Protein AF-A0A0H5QJQ5-F1 (afdb_monomer_lite)

Organism: NCBI:txid70186

Sequence (419 aa):
MSHSEISIVIRQSLQQLQTKNPMDDDFYYQVYTSRQGGPWKGVGLPGIEVSGPLMVNRFRNADGTPILPEGTLGRVAFSTIRKPRTLLQLTGSRHQVEDGLSPVAESGTVGGPRRFMFARLSLMYVIEEGIRFIMDVEDVDNLLLSFPSTSPEEAANQAMLHLQRVKLGKRLLEHLGINEILDENGVPVMKQSPLSPPDPNHIVFKYGSLVKGRNLVLRSLMCLAPEQVFLLVHIMMAQLSLFAVPSSPEQFDFQTGPVLEKHFNQWAHPQIIQLAFGFVSSSDNVEKFVDILRSPVGCSFILCFCKRGHELRSHPLTPPGDVAAWIQVYRRIWGLIVLRFDELLPVETPELSASLLNRWRMIADLSSHAFAAELTMIPRTGRLWQLVDEHISTCPPVAYFANLVASVYRDQPQSPTSI

InterPro domains:
  IPR039900 Pat1-like [PTHR21551] (1-313)

Foldseek 3Di:
DPPVVVVVVVVVLVVCVVDPDNLLADPVSQVVCVVVVHDNRHDDDPPDDPPDPPPPPPQADPVRHGPDDPPPPPDDDPVCVVPPDDPDDPPPPDDDDDDDDDDDDDDDDDPDCVVVVCCCPDLVNLLVVLVVLLVVLVVLVVVLVSQDDPDPVSVVVNVVSLQVNQVSLLVSCVSQVNPPQADPSRAGVPDVDQDDQDDPVGSLLVLLQDPSSLVSLLSNLVRHDLRSNLVSLLNCLLPVLSNQAQPDADVSQVSLLVSVLVSLVVDDLVSLLSSLVSNLVSPPPLVSLLSSLLGSNSLSNLLSSLVSLVCLCPPPPRDVVSVVSSVVSLLSNLVSCLVQVPSSQDPPDLDCDPSNLSSLQSLLSSLVPDDLVSLVSRDPDDDLVVVLVSCCVPHVSSVSSVVSSVVSVVPDPPPPPPD

Radius of gyration: 31.06 Å; chains: 1; bounding box: 85×84×88 Å

Structure (mmCIF, N/CA/C/O backbone):
data_AF-A0A0H5QJQ5-F1
#
_entry.id   AF-A0A0H5QJQ5-F1
#
loop_
_atom_site.group_PDB
_atom_site.id
_atom_site.type_symbol
_atom_site.label_atom_id
_atom_site.label_alt_id
_atom_site.label_comp_id
_atom_site.label_asym_id
_atom_site.label_entity_id
_atom_site.label_seq_id
_atom_site.pdbx_PDB_ins_code
_atom_site.Cartn_x
_atom_site.Cartn_y
_atom_site.Cartn_z
_atom_site.occupancy
_atom_site.B_iso_or_equiv
_atom_site.auth_seq_id
_atom_site.auth_comp_id
_atom_site.auth_asym_id
_atom_site.auth_atom_id
_atom_site.pdbx_PDB_model_num
ATOM 1 N N . MET A 1 1 ? -18.345 -6.192 27.864 1.00 46.41 1 MET A N 1
ATOM 2 C CA . MET A 1 1 ? -19.523 -6.846 28.465 1.00 46.41 1 MET A CA 1
ATOM 3 C C . MET A 1 1 ? -19.945 -6.119 29.716 1.00 46.41 1 MET A C 1
ATOM 5 O O . MET A 1 1 ? -19.631 -6.527 30.828 1.00 46.41 1 MET A O 1
ATOM 9 N N . SER A 1 2 ? -20.641 -5.006 29.497 1.00 58.84 2 SER A N 1
ATOM 10 C CA . SER A 1 2 ? -21.436 -4.336 30.521 1.00 58.84 2 SER A CA 1
ATOM 11 C C . SER A 1 2 ? -22.646 -5.193 30.928 1.00 58.84 2 SER A C 1
ATOM 13 O O . SER A 1 2 ? -23.047 -6.131 30.232 1.00 58.84 2 SER A O 1
ATOM 15 N N . HIS A 1 3 ? -23.259 -4.870 32.069 1.00 54.62 3 HIS A N 1
ATOM 16 C CA . HIS A 1 3 ? -24.462 -5.568 32.538 1.00 54.62 3 HIS A CA 1
ATOM 17 C C . HIS A 1 3 ? -25.674 -5.375 31.600 1.00 54.62 3 HIS A C 1
ATOM 19 O O . HIS A 1 3 ? -26.549 -6.246 31.543 1.00 54.62 3 HIS A O 1
ATOM 25 N N . SER A 1 4 ? -25.715 -4.273 30.843 1.00 54.97 4 SER A N 1
ATOM 26 C CA . SER A 1 4 ? -26.705 -3.999 29.794 1.00 54.97 4 SER A CA 1
ATOM 27 C C . SER A 1 4 ? -26.485 -4.880 28.561 1.00 54.97 4 SER A C 1
ATOM 29 O O . SER A 1 4 ? -27.419 -5.565 28.158 1.00 54.97 4 SER A O 1
ATOM 31 N N . GLU A 1 5 ? -25.261 -4.974 28.025 1.00 49.16 5 GLU A N 1
ATOM 32 C CA . GLU A 1 5 ? -24.932 -5.892 26.912 1.00 49.16 5 GLU A CA 1
ATOM 33 C C . GLU A 1 5 ? -25.351 -7.338 27.230 1.00 49.16 5 GLU A C 1
ATOM 35 O O . GLU A 1 5 ? -26.044 -7.986 26.446 1.00 49.16 5 GLU A O 1
ATOM 40 N N . ILE A 1 6 ? -25.000 -7.830 28.424 1.00 62.06 6 ILE A N 1
ATOM 41 C CA . ILE A 1 6 ? -25.340 -9.192 28.866 1.00 62.06 6 ILE A CA 1
ATOM 42 C C . ILE A 1 6 ? -26.863 -9.393 28.938 1.00 62.06 6 ILE A C 1
ATOM 44 O O . ILE A 1 6 ? -27.365 -10.456 28.572 1.00 62.06 6 ILE A O 1
ATOM 48 N N . SER A 1 7 ? -27.618 -8.392 29.397 1.00 56.56 7 SER A N 1
ATOM 49 C CA . SER A 1 7 ? -29.077 -8.505 29.512 1.00 56.56 7 SER A CA 1
ATOM 50 C C . SER A 1 7 ? -29.812 -8.333 28.177 1.00 56.56 7 SER A C 1
ATOM 52 O O . SER A 1 7 ? -30.871 -8.938 28.012 1.00 56.56 7 SER A O 1
ATOM 54 N N . ILE A 1 8 ? -29.241 -7.616 27.203 1.00 61.38 8 ILE A N 1
ATOM 55 C CA . ILE A 1 8 ? -29.724 -7.577 25.812 1.00 61.38 8 ILE A CA 1
ATOM 56 C C . ILE A 1 8 ? -29.550 -8.953 25.157 1.00 61.38 8 ILE A C 1
ATOM 58 O O . ILE A 1 8 ? -30.535 -9.528 24.694 1.00 61.38 8 ILE A O 1
ATOM 62 N N . VAL A 1 9 ? -28.344 -9.532 25.215 1.00 60.22 9 VAL A N 1
ATOM 63 C CA . VAL A 1 9 ? -28.064 -10.866 24.649 1.00 60.22 9 VAL A CA 1
ATOM 64 C C . VAL A 1 9 ? -28.970 -11.932 25.276 1.00 60.22 9 VAL A C 1
ATOM 66 O O . VAL A 1 9 ? -29.589 -12.710 24.556 1.00 60.22 9 VAL A O 1
ATOM 69 N N . ILE A 1 10 ? -29.142 -11.928 26.605 1.00 61.88 10 ILE A N 1
ATOM 70 C CA . ILE A 1 10 ? -30.052 -12.865 27.289 1.00 61.88 10 ILE A CA 1
ATOM 71 C C . ILE A 1 10 ? -31.505 -12.700 26.817 1.00 61.88 10 ILE A C 1
ATOM 73 O O . ILE A 1 10 ? -32.185 -13.707 26.619 1.00 61.88 10 ILE A O 1
ATOM 77 N N . ARG A 1 11 ? -32.000 -11.469 26.618 1.00 63.31 11 ARG A N 1
ATOM 78 C CA . ARG A 1 11 ? -33.358 -11.238 26.088 1.00 63.31 11 ARG A CA 1
ATOM 79 C C . ARG A 1 11 ? -33.503 -11.786 24.670 1.00 63.31 11 ARG A C 1
ATOM 81 O O . ARG A 1 11 ? -34.473 -12.488 24.406 1.00 63.31 11 ARG A O 1
ATOM 88 N N . GLN A 1 12 ? -32.531 -11.526 23.800 1.00 63.94 12 GLN A N 1
ATOM 89 C CA . GLN A 1 12 ? -32.548 -11.974 22.407 1.00 63.94 12 GLN A CA 1
ATOM 90 C C . GLN A 1 12 ? -32.486 -13.508 22.295 1.00 63.94 12 GLN A C 1
ATOM 92 O O . GLN A 1 12 ? -33.294 -14.105 21.586 1.00 63.94 12 GLN A O 1
ATOM 97 N N . SER A 1 13 ? -31.619 -14.172 23.069 1.00 59.72 13 SER A N 1
ATOM 98 C CA . SER A 1 13 ? -31.570 -15.641 23.123 1.00 59.72 13 SER A CA 1
ATOM 99 C C . SER A 1 13 ? -32.843 -16.256 23.717 1.00 59.72 13 SER A C 1
ATOM 101 O O . SER A 1 13 ? -33.291 -17.304 23.258 1.00 59.72 13 SER A O 1
ATOM 103 N N . LEU A 1 14 ? -33.463 -15.619 24.721 1.00 59.94 14 LEU A N 1
ATOM 104 C CA . LEU A 1 14 ? -34.751 -16.072 25.259 1.00 59.94 14 LEU A CA 1
ATOM 105 C C . LEU A 1 14 ? -35.896 -15.896 24.257 1.00 59.94 14 LEU A C 1
ATOM 107 O O . LEU A 1 14 ? -36.787 -16.739 24.230 1.00 59.94 14 LEU A O 1
ATOM 111 N N . GLN A 1 15 ? -35.865 -14.846 23.435 1.00 58.25 15 GLN A N 1
ATOM 112 C CA . GLN A 1 15 ? -36.844 -14.608 22.377 1.00 58.25 15 GLN A CA 1
ATOM 113 C C . GLN A 1 15 ? -36.753 -15.681 21.281 1.00 58.25 15 GLN A C 1
ATOM 115 O O . GLN A 1 15 ? -37.767 -16.292 20.960 1.00 58.25 15 GLN A O 1
ATOM 120 N N . GLN A 1 16 ? -35.544 -16.002 20.807 1.00 57.59 16 GLN A N 1
ATOM 121 C CA . GLN A 1 16 ? -35.302 -17.075 19.826 1.00 57.59 16 GLN A CA 1
ATOM 122 C C . GLN A 1 16 ? -35.717 -18.471 20.337 1.00 57.59 16 GLN A C 1
ATOM 124 O O . GLN A 1 16 ? -36.102 -19.337 19.557 1.00 57.59 16 GLN A O 1
ATOM 129 N N . LEU A 1 17 ? -35.686 -18.697 21.656 1.00 59.69 17 LEU A N 1
ATOM 130 C CA . LEU A 1 17 ? -36.190 -19.920 22.302 1.00 59.69 17 LEU A CA 1
ATOM 131 C C . LEU A 1 17 ? -37.725 -19.952 22.473 1.00 59.69 17 LEU A C 1
ATOM 133 O O . LEU A 1 17 ? -38.264 -20.949 22.957 1.00 59.69 17 LEU A O 1
ATOM 137 N N . GLN A 1 18 ? -38.433 -18.868 22.141 1.00 54.34 18 GLN A N 1
ATOM 138 C CA . GLN A 1 18 ? -39.890 -18.734 22.281 1.00 54.34 18 GLN A CA 1
ATOM 139 C C . GLN A 1 18 ? -40.629 -18.761 20.932 1.00 54.34 18 GLN A C 1
ATOM 141 O O . GLN A 1 18 ? -41.857 -18.897 20.910 1.00 54.34 18 GLN A O 1
ATOM 146 N N . THR A 1 19 ? -39.909 -18.669 19.815 1.00 54.12 19 THR A N 1
ATOM 147 C CA . THR A 1 19 ? -40.467 -18.699 18.460 1.00 54.12 19 THR A CA 1
ATOM 148 C C . THR A 1 19 ? -40.923 -20.116 18.105 1.00 54.12 19 THR A C 1
ATOM 150 O O . THR A 1 19 ? -40.132 -21.054 18.058 1.00 54.12 19 THR A O 1
ATOM 153 N N . LYS A 1 20 ? -42.227 -20.301 17.851 1.00 54.94 20 LYS A N 1
ATOM 154 C CA . LYS A 1 20 ? -42.812 -21.630 17.560 1.00 54.94 20 LYS A CA 1
ATOM 155 C C . LYS A 1 20 ? -42.369 -22.229 16.220 1.00 54.94 20 LYS A C 1
ATOM 157 O O . LYS A 1 20 ? -42.531 -23.428 16.018 1.00 54.94 20 LYS A O 1
ATOM 162 N N . ASN A 1 21 ? -41.863 -21.399 15.314 1.00 60.97 21 ASN A N 1
ATOM 163 C CA . ASN A 1 21 ? -41.348 -21.786 14.010 1.00 60.97 21 ASN A CA 1
ATOM 164 C C . ASN A 1 21 ? -39.977 -21.115 13.827 1.00 60.97 21 ASN A C 1
ATOM 166 O O . ASN A 1 21 ? -39.945 -19.886 13.787 1.00 60.97 21 ASN A O 1
ATOM 170 N N . PRO A 1 22 ? -38.860 -21.858 13.703 1.00 62.91 22 PRO A N 1
ATOM 171 C CA . PRO A 1 22 ? -37.536 -21.251 13.540 1.00 62.91 22 PRO A CA 1
ATOM 172 C C . PRO A 1 22 ? -37.410 -20.441 12.239 1.00 62.91 22 PRO A C 1
ATOM 174 O O . PRO A 1 22 ? -36.599 -19.525 12.166 1.00 62.91 22 PRO A O 1
ATOM 177 N N . MET A 1 23 ? -38.247 -20.729 11.237 1.00 65.06 23 MET A N 1
ATOM 178 C CA . MET A 1 23 ? -38.281 -19.981 9.978 1.00 65.06 23 MET A CA 1
ATOM 179 C C . MET A 1 23 ? -38.884 -18.574 10.131 1.00 65.06 23 MET A C 1
ATOM 181 O O . MET A 1 23 ? -38.572 -17.695 9.335 1.00 65.06 23 MET A O 1
ATOM 185 N N . ASP A 1 24 ? -39.714 -18.323 11.154 1.00 64.69 24 ASP A N 1
ATOM 186 C CA . ASP A 1 24 ? -40.342 -17.004 11.355 1.00 64.69 24 ASP A CA 1
ATOM 187 C C . ASP A 1 24 ? -39.320 -15.923 11.784 1.00 64.69 24 ASP A C 1
ATOM 189 O O . ASP A 1 24 ? -39.606 -14.737 11.620 1.00 64.69 24 ASP A O 1
ATOM 193 N N . ASP A 1 25 ? -38.131 -16.326 12.262 1.00 60.75 25 ASP A N 1
ATOM 194 C CA . ASP A 1 25 ? -36.998 -15.447 12.605 1.00 60.75 25 ASP A CA 1
ATOM 195 C C . ASP A 1 25 ? -35.837 -15.501 11.584 1.00 60.75 25 ASP A C 1
ATOM 197 O O . ASP A 1 25 ? -34.927 -14.674 11.652 1.00 60.75 25 ASP A O 1
ATOM 201 N N . ASP A 1 26 ? -35.855 -16.415 10.604 1.00 70.19 26 ASP A N 1
ATOM 202 C CA . ASP A 1 26 ? -34.825 -16.484 9.555 1.00 70.19 26 ASP A CA 1
ATOM 203 C C . ASP A 1 26 ? -35.004 -15.330 8.552 1.00 70.19 26 ASP A C 1
ATOM 205 O O . ASP A 1 26 ? -36.045 -15.184 7.903 1.00 70.19 26 ASP A O 1
ATOM 209 N N . PHE A 1 27 ? -33.966 -14.503 8.420 1.00 71.31 27 PHE A N 1
ATOM 210 C CA . PHE A 1 27 ? -33.914 -13.377 7.491 1.00 71.31 27 PHE A CA 1
ATOM 211 C C . PHE A 1 27 ? -34.195 -13.795 6.040 1.00 71.31 27 PHE A C 1
ATOM 213 O O . PHE A 1 27 ? -34.992 -13.151 5.355 1.00 71.31 27 PHE A O 1
ATOM 220 N N . TYR A 1 28 ? -33.589 -14.884 5.561 1.00 72.50 28 TYR A N 1
ATOM 221 C CA . TYR A 1 28 ? -33.743 -15.321 4.173 1.00 72.50 28 TYR A CA 1
ATOM 222 C C . TYR A 1 28 ? -35.150 -15.861 3.910 1.00 72.50 28 TYR A C 1
ATOM 224 O O . TYR A 1 28 ? -35.742 -15.556 2.871 1.00 72.50 28 TYR A O 1
ATOM 232 N N . TYR A 1 29 ? -35.726 -16.586 4.873 1.00 73.69 29 TYR A N 1
ATOM 233 C CA . TYR A 1 29 ? -37.103 -17.067 4.786 1.00 73.69 29 TYR A CA 1
ATOM 234 C C . TYR A 1 29 ? -38.119 -15.916 4.782 1.00 73.69 29 TYR A C 1
ATOM 236 O O . TYR A 1 29 ? -39.076 -15.936 4.005 1.00 73.69 29 TYR A O 1
ATOM 244 N N . GLN A 1 30 ? -37.909 -14.873 5.586 1.00 75.81 30 GLN A N 1
ATOM 245 C CA . GLN A 1 30 ? -38.786 -13.700 5.610 1.00 75.81 30 GLN A CA 1
ATOM 246 C C . GLN A 1 30 ? -38.658 -12.836 4.351 1.00 75.81 30 GLN A C 1
ATOM 248 O O . GLN A 1 30 ? -39.673 -12.386 3.814 1.00 75.81 30 GLN A O 1
ATOM 253 N N . VAL A 1 31 ? -37.445 -12.650 3.819 1.00 74.81 31 VAL A N 1
ATOM 254 C CA . VAL A 1 31 ? -37.228 -11.971 2.528 1.00 74.81 31 VAL A CA 1
ATOM 255 C C . VAL A 1 31 ? -37.876 -12.755 1.382 1.00 74.81 31 VAL A C 1
ATOM 257 O O . VAL A 1 31 ? -38.487 -12.157 0.498 1.00 74.81 31 VAL A O 1
ATOM 260 N N . TYR A 1 32 ? -37.821 -14.088 1.407 1.00 78.00 32 TYR A N 1
ATOM 261 C CA . TYR A 1 32 ? -38.551 -14.926 0.455 1.00 78.00 32 TYR A CA 1
ATOM 262 C C . TYR A 1 32 ? -40.075 -14.785 0.617 1.00 78.00 32 TYR A C 1
ATOM 264 O O . TYR A 1 32 ? -40.780 -14.516 -0.352 1.00 78.00 32 TYR A O 1
ATOM 272 N N . THR A 1 33 ? -40.587 -14.897 1.844 1.00 75.69 33 THR A N 1
ATOM 273 C CA . THR A 1 33 ? -42.031 -14.884 2.136 1.00 75.69 33 THR A CA 1
ATOM 274 C C . THR A 1 33 ? -42.681 -13.528 1.840 1.00 75.69 33 THR A C 1
ATOM 276 O O . THR A 1 33 ? -43.781 -13.477 1.293 1.00 75.69 33 THR A O 1
ATOM 279 N N . SER A 1 34 ? -41.992 -12.421 2.128 1.00 75.38 34 SER A N 1
ATOM 280 C CA . SER A 1 34 ? -42.458 -11.062 1.803 1.00 75.38 34 SER A CA 1
ATOM 281 C C . SER A 1 34 ? -42.469 -10.783 0.297 1.00 75.38 34 SER A C 1
ATOM 283 O O . SER A 1 34 ? -43.408 -10.162 -0.198 1.00 75.38 34 SER A O 1
ATOM 285 N N . ARG A 1 35 ? -41.508 -11.323 -0.468 1.00 77.44 35 ARG A N 1
ATOM 286 C CA . ARG A 1 35 ? -41.546 -11.306 -1.945 1.00 77.44 35 ARG A CA 1
ATOM 287 C C . ARG A 1 35 ? -42.712 -12.112 -2.531 1.00 77.44 35 ARG A C 1
ATOM 289 O O . ARG A 1 35 ? -43.144 -11.804 -3.635 1.00 77.44 35 ARG A O 1
ATOM 296 N N . GLN A 1 36 ? -43.238 -13.091 -1.794 1.00 77.19 36 GLN A N 1
ATOM 297 C CA . GLN A 1 36 ? -44.463 -13.831 -2.132 1.00 77.19 36 GLN A CA 1
ATOM 298 C C . GLN A 1 36 ? -45.746 -13.160 -1.585 1.00 77.19 36 GLN A C 1
ATOM 300 O O . GLN A 1 36 ? -46.814 -13.765 -1.600 1.00 77.19 36 GLN A O 1
ATOM 305 N N . GLY A 1 37 ? -45.663 -11.922 -1.079 1.00 74.38 37 GLY A N 1
ATOM 306 C CA . GLY A 1 37 ? -46.810 -11.166 -0.557 1.00 74.38 37 GLY A CA 1
ATOM 307 C C . GLY A 1 37 ? -47.260 -11.551 0.859 1.00 74.38 37 GLY A C 1
ATOM 308 O O . GLY A 1 37 ? -48.309 -11.095 1.310 1.00 74.38 37 GLY A O 1
ATOM 309 N N . GLY A 1 38 ? -46.494 -12.379 1.576 1.00 74.00 38 GLY A N 1
ATOM 310 C CA . GLY A 1 38 ? -46.784 -12.732 2.966 1.00 74.00 38 GLY A CA 1
ATOM 311 C C . GLY A 1 38 ? -46.416 -11.615 3.959 1.00 74.00 38 GLY A C 1
ATOM 312 O O . GLY A 1 38 ? -45.473 -10.858 3.716 1.00 74.00 38 GLY A O 1
ATOM 313 N N . PRO A 1 39 ? -47.117 -11.506 5.106 1.00 66.19 39 PRO A N 1
ATOM 314 C CA . PRO A 1 39 ? -46.807 -10.504 6.122 1.00 66.19 39 PRO A CA 1
ATOM 315 C C . PRO A 1 39 ? -45.441 -10.773 6.769 1.00 66.19 39 PRO A C 1
ATOM 317 O O . PRO A 1 39 ? -45.151 -11.901 7.175 1.00 66.19 39 PRO A O 1
ATOM 320 N N . TRP A 1 40 ? -44.625 -9.726 6.906 1.00 64.94 40 TRP A N 1
ATOM 321 C CA . TRP A 1 40 ? -43.360 -9.777 7.642 1.00 64.94 40 TRP A CA 1
ATOM 322 C C . TRP A 1 40 ? -43.623 -10.000 9.140 1.00 64.94 40 TRP A C 1
ATOM 324 O O . TRP A 1 40 ? -44.497 -9.350 9.716 1.00 64.94 40 TRP A O 1
ATOM 334 N N . LYS A 1 41 ? -42.890 -10.927 9.772 1.00 64.94 41 LYS A N 1
ATOM 335 C CA . LYS A 1 41 ? -43.149 -11.370 11.159 1.00 64.94 41 LYS A CA 1
ATOM 336 C C . LYS A 1 41 ? -41.964 -11.255 12.114 1.00 64.94 41 LYS A C 1
ATOM 338 O O . LYS A 1 41 ? -42.195 -11.176 13.318 1.00 64.94 41 LYS A O 1
ATOM 343 N N . GLY A 1 42 ? -40.734 -11.288 11.613 1.00 56.31 42 GLY A N 1
ATOM 344 C CA . GLY A 1 42 ? -39.545 -11.387 12.448 1.00 56.31 42 GLY A CA 1
ATOM 345 C C . GLY A 1 42 ? -38.992 -10.036 12.878 1.00 56.31 42 GLY A C 1
ATOM 346 O O . GLY A 1 42 ? -39.224 -8.983 12.274 1.00 56.31 42 GLY A O 1
ATOM 347 N N . VAL A 1 43 ? -38.227 -10.088 13.961 1.00 54.78 43 VAL A N 1
ATOM 348 C CA . VAL A 1 43 ? -37.695 -8.915 14.655 1.00 54.78 43 VAL A CA 1
ATOM 349 C C . VAL A 1 43 ? -36.262 -8.673 14.179 1.00 54.78 43 VAL A C 1
ATOM 351 O O . VAL A 1 43 ? -35.311 -9.181 14.765 1.00 54.78 43 VAL A O 1
ATOM 354 N N . GLY A 1 44 ? -36.124 -7.941 13.068 1.00 45.69 44 GLY A N 1
ATOM 355 C CA . GLY A 1 44 ? -34.846 -7.802 12.351 1.00 45.69 44 GLY A CA 1
ATOM 356 C C . GLY A 1 44 ? -34.654 -6.512 11.546 1.00 45.69 44 GLY A C 1
ATOM 357 O O . GLY A 1 44 ? -33.763 -6.463 10.706 1.00 45.69 44 GLY A O 1
ATOM 358 N N . LEU A 1 45 ? -35.466 -5.475 11.784 1.00 37.25 45 LEU A N 1
ATOM 359 C CA . LEU A 1 45 ? -35.243 -4.129 11.242 1.00 37.25 45 LEU A CA 1
ATOM 360 C C . LEU A 1 45 ? -34.868 -3.168 12.383 1.00 37.25 45 LEU A C 1
ATOM 362 O O . LEU A 1 45 ? -35.639 -3.065 13.343 1.00 37.25 45 LEU A O 1
ATOM 366 N N . PRO A 1 46 ? -33.742 -2.435 12.298 1.00 34.94 46 PRO A N 1
ATOM 367 C CA . PRO A 1 46 ? -33.497 -1.305 13.184 1.00 34.94 46 PRO A CA 1
ATOM 368 C C . PRO A 1 46 ? -34.466 -0.177 12.800 1.00 34.94 46 PRO A C 1
ATOM 370 O O . PRO A 1 46 ? -34.359 0.383 11.713 1.00 34.94 46 PRO A O 1
ATOM 373 N N . GLY A 1 47 ? -35.440 0.128 13.666 1.00 34.03 47 GLY A N 1
ATOM 374 C CA . GLY A 1 47 ? -36.361 1.256 13.454 1.00 34.03 47 GLY A CA 1
ATOM 375 C C . GLY A 1 47 ? -37.836 1.050 13.815 1.00 34.03 47 GLY A C 1
ATOM 376 O O . GLY A 1 47 ? -38.616 1.973 13.612 1.00 34.03 47 GLY A O 1
ATOM 377 N N . ILE A 1 48 ? -38.253 -0.109 14.345 1.00 33.44 48 ILE A N 1
ATOM 378 C CA . ILE A 1 48 ? -39.630 -0.292 14.843 1.00 33.44 48 ILE A CA 1
ATOM 379 C C . ILE A 1 48 ? -39.611 -0.488 16.358 1.00 33.44 48 ILE A C 1
ATOM 381 O O . ILE A 1 48 ? -39.244 -1.550 16.864 1.00 33.44 48 ILE A O 1
ATOM 385 N N . GLU A 1 49 ? -40.044 0.543 17.082 1.00 34.31 49 GLU A N 1
ATOM 386 C CA . GLU A 1 49 ? -40.322 0.458 18.511 1.00 34.31 49 GLU A CA 1
ATOM 387 C C . GLU A 1 49 ? -41.434 -0.566 18.776 1.00 34.31 49 GLU A C 1
ATOM 389 O O . GLU A 1 49 ? -42.594 -0.352 18.428 1.00 34.31 49 GLU A O 1
ATOM 394 N N . VAL A 1 50 ? -41.110 -1.667 19.459 1.00 36.22 50 VAL A N 1
ATOM 395 C CA . VAL A 1 50 ? -42.121 -2.563 20.048 1.00 36.22 50 VAL A CA 1
ATOM 396 C C . VAL A 1 50 ? -42.175 -2.346 21.561 1.00 36.22 50 VAL A C 1
ATOM 398 O O . VAL A 1 50 ? -42.073 -3.268 22.371 1.00 36.22 50 VAL A O 1
ATOM 401 N N . SER A 1 51 ? -42.372 -1.084 21.943 1.00 32.59 51 SER A N 1
ATOM 402 C CA . SER A 1 51 ? -42.818 -0.691 23.281 1.00 32.59 51 SER A CA 1
ATOM 403 C C . SER A 1 51 ? -44.303 -1.037 23.434 1.00 32.59 51 SER A C 1
ATOM 405 O O . SER A 1 51 ? -45.177 -0.188 23.286 1.00 32.59 51 SER A O 1
ATOM 407 N N . GLY A 1 52 ? -44.607 -2.311 23.701 1.00 29.30 52 GLY A N 1
ATOM 408 C CA . GLY A 1 52 ? -45.982 -2.791 23.868 1.00 29.30 52 GLY A CA 1
ATOM 409 C C . GLY A 1 52 ? -46.102 -3.943 24.877 1.00 29.30 52 GLY A C 1
ATOM 410 O O . GLY A 1 52 ? -45.229 -4.811 24.922 1.00 29.30 52 GLY A O 1
ATOM 411 N N . PRO A 1 53 ? -47.192 -4.028 25.667 1.00 33.12 53 PRO A N 1
ATOM 412 C CA . PRO A 1 53 ? -47.332 -4.968 26.794 1.00 33.12 53 PRO A CA 1
ATOM 413 C C . PRO A 1 53 ? -47.544 -6.450 26.396 1.00 33.12 53 PRO A C 1
ATOM 415 O O . PRO A 1 53 ? -47.964 -7.275 27.207 1.00 33.12 53 PRO A O 1
ATOM 418 N N . LEU A 1 54 ? -47.248 -6.826 25.148 1.00 36.00 54 LEU A N 1
ATOM 419 C CA . LEU A 1 54 ? -47.642 -8.095 24.519 1.00 36.00 54 LEU A CA 1
ATOM 420 C C . LEU A 1 54 ? -46.828 -9.336 24.945 1.00 36.00 54 LEU A C 1
ATOM 422 O O . LEU A 1 54 ? -47.105 -10.434 24.448 1.00 36.00 54 LEU A O 1
ATOM 426 N N . MET A 1 55 ? -45.845 -9.185 25.842 1.00 38.62 55 MET A N 1
ATOM 427 C CA . MET A 1 55 ? -44.984 -10.282 26.314 1.00 38.62 55 MET A CA 1
ATOM 428 C C . MET A 1 55 ? -45.413 -10.921 27.645 1.00 38.62 55 MET A C 1
ATOM 430 O O . MET A 1 55 ? -45.025 -12.056 27.907 1.00 38.62 55 MET A O 1
ATOM 434 N N . VAL A 1 56 ? -46.218 -10.259 28.485 1.00 38.22 56 VAL A N 1
ATOM 435 C CA . VAL A 1 56 ? -46.472 -10.752 29.860 1.00 38.22 56 VAL A CA 1
ATOM 436 C C . VAL A 1 56 ? -47.401 -11.980 29.891 1.00 38.22 56 VAL A C 1
ATOM 438 O O . VAL A 1 56 ? -47.206 -12.879 30.706 1.00 38.22 56 VAL A O 1
ATOM 441 N N . ASN A 1 57 ? -48.363 -12.071 28.965 1.00 34.91 57 ASN A N 1
ATOM 442 C CA . ASN A 1 57 ? -49.472 -13.035 29.054 1.00 34.91 57 ASN A CA 1
ATOM 443 C C . ASN A 1 57 ? -49.385 -14.256 28.113 1.00 34.91 57 ASN A C 1
ATOM 445 O O . ASN A 1 57 ? -50.313 -15.058 28.093 1.00 34.91 57 ASN A O 1
ATOM 449 N N . ARG A 1 58 ? -48.302 -14.453 27.340 1.00 41.91 58 ARG A N 1
ATOM 450 C CA . ARG A 1 58 ? -48.188 -15.605 26.405 1.00 41.91 58 ARG A CA 1
ATOM 451 C C . ARG A 1 58 ? -47.561 -16.879 26.991 1.00 41.91 58 ARG A C 1
ATOM 453 O O . ARG A 1 58 ? -47.462 -17.876 26.282 1.00 41.91 58 ARG A O 1
ATOM 460 N N . PHE A 1 59 ? -47.126 -16.863 28.253 1.00 48.09 59 PHE A N 1
ATOM 461 C CA . PHE A 1 59 ? -46.251 -17.906 28.820 1.00 48.09 59 PHE A CA 1
ATOM 462 C C . PHE A 1 59 ? -46.840 -18.676 30.009 1.00 48.09 59 PHE A C 1
ATOM 464 O O . PHE A 1 59 ? -46.100 -19.304 30.769 1.00 48.09 59 PHE A O 1
ATOM 471 N N . ARG A 1 60 ? -48.165 -18.647 30.169 1.00 43.81 60 ARG A N 1
ATOM 472 C CA . ARG A 1 60 ? -48.892 -19.403 31.193 1.00 43.81 60 ARG A CA 1
ATOM 473 C C . ARG A 1 60 ? -50.072 -20.147 30.574 1.00 43.81 60 ARG A C 1
ATOM 475 O O . ARG A 1 60 ? -50.682 -19.650 29.631 1.00 43.81 60 ARG A O 1
ATOM 482 N N . ASN A 1 61 ? -50.394 -21.314 31.126 1.00 44.94 61 ASN A N 1
ATOM 483 C CA . ASN A 1 61 ? -51.706 -21.937 30.941 1.00 44.94 61 ASN A CA 1
ATOM 484 C C . ASN A 1 61 ? -52.798 -21.037 31.554 1.00 44.94 61 ASN A C 1
ATOM 486 O O . ASN A 1 61 ? -52.480 -20.113 32.309 1.00 44.94 61 ASN A O 1
ATOM 490 N N . ALA A 1 62 ? -54.077 -21.324 31.286 1.00 48.81 62 ALA A N 1
ATOM 491 C CA . ALA A 1 62 ? -55.201 -20.578 31.870 1.00 48.81 62 ALA A CA 1
ATOM 492 C C . ALA A 1 62 ? -55.128 -20.497 33.413 1.00 48.81 62 ALA A C 1
ATOM 494 O O . ALA A 1 62 ? -55.462 -19.469 33.994 1.00 48.81 62 ALA A O 1
ATOM 495 N N . ASP A 1 63 ? -54.573 -21.533 34.051 1.00 48.88 63 ASP A N 1
ATOM 496 C CA . ASP A 1 63 ? -54.417 -21.657 35.508 1.00 48.88 63 ASP A CA 1
ATOM 497 C C . ASP A 1 63 ? -53.116 -21.025 36.053 1.00 48.88 63 ASP A C 1
ATOM 499 O O . ASP A 1 63 ? -52.728 -21.234 37.201 1.00 48.88 63 ASP A O 1
ATOM 503 N N . GLY A 1 64 ? -52.382 -20.275 35.227 1.00 52.34 64 GLY A N 1
ATOM 504 C CA . GLY A 1 64 ? -51.199 -19.517 35.642 1.00 52.34 64 GLY A CA 1
ATOM 505 C C . GLY A 1 64 ? -49.878 -20.300 35.718 1.00 52.34 64 GLY A C 1
ATOM 506 O O . GLY A 1 64 ? -48.837 -19.695 35.985 1.00 52.34 64 GLY A O 1
ATOM 507 N N . THR A 1 65 ? -49.888 -21.609 35.457 1.00 49.00 65 THR A N 1
ATOM 508 C CA . THR A 1 65 ? -48.696 -22.479 35.461 1.00 49.00 65 THR A CA 1
ATOM 509 C C . THR A 1 65 ? -47.855 -22.336 34.181 1.00 49.00 65 THR A C 1
ATOM 511 O O . THR A 1 65 ? -48.405 -22.031 33.118 1.00 49.00 65 THR A O 1
ATOM 514 N N . PRO A 1 66 ? -46.521 -22.539 34.235 1.00 49.28 66 PRO A N 1
ATOM 515 C CA . PRO A 1 66 ? -45.673 -22.519 33.043 1.00 49.28 66 PRO A CA 1
ATOM 516 C C . PRO A 1 66 ? -45.999 -23.693 32.106 1.00 49.28 66 PRO A C 1
ATOM 518 O O . PRO A 1 66 ? -46.195 -24.821 32.548 1.00 49.28 66 PRO A O 1
ATOM 521 N N . ILE A 1 67 ? -46.019 -23.422 30.799 1.00 51.94 67 ILE A N 1
ATOM 522 C CA . ILE A 1 67 ? -46.538 -24.339 29.762 1.00 51.94 67 ILE A CA 1
ATOM 523 C C . ILE A 1 67 ? -45.657 -25.595 29.553 1.00 51.94 67 ILE A C 1
ATOM 525 O O . ILE A 1 67 ? -46.132 -26.593 29.019 1.00 51.94 67 ILE A O 1
ATOM 529 N N . LEU A 1 68 ? -44.385 -25.576 29.972 1.00 49.53 68 LEU A N 1
ATOM 530 C CA . LEU A 1 68 ? -43.433 -26.683 29.795 1.00 49.53 68 LEU A CA 1
ATOM 531 C C . LEU A 1 68 ? -42.649 -26.972 31.093 1.00 49.53 68 LEU A C 1
ATOM 533 O O . LEU A 1 68 ? -42.209 -26.009 31.733 1.00 49.53 68 LEU A O 1
ATOM 537 N N . PRO A 1 69 ? -42.432 -28.253 31.468 1.00 49.81 69 PRO A N 1
ATOM 538 C CA . PRO A 1 69 ? -41.661 -28.630 32.655 1.00 49.81 69 PRO A CA 1
ATOM 539 C C . PRO A 1 69 ? -40.183 -28.215 32.606 1.00 49.81 69 PRO A C 1
ATOM 541 O O . PRO A 1 69 ? -39.573 -28.082 31.543 1.00 49.81 69 PRO A O 1
ATOM 544 N N . GLU A 1 70 ? -39.565 -28.070 33.779 1.00 44.16 70 GLU A N 1
ATOM 545 C CA . GLU A 1 70 ? -38.111 -27.923 33.877 1.00 44.16 70 GLU A CA 1
ATOM 546 C C . GLU A 1 70 ? -37.410 -29.228 33.463 1.00 44.16 70 GLU A C 1
ATOM 548 O O . GLU A 1 70 ? -37.799 -30.315 33.883 1.00 44.16 70 GLU A O 1
ATOM 553 N N . GLY A 1 71 ? -36.376 -29.121 32.621 1.00 50.53 71 GLY A N 1
ATOM 554 C CA . GLY A 1 71 ? -35.638 -30.268 32.073 1.00 50.53 71 GLY A CA 1
ATOM 555 C C . GLY A 1 71 ? -35.925 -30.593 30.601 1.00 50.53 71 GLY A C 1
ATOM 556 O O . GLY A 1 71 ? -35.234 -31.436 30.033 1.00 50.53 71 GLY A O 1
ATOM 557 N N . THR A 1 72 ? -36.878 -29.921 29.942 1.00 49.12 72 THR A N 1
ATOM 558 C CA . THR A 1 72 ? -37.077 -30.076 28.488 1.00 49.12 72 THR A CA 1
ATOM 559 C C . THR A 1 72 ? -35.853 -29.586 27.700 1.00 49.12 72 THR A C 1
ATOM 561 O O . THR A 1 72 ? -35.306 -28.511 27.972 1.00 49.12 72 THR A O 1
ATOM 564 N N . LEU A 1 73 ? -35.429 -30.383 26.711 1.00 39.19 73 LEU A N 1
ATOM 565 C CA . LEU A 1 73 ? -34.263 -30.125 25.863 1.00 39.19 73 LEU A CA 1
ATOM 566 C C . LEU A 1 73 ? -34.344 -28.720 25.234 1.00 39.19 73 LEU A C 1
ATOM 568 O O . LEU A 1 73 ? -35.347 -28.374 24.617 1.00 39.19 73 LEU A O 1
ATOM 572 N N . GLY A 1 74 ? -33.296 -27.910 25.416 1.00 47.47 74 GLY A N 1
ATOM 573 C CA . GLY A 1 74 ? -33.244 -26.510 24.963 1.00 47.47 74 GLY A CA 1
ATOM 574 C C . GLY A 1 74 ? -33.264 -25.462 26.085 1.00 47.47 74 GLY A C 1
ATOM 575 O O . GLY A 1 74 ? -32.860 -24.326 25.851 1.00 47.47 74 GLY A O 1
ATOM 576 N N . ARG A 1 75 ? -33.635 -25.816 27.327 1.00 46.59 75 ARG A N 1
ATOM 577 C CA . ARG A 1 75 ? -33.477 -24.917 28.490 1.00 46.59 75 ARG A CA 1
ATOM 578 C C . ARG A 1 75 ? -32.227 -25.241 29.308 1.00 46.59 75 ARG A C 1
ATOM 580 O O . ARG A 1 75 ? -32.237 -26.118 30.167 1.00 46.59 75 ARG A O 1
ATOM 587 N N . VAL A 1 76 ? -31.165 -24.460 29.102 1.00 47.78 76 VAL A N 1
ATOM 588 C CA . VAL A 1 76 ? -30.048 -24.378 30.057 1.00 47.78 76 VAL A CA 1
ATOM 589 C C . VAL A 1 76 ? -30.559 -23.696 31.328 1.00 47.78 76 VAL A C 1
ATOM 591 O O . VAL A 1 76 ? -31.074 -22.581 31.270 1.00 47.78 76 VAL A O 1
ATOM 594 N N . ALA A 1 77 ? -30.423 -24.345 32.487 1.00 47.16 77 ALA A N 1
ATOM 595 C CA . ALA A 1 77 ? -30.862 -23.762 33.753 1.00 47.16 77 ALA A CA 1
ATOM 596 C C . ALA A 1 77 ? -30.126 -22.439 34.041 1.00 47.16 77 ALA A C 1
ATOM 598 O O . ALA A 1 77 ? -28.918 -22.326 33.805 1.00 47.16 77 ALA A O 1
ATOM 599 N N . PHE A 1 78 ? -30.819 -21.454 34.627 1.00 44.91 78 PHE A N 1
ATOM 600 C CA . PHE A 1 78 ? -30.224 -20.155 34.990 1.00 44.91 78 PHE A CA 1
ATOM 601 C C . PHE A 1 78 ? -29.000 -20.289 35.920 1.00 44.91 78 PHE A C 1
ATOM 603 O O . PHE A 1 78 ? -28.096 -19.452 35.894 1.00 44.91 78 PHE A O 1
ATOM 610 N N . SER A 1 79 ? -28.930 -21.372 36.699 1.00 48.50 79 SER A N 1
ATOM 611 C CA . SER A 1 79 ? -27.781 -21.725 37.540 1.00 48.50 79 SER A CA 1
ATOM 612 C C . SER A 1 79 ? -26.524 -22.092 36.735 1.00 48.50 79 SER A C 1
ATOM 614 O O . SER A 1 79 ? -25.423 -21.711 37.132 1.00 48.50 79 SER A O 1
ATOM 616 N N . THR A 1 80 ? -26.663 -22.754 35.582 1.00 48.38 80 THR A N 1
ATOM 617 C CA . THR A 1 80 ? -25.546 -23.062 34.666 1.00 48.38 80 THR A CA 1
ATOM 618 C C . THR A 1 80 ? -25.067 -21.856 33.859 1.00 48.38 80 THR A C 1
ATOM 620 O O . THR A 1 80 ? -23.909 -21.831 33.461 1.00 48.38 80 THR A O 1
ATOM 623 N N . ILE A 1 81 ? -25.898 -20.825 33.673 1.00 50.28 81 ILE A N 1
ATOM 624 C CA . ILE A 1 81 ? -25.486 -19.581 32.994 1.00 50.28 81 ILE A CA 1
ATOM 625 C C . ILE A 1 81 ? -24.491 -18.788 33.863 1.00 50.28 81 ILE A C 1
ATOM 627 O O . ILE A 1 81 ? -23.542 -18.206 33.348 1.00 50.28 81 ILE A O 1
ATOM 631 N N . ARG A 1 82 ? -24.654 -18.804 35.197 1.00 47.72 82 ARG A N 1
ATOM 632 C CA . ARG A 1 82 ? -23.726 -18.137 36.137 1.00 47.72 82 ARG A CA 1
ATOM 633 C C . ARG A 1 82 ? -22.501 -18.976 36.526 1.00 47.72 82 ARG A C 1
ATOM 635 O O . ARG A 1 82 ? -21.559 -18.434 37.097 1.00 47.72 82 ARG A O 1
ATOM 642 N N . LYS A 1 83 ? -22.508 -20.282 36.241 1.00 46.88 83 LYS A N 1
ATOM 643 C CA . LYS A 1 83 ? -21.364 -21.198 36.390 1.00 46.88 83 LYS A CA 1
ATOM 644 C C . LYS A 1 83 ? -21.391 -22.221 35.244 1.00 46.88 83 LYS A C 1
ATOM 646 O O . LYS A 1 83 ? -22.033 -23.265 35.408 1.00 46.88 83 LYS A O 1
ATOM 651 N N . PRO A 1 84 ? -20.729 -21.950 34.102 1.00 47.31 84 PRO A N 1
ATOM 652 C CA . PRO A 1 84 ? -20.699 -22.891 32.988 1.00 47.31 84 PRO A CA 1
ATOM 653 C C . PRO A 1 84 ? -20.061 -24.208 33.441 1.00 47.31 84 PRO A C 1
ATOM 655 O O . PRO A 1 84 ? -18.937 -24.231 33.944 1.00 47.31 84 PRO A O 1
ATOM 658 N N . ARG A 1 85 ? -20.798 -25.312 33.290 1.00 51.53 85 ARG A N 1
ATOM 659 C CA . ARG A 1 85 ? -20.282 -26.662 33.544 1.00 51.53 85 ARG A CA 1
ATOM 660 C C . ARG A 1 85 ? -19.479 -27.125 32.331 1.00 51.53 85 ARG A C 1
ATOM 662 O O . ARG A 1 85 ? -19.901 -26.924 31.196 1.00 51.53 85 ARG A O 1
ATOM 669 N N . THR A 1 86 ? -18.347 -27.776 32.570 1.00 50.41 86 THR A N 1
ATOM 670 C CA . THR A 1 86 ? -17.559 -28.443 31.530 1.00 50.41 86 THR A CA 1
ATOM 671 C C . THR A 1 86 ? -18.361 -29.600 30.930 1.00 50.41 86 THR A C 1
ATOM 673 O O . THR A 1 86 ? -18.588 -30.611 31.587 1.00 50.41 86 THR A O 1
ATOM 676 N N . LEU A 1 87 ? -18.802 -29.440 29.678 1.00 48.50 87 LEU A N 1
ATOM 677 C CA . LEU A 1 87 ? -19.674 -30.400 28.982 1.00 48.50 87 LEU A CA 1
ATOM 678 C C . LEU A 1 87 ? -18.964 -31.682 28.513 1.00 48.50 87 LEU A C 1
ATOM 680 O O . LEU A 1 87 ? -19.638 -32.643 28.158 1.00 48.50 87 LEU A O 1
ATOM 684 N N . LEU A 1 88 ? -17.627 -31.725 28.538 1.00 46.81 88 LEU A N 1
ATOM 685 C CA . LEU A 1 88 ? -16.852 -32.953 28.348 1.00 46.81 88 LEU A CA 1
ATOM 686 C C . LEU A 1 88 ? -16.148 -33.345 29.652 1.00 46.81 88 LEU A C 1
ATOM 688 O O . LEU A 1 88 ? -15.115 -32.780 30.012 1.00 46.81 88 LEU A O 1
ATOM 692 N N . GLN A 1 89 ? -16.666 -34.384 30.302 1.00 49.94 89 GLN A N 1
ATOM 693 C CA . GLN A 1 89 ? -15.845 -35.308 31.076 1.00 49.94 89 GLN A CA 1
ATOM 694 C C . GLN A 1 89 ? -15.682 -36.573 30.236 1.00 49.94 89 GLN A C 1
ATOM 696 O O . GLN A 1 89 ? -16.589 -37.396 30.154 1.00 49.94 89 GLN A O 1
ATOM 701 N N . LEU A 1 90 ? -14.526 -36.714 29.584 1.00 45.75 90 LEU A N 1
ATOM 702 C CA . LEU A 1 90 ? -14.151 -37.963 28.928 1.00 45.75 90 LEU A CA 1
ATOM 703 C C . LEU A 1 90 ? -13.844 -38.995 30.017 1.00 45.75 90 LEU A C 1
ATOM 705 O O . LEU A 1 90 ? -12.730 -39.053 30.538 1.00 45.75 90 LEU A O 1
ATOM 709 N N . THR A 1 91 ? -14.844 -39.794 30.384 1.00 40.47 91 THR A N 1
ATOM 710 C CA . THR A 1 91 ? -14.668 -40.958 31.254 1.00 40.47 91 THR A CA 1
ATOM 711 C C . THR A 1 91 ? -13.875 -42.019 30.502 1.00 40.47 91 THR A C 1
ATOM 713 O O . THR A 1 91 ? -14.439 -42.879 29.825 1.00 40.47 91 THR A O 1
ATOM 716 N N . GLY A 1 92 ? -12.549 -41.944 30.607 1.00 37.59 92 GLY A N 1
ATOM 717 C CA . GLY A 1 92 ? -11.653 -42.992 30.143 1.00 37.59 92 GLY A CA 1
ATOM 718 C C . GLY A 1 92 ? -11.880 -44.263 30.954 1.00 37.59 92 GLY A C 1
ATOM 719 O O . GLY A 1 92 ? -11.278 -44.432 32.013 1.00 37.59 92 GLY A O 1
ATOM 720 N N . SER A 1 93 ? -12.745 -45.151 30.457 1.00 30.05 93 SER A N 1
ATOM 721 C CA . SER A 1 93 ? -12.854 -46.514 30.972 1.00 30.05 93 SER A CA 1
ATOM 722 C C . SER A 1 93 ? -11.541 -47.237 30.692 1.00 30.05 93 SER A C 1
ATOM 724 O O . SER A 1 93 ? -11.264 -47.649 29.565 1.00 30.05 93 SER A O 1
ATOM 726 N N . ARG A 1 94 ? -10.691 -47.334 31.715 1.00 30.89 94 ARG A N 1
ATOM 727 C CA . ARG A 1 94 ? -9.456 -48.107 31.657 1.00 30.89 94 ARG A CA 1
ATOM 728 C C . ARG A 1 94 ? -9.767 -49.512 32.152 1.00 30.89 94 ARG A C 1
ATOM 730 O O . ARG A 1 94 ? -9.857 -49.726 33.359 1.00 30.89 94 ARG A O 1
ATOM 737 N N . HIS A 1 95 ? -9.910 -50.458 31.225 1.00 29.64 95 HIS A N 1
ATOM 738 C CA . HIS A 1 95 ? -9.832 -51.868 31.594 1.00 29.64 95 HIS A CA 1
ATOM 739 C C . HIS A 1 95 ? -8.471 -52.143 32.248 1.00 29.64 95 HIS A C 1
ATOM 741 O O . HIS A 1 95 ? -7.431 -51.626 31.830 1.00 29.64 95 HIS A O 1
ATOM 747 N N . GLN A 1 96 ? -8.533 -52.891 33.341 1.00 29.73 96 GLN A N 1
ATOM 748 C CA . GLN A 1 96 ? -7.417 -53.242 34.202 1.00 29.73 96 GLN A CA 1
ATOM 749 C C . GLN A 1 96 ? -6.601 -54.408 33.622 1.00 29.73 96 GLN A C 1
ATOM 751 O O . GLN A 1 96 ? -7.219 -55.337 33.115 1.00 29.73 96 GLN A O 1
ATOM 756 N N . VAL A 1 97 ? -5.271 -54.346 33.844 1.00 31.42 97 VAL A N 1
ATOM 757 C CA . VAL A 1 97 ? -4.402 -55.456 34.336 1.00 31.42 97 VAL A CA 1
ATOM 758 C C . VAL A 1 97 ? -4.191 -56.642 33.363 1.00 31.42 97 VAL A C 1
ATOM 760 O O . VAL A 1 97 ? -5.014 -56.883 32.494 1.00 31.42 97 VAL A O 1
ATOM 763 N N . GLU A 1 98 ? -3.115 -57.433 33.368 1.00 29.86 98 GLU A N 1
ATOM 764 C CA . GLU A 1 98 ? -1.799 -57.475 34.059 1.00 29.86 98 GLU A CA 1
ATOM 765 C C . GLU A 1 98 ? -0.686 -57.006 33.073 1.00 29.86 98 GLU A C 1
ATOM 767 O O . GLU A 1 98 ? -0.966 -56.849 31.886 1.00 29.86 98 GLU A O 1
ATOM 772 N N . ASP A 1 99 ? 0.593 -56.758 33.385 1.00 26.67 99 ASP A N 1
ATOM 773 C CA . ASP A 1 99 ? 1.406 -56.548 34.610 1.00 26.67 99 ASP A CA 1
ATOM 774 C C . ASP A 1 99 ? 2.616 -55.650 34.169 1.00 26.67 99 ASP A C 1
ATOM 776 O O . ASP A 1 99 ? 2.650 -55.227 33.011 1.00 26.67 99 ASP A O 1
ATOM 780 N N . GLY A 1 100 ? 3.658 -55.262 34.917 1.00 26.08 100 GLY A N 1
ATOM 781 C CA . GLY A 1 100 ? 4.066 -55.425 36.316 1.00 26.08 100 GLY A CA 1
ATOM 782 C C . GLY A 1 100 ? 5.285 -54.543 36.620 1.00 26.08 100 GLY A C 1
ATOM 783 O O . GLY A 1 100 ? 5.901 -54.007 35.702 1.00 26.08 100 GLY A O 1
ATOM 784 N N . LEU A 1 101 ? 5.652 -54.409 37.900 1.00 29.11 101 LEU A N 1
ATOM 785 C CA . LEU A 1 101 ? 6.761 -53.576 38.418 1.00 29.11 101 LEU A CA 1
ATOM 786 C C . LEU A 1 101 ? 6.541 -52.046 38.396 1.00 29.11 101 LEU A C 1
ATOM 788 O O . LEU A 1 101 ? 7.141 -51.273 37.654 1.00 29.11 101 LEU A O 1
ATOM 792 N N . SER A 1 102 ? 5.754 -51.615 39.376 1.00 33.06 102 SER A N 1
ATOM 793 C CA . SER A 1 102 ? 6.042 -50.435 40.212 1.00 33.06 102 SER A CA 1
ATOM 794 C C . SER A 1 102 ? 6.270 -50.966 41.660 1.00 33.06 102 SER A C 1
ATOM 796 O O . SER A 1 102 ? 6.023 -52.164 41.838 1.00 33.06 102 SER A O 1
ATOM 798 N N . PRO A 1 103 ? 6.686 -50.195 42.701 1.00 44.53 103 PRO A N 1
ATOM 799 C CA . PRO A 1 103 ? 6.568 -48.734 42.831 1.00 44.53 103 PRO A CA 1
ATOM 800 C C . PRO A 1 103 ? 7.685 -47.993 43.632 1.00 44.53 103 PRO A C 1
ATOM 802 O O . PRO A 1 103 ? 8.681 -48.576 44.046 1.00 44.53 103 PRO A O 1
ATOM 805 N N . VAL A 1 104 ? 7.376 -46.712 43.927 1.00 32.22 104 VAL A N 1
ATOM 806 C CA . VAL A 1 104 ? 7.831 -45.829 45.038 1.00 32.22 104 VAL A CA 1
ATOM 807 C C . VAL A 1 104 ? 9.149 -45.078 44.794 1.00 32.22 104 VAL A C 1
ATOM 809 O O . VAL A 1 104 ? 10.168 -45.709 44.562 1.00 32.22 104 VAL A O 1
ATOM 812 N N . ALA A 1 105 ? 9.264 -43.747 44.892 1.00 30.20 105 ALA A N 1
ATOM 813 C CA . ALA A 1 105 ? 8.358 -42.574 44.918 1.00 30.20 105 ALA A CA 1
ATOM 814 C C . ALA A 1 105 ? 9.185 -41.401 44.294 1.00 30.20 105 ALA A C 1
ATOM 816 O O . ALA A 1 105 ? 10.360 -41.595 44.008 1.00 30.20 105 ALA A O 1
ATOM 817 N N . GLU A 1 106 ? 8.717 -40.197 43.952 1.00 27.34 106 GLU A N 1
ATOM 818 C CA . GLU A 1 106 ? 7.766 -39.268 44.579 1.00 27.34 106 GLU A CA 1
ATOM 819 C C . GLU A 1 106 ? 7.008 -38.504 43.470 1.00 27.34 106 GLU A C 1
ATOM 821 O O . GLU A 1 106 ? 7.575 -38.082 42.469 1.00 27.34 106 GLU A O 1
ATOM 826 N N . SER A 1 107 ? 5.676 -38.455 43.502 1.00 32.31 107 SER A N 1
ATOM 827 C CA . SER A 1 107 ? 4.914 -37.361 44.128 1.00 32.31 107 SER A CA 1
ATOM 828 C C . SER A 1 107 ? 5.332 -35.957 43.659 1.00 32.31 107 SER A C 1
ATOM 830 O O . SER A 1 107 ? 6.054 -35.240 44.344 1.00 32.31 107 SER A O 1
ATOM 832 N N . GLY A 1 108 ? 4.805 -35.537 42.505 1.00 26.56 108 GLY A N 1
ATOM 833 C CA . GLY A 1 108 ? 5.014 -34.195 41.961 1.00 26.56 108 GLY A CA 1
ATOM 834 C C . GLY A 1 108 ? 3.958 -33.831 40.922 1.00 26.56 108 GLY A C 1
ATOM 835 O O . GLY A 1 108 ? 4.124 -34.080 39.731 1.00 26.56 108 GLY A O 1
ATOM 836 N N . THR A 1 109 ? 2.860 -33.220 41.370 1.00 32.81 109 THR A N 1
ATOM 837 C CA . THR A 1 109 ? 1.961 -32.447 40.498 1.00 32.81 109 THR A CA 1
ATOM 838 C C . THR A 1 109 ? 2.791 -31.384 39.746 1.00 32.81 109 THR A C 1
ATOM 840 O O . THR A 1 109 ? 3.809 -30.908 40.232 1.00 32.81 109 THR A O 1
ATOM 843 N N . VAL A 1 110 ? 2.477 -30.978 38.517 1.00 34.28 110 VAL A N 1
ATOM 844 C CA . VAL A 1 110 ? 1.390 -30.042 38.202 1.00 34.28 110 VAL A CA 1
ATOM 845 C C . VAL A 1 110 ? 1.296 -29.923 36.670 1.00 34.28 110 VAL A C 1
ATOM 847 O O . VAL A 1 110 ? 2.258 -29.529 36.007 1.00 34.28 110 VAL A O 1
ATOM 850 N N . GLY A 1 111 ? 0.112 -30.167 36.097 1.00 36.38 111 GLY A N 1
ATOM 851 C CA . GLY A 1 111 ? -0.220 -29.736 34.732 1.00 36.38 111 GLY A CA 1
ATOM 852 C C . GLY A 1 111 ? -0.382 -28.214 34.693 1.00 36.38 111 GLY A C 1
ATOM 853 O O . GLY A 1 111 ? -1.484 -27.704 34.858 1.00 36.38 111 GLY A O 1
ATOM 854 N N . GLY A 1 112 ? 0.735 -27.492 34.596 1.00 28.56 112 GLY A N 1
ATOM 855 C CA . GLY A 1 112 ? 0.798 -26.092 35.025 1.00 28.56 112 GLY A CA 1
ATOM 856 C C . GLY A 1 112 ? 0.381 -25.020 34.013 1.00 28.56 112 GLY A C 1
ATOM 857 O O . GLY A 1 112 ? 0.163 -25.308 32.833 1.00 28.56 112 GLY A O 1
ATOM 858 N N . PRO A 1 113 ? 0.396 -23.738 34.445 1.00 42.56 113 PRO A N 1
ATOM 859 C CA . PRO A 1 113 ? 0.046 -22.567 33.626 1.00 42.56 113 PRO A CA 1
ATOM 860 C C . PRO A 1 113 ? 0.834 -22.414 32.316 1.00 42.56 113 PRO A C 1
ATOM 862 O O . PRO A 1 113 ? 0.467 -21.608 31.466 1.00 42.56 113 PRO A O 1
ATOM 865 N N . ARG A 1 114 ? 1.918 -23.179 32.125 1.00 41.97 114 ARG A N 1
ATOM 866 C CA . ARG A 1 114 ? 2.840 -23.056 30.991 1.00 41.97 114 ARG A CA 1
ATOM 867 C C . ARG A 1 114 ? 2.164 -23.261 29.630 1.00 41.97 114 ARG A C 1
ATOM 869 O O . ARG A 1 114 ? 2.465 -22.491 28.730 1.00 41.97 114 ARG A O 1
ATOM 876 N N . ARG A 1 115 ? 1.208 -24.192 29.462 1.00 43.94 115 ARG A N 1
ATOM 877 C CA . ARG A 1 115 ? 0.469 -24.322 28.178 1.00 43.94 115 ARG A CA 1
ATOM 878 C C . ARG A 1 115 ? -0.420 -23.106 27.879 1.00 43.94 115 ARG A C 1
ATOM 880 O O . ARG A 1 115 ? -0.469 -22.673 26.733 1.00 43.94 115 ARG A O 1
ATOM 887 N N . PHE A 1 116 ? -1.047 -22.510 28.894 1.00 43.97 116 PHE A N 1
ATOM 888 C CA . PHE A 1 116 ? -1.804 -21.262 28.733 1.00 43.97 116 PHE A CA 1
ATOM 889 C C . PHE A 1 116 ? -0.889 -20.050 28.494 1.00 43.97 116 PHE A C 1
ATOM 891 O O . PHE A 1 116 ? -1.258 -19.161 27.732 1.00 43.97 116 PHE A O 1
ATOM 898 N N . MET A 1 117 ? 0.322 -20.026 29.063 1.00 44.00 117 MET A N 1
ATOM 899 C CA . MET A 1 117 ? 1.319 -18.995 28.746 1.00 44.00 117 MET A CA 1
ATOM 900 C C . MET A 1 117 ? 1.889 -19.146 27.331 1.00 44.00 117 MET A C 1
ATOM 902 O O . MET A 1 117 ? 2.016 -18.144 26.640 1.00 44.00 117 MET A O 1
ATOM 906 N N . PHE A 1 118 ? 2.148 -20.370 26.853 1.00 46.84 118 PHE A N 1
ATOM 907 C CA . PHE A 1 118 ? 2.513 -20.604 25.450 1.00 46.84 118 PHE A CA 1
ATOM 908 C C . PHE A 1 118 ? 1.396 -20.199 24.488 1.00 46.84 118 PHE A C 1
ATOM 910 O O . PHE A 1 118 ? 1.698 -19.641 23.441 1.00 46.84 118 PHE A O 1
ATOM 917 N N . ALA A 1 119 ? 0.123 -20.407 24.843 1.00 49.47 119 ALA A N 1
ATOM 918 C CA . ALA A 1 119 ? -0.989 -19.863 24.068 1.00 49.47 119 ALA A CA 1
ATOM 919 C C . ALA A 1 119 ? -0.942 -18.326 24.054 1.00 49.47 119 ALA A C 1
ATOM 921 O O . ALA A 1 119 ? -0.859 -17.744 22.980 1.00 49.47 119 ALA A O 1
ATOM 922 N N . ARG A 1 120 ? -0.895 -17.671 25.223 1.00 47.69 120 ARG A N 1
ATOM 923 C CA . ARG A 1 120 ? -0.933 -16.201 25.351 1.00 47.69 120 ARG A CA 1
ATOM 924 C C . ARG A 1 120 ? 0.290 -15.473 24.766 1.00 47.69 120 ARG A C 1
ATOM 926 O O . ARG A 1 120 ? 0.185 -14.305 24.419 1.00 47.69 120 ARG A O 1
ATOM 933 N N . LEU A 1 121 ? 1.430 -16.156 24.647 1.00 58.53 121 LEU A N 1
ATOM 934 C CA . LEU A 1 121 ? 2.650 -15.663 23.991 1.00 58.53 121 LEU A CA 1
ATOM 935 C C . LEU A 1 121 ? 2.811 -16.182 22.550 1.00 58.53 121 LEU A C 1
ATOM 937 O O . LEU A 1 121 ? 3.800 -15.863 21.892 1.00 58.53 121 LEU A O 1
ATOM 941 N N . SER A 1 122 ? 1.873 -16.989 22.041 1.00 84.50 122 SER A N 1
ATOM 942 C CA . SER A 1 122 ? 1.909 -17.429 20.646 1.00 84.50 122 SER A CA 1
ATOM 943 C C . SER A 1 122 ? 1.528 -16.277 19.725 1.00 84.50 122 SER A C 1
ATOM 945 O O . SER A 1 122 ? 0.537 -15.582 19.941 1.00 84.50 122 SER A O 1
ATOM 947 N N . LEU A 1 123 ? 2.286 -16.117 18.643 1.00 88.56 123 LEU A N 1
ATOM 948 C CA . LEU A 1 123 ? 2.043 -15.078 17.645 1.00 88.56 123 LEU A CA 1
ATOM 949 C C . LEU A 1 123 ? 0.639 -15.182 17.015 1.00 88.56 123 LEU A C 1
ATOM 951 O O . LEU A 1 123 ? 0.046 -14.163 16.685 1.00 88.56 123 LEU A O 1
ATOM 955 N N . MET A 1 124 ? 0.074 -16.395 16.930 1.00 88.56 124 MET A N 1
ATOM 956 C CA . MET A 1 124 ? -1.325 -16.610 16.534 1.00 88.56 124 MET A CA 1
ATOM 957 C C . MET A 1 124 ? -2.318 -16.000 17.525 1.00 88.56 124 MET A C 1
ATOM 959 O O . MET A 1 124 ? -3.189 -15.256 17.099 1.00 88.56 124 MET A O 1
ATOM 963 N N . TYR A 1 125 ? -2.183 -16.264 18.830 1.00 90.31 125 TYR A N 1
ATOM 964 C CA . TYR A 1 125 ? -3.070 -15.680 19.844 1.00 90.31 125 TYR A CA 1
ATOM 965 C C . TYR A 1 125 ? -3.025 -14.153 19.827 1.00 90.31 125 TYR A C 1
ATOM 967 O O . TYR A 1 125 ? -4.070 -13.513 19.891 1.00 90.31 125 TYR A O 1
ATOM 975 N N . VAL A 1 126 ? -1.823 -13.583 19.696 1.00 91.81 126 VAL A N 1
ATOM 976 C CA . VAL A 1 126 ? -1.648 -12.134 19.560 1.00 91.81 126 VAL A CA 1
ATOM 977 C C . VAL A 1 126 ? -2.401 -11.640 18.317 1.00 91.81 126 VAL A C 1
ATOM 979 O O . VAL A 1 126 ? -3.206 -10.725 18.426 1.00 91.81 126 VAL A O 1
ATOM 982 N N . ILE A 1 127 ? -2.267 -12.307 17.166 1.00 93.75 127 ILE A N 1
ATOM 983 C CA . ILE A 1 127 ? -3.029 -11.956 15.956 1.00 93.75 127 ILE A CA 1
ATOM 984 C C . ILE A 1 127 ? -4.557 -12.065 16.160 1.00 93.75 127 ILE A C 1
ATOM 986 O O . ILE A 1 127 ? -5.282 -11.191 15.686 1.00 93.75 127 ILE A O 1
ATOM 990 N N . GLU A 1 128 ? -5.071 -13.073 16.881 1.00 93.06 128 GLU A N 1
ATOM 991 C CA . GLU A 1 128 ? -6.506 -13.141 17.226 1.00 93.06 128 GLU A CA 1
ATOM 992 C C . GLU A 1 128 ? -6.948 -11.968 18.118 1.00 93.06 128 GLU A C 1
ATOM 994 O O . GLU A 1 128 ? -8.040 -11.430 17.936 1.00 93.06 128 GLU A O 1
ATOM 999 N N . GLU A 1 129 ? -6.114 -11.558 19.080 1.00 92.94 129 GLU A N 1
ATOM 1000 C CA . GLU A 1 129 ? -6.382 -10.414 19.959 1.00 92.94 129 GLU A CA 1
ATOM 1001 C C . GLU A 1 129 ? -6.416 -9.095 19.166 1.00 92.94 129 GLU A C 1
ATOM 1003 O O . GLU A 1 129 ? -7.332 -8.295 19.353 1.00 92.94 129 GLU A O 1
ATOM 1008 N N . GLY A 1 130 ? -5.514 -8.917 18.197 1.00 93.69 130 GLY A N 1
ATOM 1009 C CA . GLY A 1 130 ? -5.551 -7.793 17.259 1.00 93.69 130 GLY A CA 1
ATOM 1010 C C . GLY A 1 130 ? -6.811 -7.779 16.390 1.00 93.69 130 GLY A C 1
ATOM 1011 O O . GLY A 1 130 ? -7.466 -6.745 16.262 1.00 93.69 130 GLY A O 1
ATOM 1012 N N . ILE A 1 131 ? -7.210 -8.935 15.843 1.00 94.06 131 ILE A N 1
ATOM 1013 C CA . ILE A 1 131 ? -8.446 -9.060 15.049 1.00 94.06 131 ILE A CA 1
ATOM 1014 C C . ILE A 1 131 ? -9.675 -8.756 15.913 1.00 94.06 131 ILE A C 1
ATOM 1016 O O . ILE A 1 131 ? -10.634 -8.158 15.427 1.00 94.06 131 ILE A O 1
ATOM 1020 N N . ARG A 1 132 ? -9.646 -9.102 17.204 1.00 93.75 132 ARG A N 1
ATOM 1021 C CA . ARG A 1 132 ? -10.702 -8.729 18.146 1.00 93.75 132 ARG A CA 1
ATOM 1022 C C . ARG A 1 132 ? -10.803 -7.218 18.343 1.00 93.75 132 ARG A C 1
ATOM 1024 O O . ARG A 1 132 ? -11.915 -6.710 18.306 1.00 93.75 132 ARG A O 1
ATOM 1031 N N . PHE A 1 133 ? -9.688 -6.499 18.489 1.00 93.69 133 PHE A N 1
ATOM 1032 C CA . PHE A 1 133 ? -9.733 -5.032 18.566 1.00 93.69 133 PHE A CA 1
ATOM 1033 C C . PHE A 1 133 ? -10.285 -4.395 17.288 1.00 93.69 133 PHE A C 1
ATOM 1035 O O . PHE A 1 133 ? -10.976 -3.386 17.372 1.00 93.69 133 PHE A O 1
ATOM 1042 N N . ILE A 1 134 ? -10.034 -4.994 16.121 1.00 93.94 134 ILE A N 1
ATOM 1043 C CA . ILE A 1 134 ? -10.636 -4.554 14.857 1.00 93.94 134 ILE A CA 1
ATOM 1044 C C . ILE A 1 134 ? -12.152 -4.776 14.849 1.00 93.94 134 ILE A C 1
ATOM 1046 O O . ILE A 1 134 ? -12.877 -3.869 14.463 1.00 93.94 134 ILE A O 1
ATOM 1050 N N . MET A 1 135 ? -12.646 -5.930 15.308 1.00 93.44 135 MET A N 1
ATOM 1051 C CA . MET A 1 135 ? -14.096 -6.165 15.410 1.00 93.44 135 MET A CA 1
ATOM 1052 C C . MET A 1 135 ? -14.756 -5.200 16.406 1.00 93.44 135 MET A C 1
ATOM 1054 O O . MET A 1 135 ? -15.753 -4.577 16.063 1.00 93.44 135 MET A O 1
ATOM 1058 N N . ASP A 1 136 ? -14.150 -4.983 17.583 1.00 94.00 136 ASP A N 1
ATOM 1059 C CA . ASP A 1 136 ? -14.626 -3.987 18.558 1.00 94.00 136 ASP A CA 1
ATOM 1060 C C . ASP A 1 136 ? -14.681 -2.563 17.936 1.00 94.00 136 ASP A C 1
ATOM 1062 O O . ASP A 1 136 ? -15.538 -1.757 18.300 1.00 94.00 136 ASP A O 1
ATOM 1066 N N . VAL A 1 137 ? -13.764 -2.236 17.012 1.00 92.38 137 VAL A N 1
ATOM 1067 C CA . VAL A 1 137 ? -13.728 -0.967 16.259 1.00 92.38 137 VAL A CA 1
ATOM 1068 C C . VAL A 1 137 ? -14.833 -0.894 15.201 1.00 92.38 137 VAL A C 1
ATOM 1070 O O . VAL A 1 137 ? -15.566 0.095 15.167 1.00 92.38 137 VAL A O 1
ATOM 1073 N N . GLU A 1 138 ? -14.961 -1.921 14.361 1.00 91.62 138 GLU A N 1
ATOM 1074 C CA . GLU A 1 138 ? -15.971 -2.005 13.300 1.00 91.62 138 GLU A CA 1
ATOM 1075 C C . GLU A 1 138 ? -17.394 -1.968 13.882 1.00 91.62 138 GLU A C 1
ATOM 1077 O O . GLU A 1 138 ? -18.255 -1.279 13.341 1.00 91.62 138 GLU A O 1
ATOM 1082 N N . ASP A 1 139 ? -17.638 -2.626 15.020 1.00 92.06 139 ASP A N 1
ATOM 1083 C CA . ASP A 1 139 ? -18.919 -2.573 15.734 1.00 92.06 139 ASP A CA 1
ATOM 1084 C C . ASP A 1 139 ? -19.277 -1.139 16.164 1.00 92.06 139 ASP A C 1
ATOM 1086 O O . ASP A 1 139 ? -20.424 -0.712 16.015 1.00 92.06 139 ASP A O 1
ATOM 1090 N N . VAL A 1 140 ? -18.305 -0.357 16.652 1.00 91.81 140 VAL A N 1
ATOM 1091 C CA . VAL A 1 140 ? -18.533 1.051 17.023 1.00 91.81 140 VAL A CA 1
ATOM 1092 C C . VAL A 1 140 ? -18.750 1.934 15.793 1.00 91.81 140 VAL A C 1
ATOM 1094 O O . VAL A 1 140 ? -19.618 2.805 15.835 1.00 91.81 140 VAL A O 1
ATOM 1097 N N . ASP A 1 141 ? -18.035 1.702 14.690 1.00 88.94 141 ASP A N 1
ATOM 1098 C CA . ASP A 1 141 ? -18.274 2.424 13.431 1.00 88.94 141 ASP A CA 1
ATOM 1099 C C . ASP A 1 141 ? -19.665 2.121 12.855 1.00 88.94 141 ASP A C 1
ATOM 1101 O O . ASP A 1 141 ? -20.374 3.036 12.437 1.00 88.94 141 ASP A O 1
ATOM 1105 N N . ASN A 1 142 ? -20.105 0.862 12.906 1.00 88.94 142 ASN A N 1
ATOM 1106 C CA . ASN A 1 142 ? -21.451 0.463 12.499 1.00 88.94 142 ASN A CA 1
ATOM 1107 C C . ASN A 1 142 ? -22.531 1.146 13.357 1.00 88.94 142 ASN A C 1
ATOM 1109 O O . ASN A 1 142 ? -23.518 1.637 12.810 1.00 88.94 142 ASN A O 1
ATOM 1113 N N . LEU A 1 143 ? -22.329 1.242 14.679 1.00 87.12 143 LEU A N 1
ATOM 1114 C CA . LEU A 1 143 ? -23.232 1.972 15.580 1.00 87.12 143 LEU A CA 1
ATOM 1115 C C . LEU A 1 143 ? -23.270 3.479 15.271 1.00 87.12 143 LEU A C 1
ATOM 1117 O O . LEU A 1 143 ? -24.348 4.073 15.244 1.00 87.12 143 LEU A O 1
ATOM 1121 N N . LEU A 1 144 ? -22.115 4.098 15.007 1.00 85.69 144 LEU A N 1
ATOM 1122 C CA . LEU A 1 144 ? -22.021 5.511 14.618 1.00 85.69 144 LEU A CA 1
ATOM 1123 C C . LEU A 1 144 ? -22.739 5.801 13.290 1.00 85.69 144 LEU A C 1
ATOM 1125 O O . LEU A 1 144 ? -23.315 6.876 13.134 1.00 85.69 144 LEU A O 1
ATOM 1129 N N . LEU A 1 145 ? -22.737 4.853 12.348 1.00 84.56 145 LEU A N 1
ATOM 1130 C CA . LEU A 1 145 ? -23.467 4.962 11.081 1.00 84.56 145 LEU A CA 1
ATOM 1131 C C . LEU A 1 145 ? -24.979 4.723 11.232 1.00 84.56 145 LEU A C 1
ATOM 1133 O O . LEU A 1 145 ? -25.758 5.310 10.482 1.00 84.56 145 LEU A O 1
ATOM 1137 N N . SER A 1 146 ? -25.412 3.878 12.174 1.00 79.50 146 SER A N 1
ATOM 1138 C CA . SER A 1 146 ? -26.830 3.520 12.334 1.00 79.50 146 SER A CA 1
ATOM 1139 C C . SER A 1 146 ? -27.676 4.560 13.077 1.00 79.50 146 SER A C 1
ATOM 1141 O O . SER A 1 146 ? -28.900 4.509 12.978 1.00 79.50 146 SER A O 1
ATOM 1143 N N . PHE A 1 147 ? -27.054 5.487 13.815 1.00 70.00 147 PHE A N 1
ATOM 1144 C CA . PHE A 1 147 ? -27.743 6.495 14.632 1.00 70.00 147 PHE A CA 1
ATOM 1145 C C . PHE A 1 147 ? -27.280 7.929 14.296 1.00 70.00 147 PHE A C 1
ATOM 1147 O O . PHE A 1 147 ? -26.522 8.524 15.065 1.00 70.00 147 PHE A O 1
ATOM 1154 N N . PRO A 1 148 ? -27.717 8.511 13.161 1.00 67.12 148 PRO A N 1
ATOM 1155 C CA . PRO A 1 148 ? -27.506 9.932 12.890 1.00 67.12 148 PRO A CA 1
ATOM 1156 C C . PRO A 1 148 ? -28.260 10.777 13.928 1.00 67.12 148 PRO A C 1
ATOM 1158 O O . PRO A 1 148 ? -29.446 10.557 14.160 1.00 67.12 148 PRO A O 1
ATOM 1161 N N . SER A 1 149 ? -27.580 11.737 14.559 1.00 65.81 149 SER A N 1
ATOM 1162 C CA . SER A 1 149 ? -28.131 12.491 15.691 1.00 65.81 149 SER A CA 1
ATOM 1163 C C . SER A 1 149 ? -29.289 13.409 15.288 1.00 65.81 149 SER A C 1
ATOM 1165 O O . SER A 1 149 ? -29.122 14.369 14.537 1.00 65.81 149 SER A O 1
ATOM 1167 N N . THR A 1 150 ? -30.465 13.135 15.851 1.00 66.44 150 THR A N 1
ATOM 1168 C CA . THR A 1 150 ? -31.679 13.954 15.718 1.00 66.44 150 THR A CA 1
ATOM 1169 C C . THR A 1 150 ? -32.131 14.568 17.045 1.00 66.44 150 THR A C 1
ATOM 1171 O O . THR A 1 150 ? -32.741 15.638 17.040 1.00 66.44 150 THR A O 1
ATOM 1174 N N . SER A 1 151 ? -31.778 13.958 18.183 1.00 80.00 151 SER A N 1
ATOM 1175 C CA . SER A 1 151 ? -32.048 14.474 19.533 1.00 80.00 151 SER A CA 1
ATOM 1176 C C . SER A 1 151 ? -30.766 14.852 20.308 1.00 80.00 151 SER A C 1
ATOM 1178 O O . SER A 1 151 ? -29.674 14.359 20.006 1.00 80.00 151 SER A O 1
ATOM 1180 N N . PRO A 1 152 ? -30.851 15.724 21.337 1.00 77.38 152 PRO A N 1
ATOM 1181 C CA . PRO A 1 152 ? -29.689 16.087 22.154 1.00 77.38 152 PRO A CA 1
ATOM 1182 C C . PRO A 1 152 ? -29.143 14.921 23.000 1.00 77.38 152 PRO A C 1
ATOM 1184 O O . PRO A 1 152 ? -27.953 14.904 23.310 1.00 77.38 152 PRO A O 1
ATOM 1187 N N . GLU A 1 153 ? -29.972 13.928 23.344 1.00 80.19 153 GLU A N 1
ATOM 1188 C CA . GLU A 1 153 ? -29.518 12.711 24.034 1.00 80.19 153 GLU A CA 1
ATOM 1189 C C . GLU A 1 153 ? -28.768 11.768 23.079 1.00 80.19 153 GLU A C 1
ATOM 1191 O O . GLU A 1 153 ? -27.722 11.226 23.442 1.00 80.19 153 GLU A O 1
ATOM 1196 N N . GLU A 1 154 ? -29.225 11.630 21.827 1.00 80.56 154 GLU A N 1
ATOM 1197 C CA . GLU A 1 154 ? -28.471 10.937 20.771 1.00 80.56 154 GLU A CA 1
ATOM 1198 C C . GLU A 1 154 ? -27.110 11.592 20.527 1.00 80.56 154 GLU A C 1
ATOM 1200 O O . GLU A 1 154 ? -26.112 10.883 20.430 1.00 80.56 154 GLU A O 1
ATOM 1205 N N . ALA A 1 155 ? -27.036 12.926 20.493 1.00 82.50 155 ALA A N 1
ATOM 1206 C CA . ALA A 1 155 ? -25.772 13.642 20.323 1.00 82.50 155 ALA A CA 1
ATOM 1207 C C . ALA A 1 155 ? -24.766 13.344 21.456 1.00 82.50 155 ALA A C 1
ATOM 1209 O O . ALA A 1 155 ? -23.577 13.145 21.194 1.00 82.50 155 ALA A O 1
ATOM 1210 N N . ALA A 1 156 ? -25.230 13.241 22.708 1.00 84.50 156 ALA A N 1
ATOM 1211 C CA . ALA A 1 156 ? -24.387 12.850 23.840 1.00 84.50 156 ALA A CA 1
ATOM 1212 C C . ALA A 1 156 ? -23.917 11.384 23.741 1.00 84.50 156 ALA A C 1
ATOM 1214 O O . ALA A 1 156 ? -22.738 11.090 23.959 1.00 84.50 156 ALA A O 1
ATOM 1215 N N . ASN A 1 157 ? -24.808 10.467 23.349 1.00 84.81 157 ASN A N 1
ATOM 1216 C CA . ASN A 1 157 ? -24.464 9.062 23.116 1.00 84.81 157 ASN A CA 1
ATOM 1217 C C . ASN A 1 157 ? -23.467 8.901 21.953 1.00 84.81 157 ASN A C 1
ATOM 1219 O O . ASN A 1 157 ? -22.506 8.139 22.061 1.00 84.81 157 ASN A O 1
ATOM 1223 N N . GLN A 1 158 ? -23.636 9.663 20.870 1.00 85.75 158 GLN A N 1
ATOM 1224 C CA . GLN A 1 158 ? -22.730 9.671 19.724 1.00 85.75 158 GLN A CA 1
ATOM 1225 C C . GLN A 1 158 ? -21.346 10.220 20.104 1.00 85.75 158 GLN A C 1
ATOM 1227 O O . GLN A 1 158 ? -20.330 9.635 19.727 1.00 85.75 158 GLN A O 1
ATOM 1232 N N . ALA A 1 159 ? -21.275 11.281 20.917 1.00 87.56 159 ALA A N 1
ATOM 1233 C CA . ALA A 1 159 ? -20.010 11.780 21.460 1.00 87.56 159 ALA A CA 1
ATOM 1234 C C . ALA A 1 159 ? -19.287 10.719 22.317 1.00 87.56 159 ALA A C 1
ATOM 1236 O O . ALA A 1 159 ? -18.068 10.560 22.209 1.00 87.56 159 ALA A O 1
ATOM 1237 N N . MET A 1 160 ? -20.027 9.934 23.113 1.00 89.62 160 MET A N 1
ATOM 1238 C CA . MET A 1 160 ? -19.461 8.806 23.863 1.00 89.62 160 MET A CA 1
ATOM 1239 C C . MET A 1 160 ? -18.933 7.698 22.935 1.00 89.62 160 MET A C 1
ATOM 1241 O O . MET A 1 160 ? -17.838 7.182 23.169 1.00 89.62 160 MET A O 1
ATOM 1245 N N . LEU A 1 161 ? -19.662 7.358 21.865 1.00 90.31 161 LEU A N 1
ATOM 1246 C CA . LEU A 1 161 ? -19.215 6.387 20.860 1.00 90.31 161 LEU A CA 1
ATOM 1247 C C . LEU A 1 161 ? -17.953 6.863 20.123 1.00 90.31 161 LEU A C 1
ATOM 1249 O O . LEU A 1 161 ? -17.023 6.077 19.958 1.00 90.31 161 LEU A O 1
ATOM 1253 N N . HIS A 1 162 ? -17.852 8.147 19.762 1.00 89.88 162 HIS A N 1
ATOM 1254 C CA . HIS A 1 162 ? -16.626 8.716 19.189 1.00 89.88 162 HIS A CA 1
ATOM 1255 C C . HIS A 1 162 ? -15.431 8.622 20.155 1.00 89.88 162 HIS A C 1
ATOM 1257 O O . HIS A 1 162 ? -14.342 8.216 19.747 1.00 89.88 162 HIS A O 1
ATOM 1263 N N . LEU A 1 163 ? -15.622 8.906 21.449 1.00 89.62 163 LEU A N 1
ATOM 1264 C CA . LEU A 1 163 ? -14.568 8.738 22.458 1.00 89.62 163 LEU A CA 1
ATOM 1265 C C . LEU A 1 163 ? -14.153 7.263 22.622 1.00 89.62 163 LEU A C 1
ATOM 1267 O O . LEU A 1 163 ? -12.963 6.948 22.715 1.00 89.62 163 LEU A O 1
ATOM 1271 N N . GLN A 1 164 ? -15.118 6.339 22.616 1.00 91.25 164 GLN A N 1
ATOM 1272 C CA . GLN A 1 164 ? -14.853 4.899 22.635 1.00 91.25 164 GLN A CA 1
ATOM 1273 C C . GLN A 1 164 ? -14.078 4.457 21.386 1.00 91.25 164 GLN A C 1
ATOM 1275 O O . GLN A 1 164 ? -13.118 3.693 21.504 1.00 91.25 164 GLN A O 1
ATOM 1280 N N . ARG A 1 165 ? -14.440 4.974 20.209 1.00 91.06 165 ARG A N 1
ATOM 1281 C CA . ARG A 1 165 ? -13.780 4.696 18.930 1.00 91.06 165 ARG A CA 1
ATOM 1282 C C . ARG A 1 165 ? -12.317 5.131 18.922 1.00 91.06 165 ARG A C 1
ATOM 1284 O O . ARG A 1 165 ? -11.452 4.355 18.514 1.00 91.06 165 ARG A O 1
ATOM 1291 N N . VAL A 1 166 ? -12.037 6.332 19.428 1.00 88.69 166 VAL A N 1
ATOM 1292 C CA . VAL A 1 166 ? -10.674 6.850 19.621 1.00 88.69 166 VAL A CA 1
ATOM 1293 C C . VAL A 1 166 ? -9.875 5.935 20.554 1.00 88.69 166 VAL A C 1
ATOM 1295 O O . VAL A 1 166 ? -8.779 5.489 20.209 1.00 88.69 166 VAL A O 1
ATOM 1298 N N . LYS A 1 167 ? -10.452 5.568 21.705 1.00 89.38 167 LYS A N 1
ATOM 1299 C CA . LYS A 1 167 ? -9.811 4.678 22.685 1.00 89.38 167 LYS A CA 1
ATOM 1300 C C . LYS A 1 167 ? -9.507 3.287 22.118 1.00 89.38 167 LYS A C 1
ATOM 1302 O O . LYS A 1 167 ? -8.463 2.720 22.432 1.00 89.38 167 LYS A O 1
ATOM 1307 N N . LEU A 1 168 ? -10.394 2.726 21.298 1.00 91.25 168 LEU A N 1
ATOM 1308 C CA . LEU A 1 168 ? -10.169 1.438 20.638 1.00 91.25 168 LEU A CA 1
ATOM 1309 C C . LEU A 1 168 ? -9.100 1.531 19.540 1.00 91.25 168 LEU A C 1
ATOM 1311 O O . LEU A 1 168 ? -8.227 0.669 19.488 1.00 91.25 168 LEU A O 1
ATOM 1315 N N . GLY A 1 169 ? -9.097 2.604 18.740 1.00 89.19 169 GLY A N 1
ATOM 1316 C CA . GLY A 1 169 ? -8.037 2.873 17.761 1.00 89.19 169 GLY A CA 1
ATOM 1317 C C . GLY A 1 169 ? -6.654 2.974 18.412 1.00 89.19 169 GLY A C 1
ATOM 1318 O O . GLY A 1 169 ? -5.707 2.341 17.948 1.00 89.19 169 GLY A O 1
ATOM 1319 N N . LYS A 1 170 ? -6.552 3.668 19.554 1.00 87.31 170 LYS A N 1
ATOM 1320 C CA . LYS A 1 170 ? -5.322 3.716 20.357 1.00 87.31 170 LYS A CA 1
ATOM 1321 C C . LYS A 1 170 ? -4.883 2.324 20.826 1.00 87.31 170 LYS A C 1
ATOM 1323 O O . LYS A 1 170 ? -3.736 1.957 20.606 1.00 87.31 170 LYS A O 1
ATOM 1328 N N . ARG A 1 171 ? -5.788 1.505 21.376 1.00 90.00 171 ARG A N 1
ATOM 1329 C CA . ARG A 1 171 ? -5.466 0.123 21.797 1.00 90.00 171 ARG A CA 1
ATOM 1330 C C . ARG A 1 171 ? -5.034 -0.782 20.639 1.00 90.00 171 ARG A C 1
ATOM 1332 O O . ARG A 1 171 ? -4.182 -1.645 20.831 1.00 90.00 171 ARG A O 1
ATOM 1339 N N . LEU A 1 172 ? -5.592 -0.586 19.442 1.00 93.12 172 LEU A N 1
ATOM 1340 C CA . LEU A 1 172 ? -5.149 -1.288 18.236 1.00 93.12 172 LEU A CA 1
ATOM 1341 C C . LEU A 1 172 ? -3.717 -0.877 17.852 1.00 93.12 172 LEU A C 1
ATOM 1343 O O . LEU A 1 172 ? -2.901 -1.744 17.558 1.00 93.12 172 LEU A O 1
ATOM 1347 N N . LEU A 1 173 ? -3.375 0.412 17.924 1.00 90.94 173 LEU A N 1
ATOM 1348 C CA . LEU A 1 173 ? -2.000 0.882 17.710 1.00 90.94 173 LEU A CA 1
ATOM 1349 C C . LEU A 1 173 ? -1.028 0.354 18.768 1.00 90.94 173 LEU A C 1
ATOM 1351 O O . LEU A 1 173 ? 0.056 -0.103 18.408 1.00 90.94 173 LEU A O 1
ATOM 1355 N N . GLU A 1 174 ? -1.433 0.333 20.040 1.00 90.12 174 GLU A N 1
ATOM 1356 C CA . GLU A 1 174 ? -0.641 -0.246 21.131 1.00 90.12 174 GLU A CA 1
ATOM 1357 C C . GLU A 1 174 ? -0.340 -1.733 20.869 1.00 90.12 174 GLU A C 1
ATOM 1359 O O . GLU A 1 174 ? 0.795 -2.192 21.011 1.00 90.12 174 GLU A O 1
ATOM 1364 N N . HIS A 1 175 ? -1.338 -2.479 20.386 1.00 91.75 175 HIS A N 1
ATOM 1365 C CA . HIS A 1 175 ? -1.208 -3.878 19.975 1.00 91.75 175 HIS A CA 1
ATOM 1366 C C . HIS A 1 175 ? -0.323 -4.082 18.726 1.00 91.75 175 HIS A C 1
ATOM 1368 O O . HIS A 1 175 ? 0.352 -5.106 18.584 1.00 91.75 175 HIS A O 1
ATOM 1374 N N . LEU A 1 176 ? -0.295 -3.103 17.819 1.00 92.00 176 LEU A N 1
ATOM 1375 C CA . LEU A 1 176 ? 0.619 -3.065 16.674 1.00 92.00 176 LEU A CA 1
ATOM 1376 C C . LEU A 1 176 ? 2.042 -2.614 17.065 1.00 92.00 176 LEU A C 1
ATOM 1378 O O . LEU A 1 176 ? 2.921 -2.642 16.210 1.00 92.00 176 LEU A O 1
ATOM 1382 N N . GLY A 1 177 ? 2.294 -2.233 18.324 1.00 89.06 177 GLY A N 1
ATOM 1383 C CA . GLY A 1 177 ? 3.596 -1.758 18.819 1.00 89.06 177 GLY A CA 1
ATOM 1384 C C . GLY A 1 177 ? 3.838 -0.250 18.665 1.00 89.06 177 GLY A C 1
ATOM 1385 O O . GLY A 1 177 ? 4.909 0.240 19.013 1.00 89.06 177 GLY A O 1
ATOM 1386 N N . ILE A 1 178 ? 2.848 0.507 18.188 1.00 87.25 178 ILE A N 1
ATOM 1387 C CA . ILE A 1 178 ? 2.965 1.925 17.817 1.00 87.25 178 ILE A CA 1
ATOM 1388 C C . ILE A 1 178 ? 2.619 2.814 19.028 1.00 87.25 178 ILE A C 1
ATOM 1390 O O . ILE A 1 178 ? 1.656 3.576 19.016 1.00 87.25 178 ILE A O 1
ATOM 1394 N N . ASN A 1 179 ? 3.398 2.680 20.106 1.00 76.00 179 ASN A N 1
ATOM 1395 C CA . ASN A 1 179 ? 3.140 3.342 21.396 1.00 76.00 179 ASN A CA 1
ATOM 1396 C C . ASN A 1 179 ? 3.718 4.763 21.495 1.00 76.00 179 ASN A C 1
ATOM 1398 O O . ASN A 1 179 ? 3.081 5.670 22.022 1.00 76.00 179 ASN A O 1
ATOM 1402 N N . GLU A 1 180 ? 4.953 4.950 21.029 1.00 62.78 180 GLU A N 1
ATOM 1403 C CA . GLU A 1 180 ? 5.834 6.040 21.489 1.00 62.78 180 GLU A CA 1
ATOM 1404 C C . GLU A 1 180 ? 5.561 7.409 20.841 1.00 62.78 180 GLU A C 1
ATOM 1406 O O . GLU A 1 180 ? 6.188 8.406 21.196 1.00 62.78 180 GLU A O 1
ATOM 1411 N N . ILE A 1 181 ? 4.630 7.464 19.884 1.00 65.44 181 ILE A N 1
ATOM 1412 C CA . ILE A 1 181 ? 4.390 8.628 19.014 1.00 65.44 181 ILE A CA 1
ATOM 1413 C C . ILE A 1 181 ? 2.966 9.188 19.207 1.00 65.44 181 ILE A C 1
ATOM 1415 O O . ILE A 1 181 ? 2.590 10.127 18.522 1.00 65.44 181 ILE A O 1
ATOM 1419 N N . LEU A 1 182 ? 2.142 8.650 20.113 1.00 66.06 182 LEU A N 1
ATOM 1420 C CA . LEU A 1 182 ? 0.722 9.026 20.231 1.00 66.06 182 LEU A CA 1
ATOM 1421 C C . LEU A 1 182 ? 0.438 9.977 21.401 1.00 66.06 182 LEU A C 1
ATOM 1423 O O . LEU A 1 182 ? 0.989 9.820 22.490 1.00 66.06 182 LEU A O 1
ATOM 1427 N N . ASP A 1 183 ? -0.484 10.919 21.197 1.00 67.88 183 ASP A N 1
ATOM 1428 C CA . ASP A 1 183 ? -1.038 11.754 22.264 1.00 67.88 183 ASP A CA 1
ATOM 1429 C C . ASP A 1 183 ? -2.112 11.004 23.090 1.00 67.88 183 ASP A C 1
ATOM 1431 O O . ASP A 1 183 ? -2.357 9.795 22.939 1.00 67.88 183 ASP A O 1
ATOM 1435 N N . GLU A 1 184 ? -2.773 11.710 24.010 1.00 65.50 184 GLU A N 1
ATOM 1436 C CA . GLU A 1 184 ? -3.874 11.145 24.801 1.00 65.50 184 GLU A CA 1
ATOM 1437 C C . GLU A 1 184 ? -5.064 10.707 23.926 1.00 65.50 184 GLU A C 1
ATOM 1439 O O . GLU A 1 184 ? -5.704 9.700 24.237 1.00 65.50 184 GLU A O 1
ATOM 1444 N N . ASN A 1 185 ? -5.273 11.377 22.788 1.00 61.47 185 ASN A N 1
ATOM 1445 C CA . ASN A 1 185 ? -6.329 11.134 21.804 1.00 61.47 185 ASN A CA 1
ATOM 1446 C C . ASN A 1 185 ? -5.936 10.118 20.712 1.00 61.47 185 ASN A C 1
ATOM 1448 O O . ASN A 1 185 ? -6.686 9.918 19.761 1.00 61.47 185 ASN A O 1
ATOM 1452 N N . GLY A 1 186 ? -4.766 9.477 20.803 1.00 58.59 186 GLY A N 1
ATOM 1453 C CA . GLY A 1 186 ? -4.297 8.538 19.779 1.00 58.59 186 GLY A CA 1
ATOM 1454 C C . GLY A 1 186 ? -3.928 9.194 18.440 1.00 58.59 186 GLY A C 1
ATOM 1455 O O . GLY A 1 186 ? -3.808 8.489 17.437 1.00 58.59 186 GLY A O 1
ATOM 1456 N N . VAL A 1 187 ? -3.751 10.515 18.407 1.00 65.75 187 VAL A N 1
ATOM 1457 C CA . VAL A 1 187 ? -3.225 11.266 17.264 1.00 65.75 187 VAL A CA 1
ATOM 1458 C C . VAL A 1 187 ? -1.693 11.223 17.318 1.00 65.75 187 VAL A C 1
ATOM 1460 O O . VAL A 1 187 ? -1.115 11.382 18.398 1.00 65.75 187 VAL A O 1
ATOM 1463 N N . PRO A 1 188 ? -0.992 11.022 16.189 1.00 65.25 188 PRO A N 1
ATOM 1464 C CA . PRO A 1 188 ? 0.461 11.108 16.161 1.00 65.25 188 PRO A CA 1
ATOM 1465 C C . PRO A 1 188 ? 0.967 12.502 16.549 1.00 65.25 188 PRO A C 1
ATOM 1467 O O . PRO A 1 188 ? 0.700 13.490 15.864 1.00 65.25 188 PRO A O 1
ATOM 1470 N N . VAL A 1 189 ? 1.789 12.575 17.594 1.00 65.38 189 VAL A N 1
ATOM 1471 C CA . VAL A 1 189 ? 2.618 13.734 17.940 1.00 65.38 189 VAL A CA 1
ATOM 1472 C C . VAL A 1 189 ? 3.765 13.822 16.929 1.00 65.38 189 VAL A C 1
ATOM 1474 O O . VAL A 1 189 ? 4.928 13.554 17.237 1.00 65.38 189 VAL A O 1
ATOM 1477 N N . MET A 1 190 ? 3.435 14.197 15.690 1.00 59.22 190 MET A N 1
ATOM 1478 C CA . MET A 1 190 ? 4.411 14.515 14.650 1.00 59.22 190 MET A CA 1
ATOM 1479 C C . MET A 1 190 ? 5.172 15.792 15.018 1.00 59.22 190 MET A C 1
ATOM 1481 O O . MET A 1 190 ? 4.891 16.888 14.534 1.00 59.22 190 MET A O 1
ATOM 1485 N N . LYS A 1 191 ? 6.197 15.644 15.861 1.00 54.03 191 LYS A N 1
ATOM 1486 C CA . LYS A 1 191 ? 7.320 16.583 15.866 1.00 54.03 191 LYS A CA 1
ATOM 1487 C C . LYS A 1 191 ? 7.926 16.558 14.462 1.00 54.03 191 LYS A C 1
ATOM 1489 O O . LYS A 1 191 ? 8.076 15.485 13.889 1.00 54.03 191 LYS A O 1
ATOM 1494 N N . GLN A 1 192 ? 8.287 17.722 13.925 1.00 48.25 192 GLN A N 1
ATOM 1495 C CA . GLN A 1 192 ? 8.741 17.923 12.534 1.00 48.25 192 GLN A CA 1
ATOM 1496 C C . GLN A 1 192 ? 10.113 17.286 12.200 1.00 48.25 192 GLN A C 1
ATOM 1498 O O . GLN A 1 192 ? 10.781 17.681 11.248 1.00 48.25 192 GLN A O 1
ATOM 1503 N N . SER A 1 193 ? 10.564 16.320 12.997 1.00 52.19 193 SER A N 1
ATOM 1504 C CA . SER A 1 193 ? 11.753 15.514 12.746 1.00 52.19 193 SER A CA 1
ATOM 1505 C C . SER A 1 193 ? 11.400 14.323 11.846 1.00 52.19 193 SER A C 1
ATOM 1507 O O . SER A 1 193 ? 10.284 13.806 11.940 1.00 52.19 193 SER A O 1
ATOM 1509 N N . PRO A 1 194 ? 12.330 13.835 11.006 1.00 62.44 194 PRO A N 1
ATOM 1510 C CA . PRO A 1 194 ? 12.129 12.573 10.304 1.00 62.44 194 PRO A CA 1
ATOM 1511 C C . PRO A 1 194 ? 11.878 11.455 11.324 1.00 62.44 194 PRO A C 1
ATOM 1513 O O . PRO A 1 194 ? 12.561 11.386 12.348 1.00 62.44 194 PRO A O 1
ATOM 1516 N N . LEU A 1 195 ? 10.906 10.581 11.043 1.00 70.25 195 LEU A N 1
ATOM 1517 C CA . LEU A 1 195 ? 10.675 9.403 11.879 1.00 70.25 195 LEU A CA 1
ATOM 1518 C C . LEU A 1 195 ? 11.944 8.547 11.903 1.00 70.25 195 LEU A C 1
ATOM 1520 O O . LEU A 1 195 ? 12.548 8.279 10.861 1.00 70.25 195 LEU A O 1
ATOM 1524 N N . SER A 1 196 ? 12.332 8.127 13.104 1.00 72.69 196 SER A N 1
ATOM 1525 C CA . SER A 1 196 ? 13.409 7.166 13.308 1.00 72.69 196 SER A CA 1
ATOM 1526 C C . SER A 1 196 ? 13.062 5.829 12.645 1.00 72.69 196 SER A C 1
ATOM 1528 O O . SER A 1 196 ? 11.895 5.431 12.684 1.00 72.69 196 SER A O 1
ATOM 1530 N N . PRO A 1 197 ? 14.048 5.101 12.089 1.00 78.00 197 PRO A N 1
ATOM 1531 C CA . PRO A 1 197 ? 13.800 3.772 11.546 1.00 78.00 197 PRO A CA 1
ATOM 1532 C C . PRO A 1 197 ? 13.211 2.853 12.635 1.00 78.00 197 PRO A C 1
ATOM 1534 O O . PRO A 1 197 ? 13.671 2.904 13.779 1.00 78.00 197 PRO A O 1
ATOM 1537 N N . PRO A 1 198 ? 12.204 2.022 12.311 1.00 82.69 198 PRO A N 1
ATOM 1538 C CA . PRO A 1 198 ? 11.593 1.114 13.279 1.00 82.69 198 PRO A CA 1
ATOM 1539 C C . PRO A 1 198 ? 12.574 0.023 13.733 1.00 82.69 198 PRO A C 1
ATOM 1541 O O . PRO A 1 198 ? 13.443 -0.399 12.967 1.00 82.69 198 PRO A O 1
ATOM 1544 N N . ASP A 1 199 ? 12.396 -0.476 14.962 1.00 83.94 199 ASP A N 1
ATOM 1545 C CA . ASP A 1 199 ? 13.157 -1.615 15.502 1.00 83.94 199 ASP A CA 1
ATOM 1546 C C . ASP A 1 199 ? 13.093 -2.818 14.536 1.00 83.94 199 ASP A C 1
ATOM 1548 O O . ASP A 1 199 ? 11.991 -3.269 14.213 1.00 83.94 199 ASP A O 1
ATOM 1552 N N . PRO A 1 200 ? 14.228 -3.402 14.105 1.00 83.56 200 PRO A N 1
ATOM 1553 C CA . PRO A 1 200 ? 14.254 -4.625 13.299 1.00 83.56 200 PRO A CA 1
ATOM 1554 C C . PRO A 1 200 ? 13.410 -5.793 13.844 1.00 83.56 200 PRO A C 1
ATOM 1556 O O . PRO A 1 200 ? 13.005 -6.655 13.064 1.00 83.56 200 PRO A O 1
ATOM 1559 N N . ASN A 1 201 ? 13.127 -5.829 15.152 1.00 85.44 201 ASN A N 1
ATOM 1560 C CA . ASN A 1 201 ? 12.310 -6.850 15.819 1.00 85.44 201 ASN A CA 1
ATOM 1561 C C . ASN A 1 201 ? 10.828 -6.468 16.017 1.00 85.44 201 ASN A C 1
ATOM 1563 O O . ASN A 1 201 ? 10.096 -7.214 16.690 1.00 85.44 201 ASN A O 1
ATOM 1567 N N . HIS A 1 202 ? 10.381 -5.346 15.440 1.00 90.38 202 HIS A N 1
ATOM 1568 C CA . HIS A 1 202 ? 9.032 -4.804 15.597 1.00 90.38 202 HIS A CA 1
ATOM 1569 C C . HIS A 1 202 ? 7.937 -5.829 15.254 1.00 90.38 202 HIS A C 1
ATOM 1571 O O . HIS A 1 202 ? 8.046 -6.620 14.312 1.00 90.38 202 HIS A O 1
ATOM 1577 N N . ILE A 1 203 ? 6.850 -5.831 16.030 1.00 92.06 203 ILE A N 1
ATOM 1578 C CA . ILE A 1 203 ? 5.864 -6.922 16.007 1.00 92.06 203 ILE A CA 1
ATOM 1579 C C . ILE A 1 203 ? 5.107 -7.029 14.672 1.00 92.06 203 ILE A C 1
ATOM 1581 O O . ILE A 1 203 ? 4.819 -8.134 14.216 1.00 92.06 203 ILE A O 1
ATOM 1585 N N . VAL A 1 204 ? 4.906 -5.902 13.979 1.00 93.75 204 VAL A N 1
ATOM 1586 C CA . VAL A 1 204 ? 4.324 -5.843 12.624 1.00 93.75 204 VAL A CA 1
ATOM 1587 C C . VAL A 1 204 ? 5.107 -6.685 11.609 1.00 93.75 204 VAL A C 1
ATOM 1589 O O . VAL A 1 204 ? 4.491 -7.335 10.768 1.00 93.75 204 VAL A O 1
ATOM 1592 N N . PHE A 1 205 ? 6.437 -6.781 11.711 1.00 93.12 205 PHE A N 1
ATOM 1593 C CA . PHE A 1 205 ? 7.230 -7.641 10.821 1.00 93.12 205 PHE A CA 1
ATOM 1594 C C . PHE A 1 205 ? 6.929 -9.125 11.051 1.00 93.12 205 PHE A C 1
ATOM 1596 O O . PHE A 1 205 ? 6.772 -9.894 10.104 1.00 93.12 205 PHE A O 1
ATOM 1603 N N . LYS A 1 206 ? 6.720 -9.515 12.312 1.00 92.19 206 LYS A N 1
ATOM 1604 C CA . LYS A 1 206 ? 6.300 -10.875 12.679 1.00 92.19 206 LYS A CA 1
ATOM 1605 C C . LYS A 1 206 ? 4.896 -11.186 12.140 1.00 92.19 206 LYS A C 1
ATOM 1607 O O . LYS A 1 206 ? 4.643 -12.324 11.753 1.00 92.19 206 LYS A O 1
ATOM 1612 N N . TYR A 1 207 ? 4.009 -10.189 12.054 1.00 93.25 207 TYR A N 1
ATOM 1613 C CA . TYR A 1 207 ? 2.707 -10.326 11.391 1.00 93.25 207 TYR A CA 1
ATOM 1614 C C . TYR A 1 207 ? 2.833 -10.470 9.863 1.00 93.25 207 TYR A C 1
ATOM 1616 O O . TYR A 1 207 ? 2.134 -11.301 9.290 1.00 93.25 207 TYR A O 1
ATOM 1624 N N . GLY A 1 208 ? 3.729 -9.724 9.203 1.00 90.56 208 GLY A N 1
ATOM 1625 C CA . GLY A 1 208 ? 3.942 -9.798 7.746 1.00 90.56 208 GLY A CA 1
ATOM 1626 C C . GLY A 1 208 ? 4.282 -11.209 7.248 1.00 90.56 208 GLY A C 1
ATOM 1627 O O . GLY A 1 208 ? 3.692 -11.703 6.284 1.00 90.56 208 GLY A O 1
ATOM 1628 N N . SER A 1 209 ? 5.132 -11.918 7.993 1.00 88.94 209 SER A N 1
ATOM 1629 C CA . SER A 1 209 ? 5.526 -13.310 7.725 1.00 88.94 209 SER A CA 1
ATOM 1630 C C . SER A 1 209 ? 4.382 -14.341 7.767 1.00 88.94 209 SER A C 1
ATOM 1632 O O . SER A 1 209 ? 4.613 -15.516 7.491 1.00 88.94 209 SER A O 1
ATOM 1634 N N . LEU A 1 210 ? 3.154 -13.950 8.129 1.00 90.19 210 LEU A N 1
ATOM 1635 C CA . LEU A 1 210 ? 2.009 -14.841 8.324 1.00 90.19 210 LEU A CA 1
ATOM 1636 C C . LEU A 1 210 ? 0.782 -14.329 7.563 1.00 90.19 210 LEU A C 1
ATOM 1638 O O . LEU A 1 210 ? 0.383 -13.183 7.738 1.00 90.19 210 LEU A O 1
ATOM 1642 N N . VAL A 1 211 ? 0.097 -15.193 6.805 1.00 88.56 211 VAL A N 1
ATOM 1643 C CA . VAL A 1 211 ? -1.104 -14.814 6.023 1.00 88.56 211 VAL A CA 1
ATOM 1644 C C . VAL A 1 211 ? -2.163 -14.121 6.896 1.00 88.56 211 VAL A C 1
ATOM 1646 O O . VAL A 1 211 ? -2.651 -13.041 6.565 1.00 88.56 211 VAL A O 1
ATOM 1649 N N . LYS A 1 212 ? -2.465 -14.685 8.074 1.00 89.62 212 LYS A N 1
ATOM 1650 C CA . LYS A 1 212 ? -3.432 -14.089 9.011 1.00 89.62 212 LYS A CA 1
ATOM 1651 C C . LYS A 1 212 ? -2.930 -12.784 9.650 1.00 89.62 212 LYS A C 1
ATOM 1653 O O . LYS A 1 212 ? -3.739 -11.914 9.959 1.00 89.62 212 LYS A O 1
ATOM 1658 N N . GLY A 1 213 ? -1.613 -12.619 9.791 1.00 92.44 213 GLY A N 1
ATOM 1659 C CA . GLY A 1 213 ? -0.993 -11.376 10.254 1.00 92.44 213 GLY A CA 1
ATOM 1660 C C . GLY A 1 213 ? -1.019 -10.269 9.193 1.00 92.44 213 GLY A C 1
ATOM 1661 O O . GLY A 1 213 ? -1.315 -9.124 9.522 1.00 92.44 213 GLY A O 1
ATOM 1662 N N . ARG A 1 214 ? -0.840 -10.600 7.906 1.00 91.75 214 ARG A N 1
ATOM 1663 C CA . ARG A 1 214 ? -1.090 -9.660 6.798 1.00 91.75 214 ARG A CA 1
ATOM 1664 C C . ARG A 1 214 ? -2.551 -9.208 6.769 1.00 91.75 214 ARG A C 1
ATOM 1666 O O . ARG A 1 214 ? -2.809 -8.010 6.734 1.00 91.75 214 ARG A O 1
ATOM 1673 N N . ASN A 1 215 ? -3.507 -10.128 6.917 1.00 91.56 215 ASN A N 1
ATOM 1674 C CA . ASN A 1 215 ? -4.932 -9.779 7.019 1.00 91.56 215 ASN A CA 1
ATOM 1675 C C . ASN A 1 215 ? -5.251 -8.857 8.217 1.00 91.56 215 ASN A C 1
ATOM 1677 O O . ASN A 1 215 ? -6.044 -7.925 8.069 1.00 91.56 215 ASN A O 1
ATOM 1681 N N . LEU A 1 216 ? -4.612 -9.065 9.377 1.00 94.19 216 LEU A N 1
ATOM 1682 C CA . LEU A 1 216 ? -4.683 -8.145 10.523 1.00 94.19 216 LEU A CA 1
ATOM 1683 C C . LEU A 1 216 ? -4.170 -6.742 10.156 1.00 94.19 216 LEU A C 1
ATOM 1685 O O . LEU A 1 216 ? -4.820 -5.749 10.486 1.00 94.19 216 LEU A O 1
ATOM 1689 N N . VAL A 1 217 ? -3.040 -6.651 9.449 1.00 95.00 217 VAL A N 1
ATOM 1690 C CA . VAL A 1 217 ? -2.465 -5.371 9.010 1.00 95.00 217 VAL A CA 1
ATOM 1691 C C . VAL A 1 217 ? -3.375 -4.673 7.994 1.00 95.00 217 VAL A C 1
ATOM 1693 O O . VAL A 1 217 ? -3.682 -3.504 8.195 1.00 95.00 217 VAL A O 1
ATOM 1696 N N . LEU A 1 218 ? -3.904 -5.361 6.975 1.00 93.62 218 LEU A N 1
ATOM 1697 C CA . LEU A 1 218 ? -4.845 -4.759 6.014 1.00 93.62 218 LEU A CA 1
ATOM 1698 C C . LEU A 1 218 ? -6.102 -4.211 6.692 1.00 93.62 218 LEU A C 1
ATOM 1700 O O . LEU A 1 218 ? -6.472 -3.063 6.455 1.00 93.62 218 LEU A O 1
ATOM 1704 N N . ARG A 1 219 ? -6.749 -4.992 7.563 1.00 94.00 219 ARG A N 1
ATOM 1705 C CA . ARG A 1 219 ? -7.936 -4.497 8.274 1.00 94.00 219 ARG A CA 1
ATOM 1706 C C . ARG A 1 219 ? -7.589 -3.349 9.226 1.00 94.00 219 ARG A C 1
ATOM 1708 O O . ARG A 1 219 ? -8.375 -2.414 9.341 1.00 94.00 219 ARG A O 1
ATOM 1715 N N . SER A 1 220 ? -6.387 -3.341 9.811 1.00 95.00 220 SER A N 1
ATOM 1716 C CA . SER A 1 220 ? -5.871 -2.173 10.544 1.00 95.00 220 SER A CA 1
ATOM 1717 C C . SER A 1 220 ? -5.765 -0.940 9.637 1.00 95.00 220 SER A C 1
ATOM 1719 O O . SER A 1 220 ? -6.259 0.118 10.012 1.00 95.00 220 SER A O 1
ATOM 1721 N N . LEU A 1 221 ? -5.214 -1.064 8.420 1.00 94.06 221 LEU A N 1
ATOM 1722 C CA . LEU A 1 221 ? -5.166 0.034 7.438 1.00 94.06 221 LEU A CA 1
ATOM 1723 C C . LEU A 1 221 ? -6.572 0.543 7.059 1.00 94.06 221 LEU A C 1
ATOM 1725 O O . LEU A 1 221 ? -6.739 1.724 6.772 1.00 94.06 221 LEU A O 1
ATOM 1729 N N . MET A 1 222 ? -7.591 -0.321 7.055 1.00 93.31 222 MET A N 1
ATOM 1730 C CA . MET A 1 222 ? -8.978 0.071 6.765 1.00 93.31 222 MET A CA 1
ATOM 1731 C C . MET A 1 222 ? -9.662 0.798 7.934 1.00 93.31 222 MET A C 1
ATOM 1733 O O . MET A 1 222 ? -10.504 1.662 7.687 1.00 93.31 222 MET A O 1
ATOM 1737 N N . CYS A 1 223 ? -9.302 0.463 9.178 1.00 91.00 223 CYS A N 1
ATOM 1738 C CA . CYS A 1 223 ? -9.970 0.937 10.395 1.00 91.00 223 CYS A CA 1
ATOM 1739 C C . CYS A 1 223 ? -9.244 2.082 11.127 1.00 91.00 223 CYS A C 1
ATOM 1741 O O . CYS A 1 223 ? -9.836 2.736 11.986 1.00 91.00 223 CYS A O 1
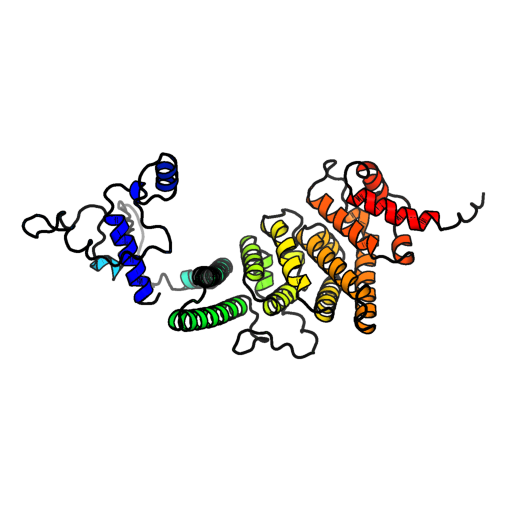ATOM 1743 N N . LEU A 1 224 ? -7.964 2.323 10.859 1.00 90.88 224 LEU A N 1
ATOM 1744 C CA . LEU A 1 224 ? -7.199 3.394 11.504 1.00 90.88 224 LEU A CA 1
ATOM 1745 C C . LEU A 1 224 ? -7.432 4.756 10.820 1.00 90.88 224 LEU A C 1
ATOM 1747 O O . LEU A 1 224 ? -7.755 4.830 9.633 1.00 90.88 224 LEU A O 1
ATOM 1751 N N . ALA A 1 225 ? -7.265 5.843 11.580 1.00 87.44 225 ALA A N 1
ATOM 1752 C CA . ALA A 1 225 ? -7.317 7.208 11.049 1.00 87.44 225 ALA A CA 1
ATOM 1753 C C . ALA A 1 225 ? -6.112 7.493 10.121 1.00 87.44 225 ALA A C 1
ATOM 1755 O O . ALA A 1 225 ? -5.077 6.837 10.266 1.00 87.44 225 ALA A O 1
ATOM 1756 N N . PRO A 1 226 ? -6.186 8.453 9.182 1.00 88.62 226 PRO A N 1
ATOM 1757 C CA . PRO A 1 226 ? -5.167 8.621 8.140 1.00 88.62 226 PRO A CA 1
ATOM 1758 C C . PRO A 1 226 ? -3.750 8.841 8.690 1.00 88.62 226 PRO A C 1
ATOM 1760 O O . PRO A 1 226 ? -2.779 8.294 8.167 1.00 88.62 226 PRO A O 1
ATOM 1763 N N . GLU A 1 227 ? -3.618 9.582 9.786 1.00 85.75 227 GLU A N 1
ATOM 1764 C CA . GLU A 1 227 ? -2.351 9.869 10.463 1.00 85.75 227 GLU A CA 1
ATOM 1765 C C . GLU A 1 227 ? -1.786 8.610 11.145 1.00 85.75 227 GLU A C 1
ATOM 1767 O O . GLU A 1 227 ? -0.578 8.377 11.163 1.00 85.75 227 GLU A O 1
ATOM 1772 N N . GLN A 1 228 ? -2.668 7.762 11.674 1.00 88.50 228 GLN A N 1
ATOM 1773 C CA . GLN A 1 228 ? -2.326 6.484 12.300 1.00 88.50 228 GLN A CA 1
ATOM 1774 C C . GLN A 1 228 ? -1.890 5.450 11.247 1.00 88.50 228 GLN A C 1
ATOM 1776 O O . GLN A 1 228 ? -0.918 4.719 11.444 1.00 88.50 228 GLN A O 1
ATOM 1781 N N . VAL A 1 229 ? -2.571 5.430 10.096 1.00 92.44 229 VAL A N 1
ATOM 1782 C CA . VAL A 1 229 ? -2.207 4.609 8.933 1.00 92.44 229 VAL A CA 1
ATOM 1783 C C . VAL A 1 229 ? -0.840 5.010 8.392 1.00 92.44 229 VAL A C 1
ATOM 1785 O O . VAL A 1 229 ? -0.062 4.127 8.042 1.00 92.44 229 VAL A O 1
ATOM 1788 N N . PHE A 1 230 ? -0.499 6.303 8.386 1.00 91.62 230 PHE A N 1
ATOM 1789 C CA . PHE A 1 230 ? 0.833 6.758 7.983 1.00 91.62 230 PHE A CA 1
ATOM 1790 C C . PHE A 1 230 ? 1.944 6.117 8.832 1.00 91.62 230 PHE A C 1
ATOM 1792 O O . PHE A 1 230 ? 2.939 5.656 8.274 1.00 91.62 230 PHE A O 1
ATOM 1799 N N . LEU A 1 231 ? 1.768 6.023 10.158 1.00 89.75 231 LEU A N 1
ATOM 1800 C CA . LEU A 1 231 ? 2.737 5.355 11.040 1.00 89.75 231 LEU A CA 1
ATOM 1801 C C . LEU A 1 231 ? 2.871 3.860 10.715 1.00 89.75 231 LEU A C 1
ATOM 1803 O O . LEU A 1 231 ? 3.984 3.350 10.592 1.00 89.75 231 LEU A O 1
ATOM 1807 N N . LEU A 1 232 ? 1.744 3.162 10.538 1.00 93.00 232 LEU A N 1
ATOM 1808 C CA . LEU A 1 232 ? 1.740 1.736 10.200 1.00 93.00 232 LEU A CA 1
ATOM 1809 C C . LEU A 1 232 ? 2.395 1.479 8.834 1.00 93.00 232 LEU A C 1
ATOM 1811 O O . LEU A 1 232 ? 3.221 0.576 8.711 1.00 93.00 232 LEU A O 1
ATOM 1815 N N . VAL A 1 233 ? 2.096 2.304 7.829 1.00 93.69 233 VAL A N 1
ATOM 1816 C CA . VAL A 1 233 ? 2.718 2.222 6.502 1.00 93.69 233 VAL A CA 1
ATOM 1817 C C . VAL A 1 233 ? 4.207 2.555 6.565 1.00 93.69 233 VAL A C 1
ATOM 1819 O O . VAL A 1 233 ? 4.995 1.819 5.982 1.00 93.69 233 VAL A O 1
ATOM 1822 N N . HIS A 1 234 ? 4.629 3.575 7.319 1.00 90.38 234 HIS A N 1
ATOM 1823 C CA . HIS A 1 234 ? 6.050 3.877 7.527 1.00 90.38 234 HIS A CA 1
ATOM 1824 C C . HIS A 1 234 ? 6.819 2.667 8.077 1.00 90.38 234 HIS A C 1
ATOM 1826 O O . HIS A 1 234 ? 7.889 2.332 7.566 1.00 90.38 234 HIS A O 1
ATOM 1832 N N . ILE A 1 235 ? 6.236 1.958 9.049 1.00 91.19 235 ILE A N 1
ATOM 1833 C CA . ILE A 1 235 ? 6.794 0.707 9.571 1.00 91.19 235 ILE A CA 1
ATOM 1834 C C . ILE A 1 235 ? 6.833 -0.362 8.472 1.00 91.19 235 ILE A C 1
ATOM 1836 O O . ILE A 1 235 ? 7.887 -0.952 8.248 1.00 91.19 235 ILE A O 1
ATOM 1840 N N . MET A 1 236 ? 5.735 -0.586 7.738 1.00 92.12 236 MET A N 1
ATOM 1841 C CA . MET A 1 236 ? 5.691 -1.557 6.632 1.00 92.12 236 MET A CA 1
ATOM 1842 C C . MET A 1 236 ? 6.772 -1.296 5.569 1.00 92.12 236 MET A C 1
ATOM 1844 O O . MET A 1 236 ? 7.402 -2.253 5.122 1.00 92.12 236 MET A O 1
ATOM 1848 N N . MET A 1 237 ? 7.046 -0.036 5.202 1.00 90.06 237 MET A N 1
ATOM 1849 C CA . MET A 1 237 ? 8.059 0.311 4.188 1.00 90.06 237 MET A CA 1
ATOM 1850 C C . MET A 1 237 ? 9.489 -0.098 4.580 1.00 90.06 237 MET A C 1
ATOM 1852 O O . MET A 1 237 ? 10.324 -0.319 3.700 1.00 90.06 237 MET A O 1
ATOM 1856 N N . ALA A 1 238 ? 9.786 -0.240 5.875 1.00 88.44 238 ALA A N 1
ATOM 1857 C CA . ALA A 1 238 ? 11.105 -0.669 6.339 1.00 88.44 238 ALA A CA 1
ATOM 1858 C C . ALA A 1 238 ? 11.396 -2.157 6.051 1.00 88.44 238 ALA A C 1
ATOM 1860 O O . ALA A 1 238 ? 12.558 -2.524 5.893 1.00 88.44 238 ALA A O 1
ATOM 1861 N N . GLN A 1 239 ? 10.367 -3.009 5.946 1.00 89.44 239 GLN A N 1
ATOM 1862 C CA . GLN A 1 239 ? 10.499 -4.428 5.570 1.00 89.44 239 GLN A CA 1
ATOM 1863 C C . GLN A 1 239 ? 9.377 -4.861 4.610 1.00 89.44 239 GLN A C 1
ATOM 1865 O O . GLN A 1 239 ? 8.707 -5.877 4.819 1.00 89.44 239 GLN A O 1
ATOM 1870 N N . LEU A 1 240 ? 9.164 -4.085 3.540 1.00 91.38 240 LEU A N 1
ATOM 1871 C CA . LEU A 1 240 ? 8.014 -4.269 2.647 1.00 91.38 240 LEU A CA 1
ATOM 1872 C C . LEU A 1 240 ? 7.959 -5.670 2.014 1.00 91.38 240 LEU A C 1
ATOM 1874 O O . LEU A 1 240 ? 6.867 -6.185 1.800 1.00 91.38 240 LEU A O 1
ATOM 1878 N N . SER A 1 241 ? 9.102 -6.335 1.810 1.00 90.62 241 SER A N 1
ATOM 1879 C CA . SER A 1 241 ? 9.189 -7.710 1.287 1.00 90.62 241 SER A CA 1
ATOM 1880 C C . SER A 1 241 ? 8.436 -8.762 2.115 1.00 90.62 241 SER A C 1
ATOM 1882 O O . SER A 1 241 ? 8.138 -9.832 1.599 1.00 90.62 241 SER A O 1
ATOM 1884 N N . LEU A 1 242 ? 8.118 -8.491 3.389 1.00 89.88 242 LEU A N 1
ATOM 1885 C CA . LEU A 1 242 ? 7.287 -9.384 4.210 1.00 89.88 242 LEU A CA 1
ATOM 1886 C C . LEU A 1 242 ? 5.789 -9.264 3.889 1.00 89.88 242 LEU A C 1
ATOM 1888 O O . LEU A 1 242 ? 5.027 -10.190 4.152 1.00 89.88 242 LEU A O 1
ATOM 1892 N N . PHE A 1 243 ? 5.364 -8.134 3.323 1.00 90.06 243 PHE A N 1
ATOM 1893 C CA . PHE A 1 243 ? 3.984 -7.872 2.906 1.00 90.06 243 PHE A CA 1
ATOM 1894 C C . PHE A 1 243 ? 3.796 -8.061 1.399 1.00 90.06 243 PHE A C 1
ATOM 1896 O O . PHE A 1 243 ? 2.733 -8.477 0.963 1.00 90.06 243 PHE A O 1
ATOM 1903 N N . ALA A 1 244 ? 4.840 -7.783 0.623 1.00 88.19 244 ALA A N 1
ATOM 1904 C CA . ALA A 1 244 ? 4.896 -7.830 -0.828 1.00 88.19 244 ALA A CA 1
ATOM 1905 C C . ALA A 1 244 ? 5.402 -9.198 -1.325 1.00 88.19 244 ALA A C 1
ATOM 1907 O O . ALA A 1 244 ? 6.487 -9.293 -1.896 1.00 88.19 244 ALA A O 1
ATOM 1908 N N . VAL A 1 245 ? 4.640 -10.269 -1.074 1.00 84.06 245 VAL A N 1
ATOM 1909 C CA . VAL A 1 245 ? 5.045 -11.649 -1.409 1.00 84.06 245 VAL A CA 1
ATOM 1910 C C . VAL A 1 245 ? 4.580 -12.014 -2.830 1.00 84.06 245 VAL A C 1
ATOM 1912 O O . VAL A 1 245 ? 3.376 -12.104 -3.060 1.00 84.06 245 VAL A O 1
ATOM 1915 N N . PRO A 1 246 ? 5.483 -12.257 -3.802 1.00 75.31 246 PRO A N 1
ATOM 1916 C CA . PRO A 1 246 ? 5.082 -12.499 -5.191 1.00 75.31 246 PRO A CA 1
ATOM 1917 C C . PRO A 1 246 ? 4.561 -13.924 -5.453 1.00 75.31 246 PRO A C 1
ATOM 1919 O O . PRO A 1 246 ? 3.763 -14.118 -6.366 1.00 75.31 246 PRO A O 1
ATOM 1922 N N . SER A 1 247 ? 4.998 -14.920 -4.674 1.00 70.31 247 SER A N 1
ATOM 1923 C CA . SER A 1 247 ? 4.823 -16.349 -4.994 1.00 70.31 247 SER A CA 1
ATOM 1924 C C . SER A 1 247 ? 3.399 -16.894 -4.824 1.00 70.31 247 SER A C 1
ATOM 1926 O O . SER A 1 247 ? 3.097 -17.974 -5.324 1.00 70.31 247 SER A O 1
ATOM 1928 N N . SER A 1 248 ? 2.535 -16.184 -4.098 1.00 65.62 248 SER A N 1
ATOM 1929 C CA . SER A 1 248 ? 1.143 -16.578 -3.849 1.00 65.62 248 SER A CA 1
ATOM 1930 C C . SER A 1 248 ? 0.318 -15.337 -3.468 1.00 65.62 248 SER A C 1
ATOM 1932 O O . SER A 1 248 ? 0.199 -15.043 -2.275 1.00 65.62 248 SER A O 1
ATOM 1934 N N . PRO A 1 249 ? -0.196 -14.563 -4.444 1.00 70.44 249 PRO A N 1
ATOM 1935 C CA . PRO A 1 249 ? -0.992 -13.376 -4.150 1.00 70.44 249 PRO A CA 1
ATOM 1936 C C . PRO A 1 249 ? -2.326 -13.781 -3.513 1.00 70.44 249 PRO A C 1
ATOM 1938 O O . PRO A 1 249 ? -3.157 -14.449 -4.128 1.00 70.44 249 PRO A O 1
ATOM 1941 N N . GLU A 1 250 ? -2.514 -13.367 -2.267 1.00 78.00 250 GLU A N 1
ATOM 1942 C CA . GLU A 1 250 ? -3.701 -13.608 -1.453 1.00 78.00 250 GLU A CA 1
ATOM 1943 C C . GLU A 1 250 ? -4.750 -12.509 -1.679 1.00 78.00 250 GLU A C 1
ATOM 1945 O O . GLU A 1 250 ? -4.475 -11.458 -2.263 1.00 78.00 250 GLU A O 1
ATOM 1950 N N . GLN A 1 251 ? -5.959 -12.685 -1.132 1.00 76.19 251 GLN A N 1
ATOM 1951 C CA . GLN A 1 251 ? -6.987 -11.630 -1.121 1.00 76.19 251 GLN A CA 1
ATOM 1952 C C . GLN A 1 251 ? -6.459 -10.297 -0.542 1.00 76.19 251 GLN A C 1
ATOM 1954 O O . GLN A 1 251 ? -6.833 -9.220 -1.015 1.00 76.19 251 GLN A O 1
ATOM 1959 N N . PHE A 1 252 ? -5.544 -10.383 0.432 1.00 81.31 252 PHE A N 1
ATOM 1960 C CA . PHE A 1 252 ? -4.788 -9.264 0.996 1.00 81.31 252 PHE A CA 1
ATOM 1961 C C . PHE A 1 252 ? -4.119 -8.394 -0.079 1.00 81.31 252 PHE A C 1
ATOM 1963 O O . PHE A 1 252 ? -4.244 -7.168 -0.050 1.00 81.31 252 PHE A O 1
ATOM 1970 N N . ASP A 1 253 ? -3.422 -9.013 -1.033 1.00 81.31 253 ASP A N 1
ATOM 1971 C CA . ASP A 1 253 ? -2.549 -8.315 -1.977 1.00 81.31 253 ASP A CA 1
ATOM 1972 C C . ASP A 1 253 ? -3.346 -7.452 -2.965 1.00 81.31 253 ASP A C 1
ATOM 1974 O O . ASP A 1 253 ? -2.927 -6.348 -3.317 1.00 81.31 253 ASP A O 1
ATOM 1978 N N . PHE A 1 254 ? -4.537 -7.915 -3.356 1.00 83.75 254 PHE A N 1
ATOM 1979 C CA . PHE A 1 254 ? -5.441 -7.185 -4.248 1.00 83.75 254 PHE A CA 1
ATOM 1980 C C . PHE A 1 254 ? -6.226 -6.073 -3.536 1.00 83.75 254 PHE A C 1
ATOM 1982 O O . PHE A 1 254 ? -6.494 -5.033 -4.135 1.00 83.75 254 PHE A O 1
ATOM 1989 N N . GLN A 1 255 ? -6.588 -6.265 -2.263 1.00 88.44 255 GLN A N 1
ATOM 1990 C CA . GLN A 1 255 ? -7.315 -5.258 -1.475 1.00 88.44 255 GLN A CA 1
ATOM 1991 C C . GLN A 1 255 ? -6.407 -4.143 -0.937 1.00 88.44 255 GLN A C 1
ATOM 1993 O O . GLN A 1 255 ? -6.868 -3.021 -0.732 1.00 88.44 255 GLN A O 1
ATOM 1998 N N . THR A 1 256 ? -5.115 -4.422 -0.749 1.00 88.81 256 THR A N 1
ATOM 1999 C CA . THR A 1 256 ? -4.147 -3.450 -0.220 1.00 88.81 256 THR A CA 1
ATOM 2000 C C . THR A 1 256 ? -4.008 -2.217 -1.118 1.00 88.81 256 THR A C 1
ATOM 2002 O O . THR A 1 256 ? -3.982 -1.103 -0.601 1.00 88.81 256 THR A O 1
ATOM 2005 N N . GLY A 1 257 ? -3.993 -2.371 -2.447 1.00 89.50 257 GLY A N 1
ATOM 2006 C CA . GLY A 1 257 ? -3.834 -1.246 -3.380 1.00 89.50 257 GLY A CA 1
ATOM 2007 C C . GLY A 1 257 ? -4.896 -0.143 -3.233 1.00 89.50 257 GLY A C 1
ATOM 2008 O O . GLY A 1 257 ? -4.531 0.991 -2.924 1.00 89.50 257 GLY A O 1
ATOM 2009 N N . PRO A 1 258 ? -6.202 -0.449 -3.371 1.00 91.75 258 PRO A N 1
ATOM 2010 C CA . PRO A 1 258 ? -7.276 0.531 -3.178 1.00 91.75 258 PRO A CA 1
ATOM 2011 C C . PRO A 1 258 ? -7.308 1.168 -1.778 1.00 91.75 258 PRO A C 1
ATOM 2013 O O . PRO A 1 258 ? -7.638 2.347 -1.641 1.00 91.75 258 PRO A O 1
ATOM 2016 N N . VAL A 1 259 ? -6.951 0.409 -0.733 1.00 92.69 259 VAL A N 1
ATOM 2017 C CA . VAL A 1 259 ? -6.878 0.929 0.645 1.00 92.69 259 VAL A CA 1
ATOM 2018 C C . VAL A 1 259 ? -5.725 1.922 0.793 1.00 92.69 259 VAL A C 1
ATOM 2020 O O . VAL A 1 259 ? -5.922 2.991 1.368 1.00 92.69 259 VAL A O 1
ATOM 2023 N N . LEU A 1 260 ? -4.547 1.619 0.240 1.00 92.12 260 LEU A N 1
ATOM 2024 C CA . LEU A 1 260 ? -3.417 2.548 0.225 1.00 92.12 260 LEU A CA 1
ATOM 2025 C C . LEU A 1 260 ? -3.739 3.806 -0.584 1.00 92.12 260 LEU A C 1
ATOM 2027 O O . LEU A 1 260 ? -3.518 4.901 -0.077 1.00 92.12 260 LEU A O 1
ATOM 2031 N N . GLU A 1 261 ? -4.313 3.680 -1.786 1.00 92.06 261 GLU A N 1
ATOM 2032 C CA . GLU A 1 261 ? -4.643 4.836 -2.631 1.00 92.06 261 GLU A CA 1
ATOM 2033 C C . GLU A 1 261 ? -5.544 5.841 -1.893 1.00 92.06 261 GLU A C 1
ATOM 2035 O O . GLU A 1 261 ? -5.273 7.044 -1.916 1.00 92.06 261 GLU A O 1
ATOM 2040 N N . LYS A 1 262 ? -6.566 5.357 -1.168 1.00 93.44 262 LYS A N 1
ATOM 2041 C CA . LYS A 1 262 ? -7.450 6.194 -0.337 1.00 93.44 262 LYS A CA 1
ATOM 2042 C C . LYS A 1 262 ? -6.663 7.073 0.644 1.00 93.44 262 LYS A C 1
ATOM 2044 O O . LYS A 1 262 ? -6.941 8.267 0.732 1.00 93.44 262 LYS A O 1
ATOM 2049 N N . HIS A 1 263 ? -5.701 6.494 1.364 1.00 93.44 263 HIS A N 1
ATOM 2050 C CA . HIS A 1 263 ? -4.920 7.194 2.393 1.00 93.44 263 HIS A CA 1
ATOM 2051 C C . HIS A 1 263 ? -3.802 8.061 1.805 1.00 93.44 263 HIS A C 1
ATOM 2053 O O . HIS A 1 263 ? -3.591 9.185 2.253 1.00 93.44 263 HIS A O 1
ATOM 2059 N N . PHE A 1 264 ? -3.146 7.609 0.733 1.00 93.56 264 PHE A N 1
ATOM 2060 C CA . PHE A 1 264 ? -2.125 8.383 0.017 1.00 93.56 264 PHE A CA 1
ATOM 2061 C C . PHE A 1 264 ? -2.657 9.725 -0.503 1.00 93.56 264 PHE A C 1
ATOM 2063 O O . PHE A 1 264 ? -1.941 10.726 -0.459 1.00 93.56 264 PHE A O 1
ATOM 2070 N N . ASN A 1 265 ? -3.917 9.767 -0.952 1.00 91.19 265 ASN A N 1
ATOM 2071 C CA . ASN A 1 265 ? -4.584 10.999 -1.388 1.00 91.19 265 ASN A CA 1
ATOM 2072 C C . ASN A 1 265 ? -4.822 12.004 -0.237 1.00 91.19 265 ASN A C 1
ATOM 2074 O O . ASN A 1 265 ? -5.061 13.179 -0.505 1.00 91.19 265 ASN A O 1
ATOM 2078 N N . GLN A 1 266 ? -4.761 11.568 1.027 1.00 91.38 266 GLN A N 1
ATOM 2079 C CA . GLN A 1 266 ? -5.019 12.394 2.216 1.00 91.38 266 GLN A CA 1
ATOM 2080 C C . GLN A 1 266 ? -3.733 12.937 2.865 1.00 91.38 266 GLN A C 1
ATOM 2082 O O . GLN A 1 266 ? -3.784 13.925 3.592 1.00 91.38 266 GLN A O 1
ATOM 2087 N N . TRP A 1 267 ? -2.576 12.327 2.594 1.00 90.88 267 TRP A N 1
ATOM 2088 C CA . TRP A 1 267 ? -1.289 12.741 3.163 1.00 90.88 267 TRP A CA 1
ATOM 2089 C C . TRP A 1 267 ? -0.633 13.894 2.404 1.00 90.88 267 TRP A C 1
ATOM 2091 O O . TRP A 1 267 ? -0.728 13.999 1.179 1.00 90.88 267 TRP A O 1
ATOM 2101 N N . ALA A 1 268 ? 0.090 14.740 3.134 1.00 89.50 268 ALA A N 1
ATOM 2102 C CA . ALA A 1 268 ? 0.819 15.875 2.584 1.00 89.50 268 ALA A CA 1
ATOM 2103 C C . ALA A 1 268 ? 2.038 15.434 1.752 1.00 89.50 268 ALA A C 1
ATOM 2105 O O . ALA A 1 268 ? 2.635 14.383 1.982 1.00 89.50 268 ALA A O 1
ATOM 2106 N N . HIS A 1 269 ? 2.468 16.272 0.808 1.00 89.44 269 HIS A N 1
ATOM 2107 C CA . HIS A 1 269 ? 3.603 15.971 -0.071 1.00 89.44 269 HIS A CA 1
ATOM 2108 C C . HIS A 1 269 ? 4.909 15.574 0.663 1.00 89.44 269 HIS A C 1
ATOM 2110 O O . HIS A 1 269 ? 5.495 14.560 0.270 1.00 89.44 269 HIS A O 1
ATOM 2116 N N . PRO A 1 270 ? 5.328 16.229 1.769 1.00 88.88 270 PRO A N 1
ATOM 2117 C CA . PRO A 1 270 ? 6.501 15.798 2.538 1.00 88.88 270 PRO A CA 1
ATOM 2118 C C . PRO A 1 270 ? 6.377 14.388 3.138 1.00 88.88 270 PRO A C 1
ATOM 2120 O O . PRO A 1 270 ? 7.357 13.647 3.168 1.00 88.88 270 PRO A O 1
ATOM 2123 N N . GLN A 1 271 ? 5.173 13.981 3.560 1.00 89.50 271 GLN A N 1
ATOM 2124 C CA . GLN A 1 271 ? 4.903 12.633 4.082 1.00 89.50 271 GLN A CA 1
ATOM 2125 C C . GLN A 1 271 ? 5.099 11.570 2.987 1.00 89.50 271 GLN A C 1
ATOM 2127 O O . GLN A 1 271 ? 5.744 10.547 3.222 1.00 89.50 271 GLN A O 1
ATOM 2132 N N . ILE A 1 272 ? 4.615 11.834 1.767 1.00 91.75 272 ILE A N 1
ATOM 2133 C CA . ILE A 1 272 ? 4.817 10.949 0.607 1.00 91.75 272 ILE A CA 1
ATOM 2134 C C . ILE A 1 272 ? 6.307 10.823 0.261 1.00 91.75 272 ILE A C 1
ATOM 2136 O O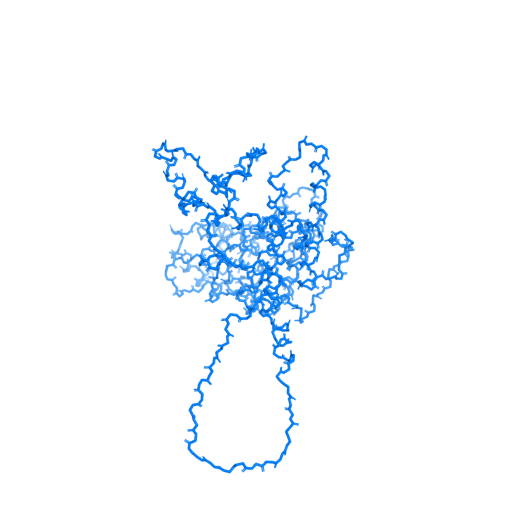 . ILE A 1 272 ? 6.800 9.707 0.086 1.00 91.75 272 ILE A O 1
ATOM 2140 N N . ILE A 1 273 ? 7.038 11.945 0.212 1.00 91.62 273 ILE A N 1
ATOM 2141 C CA . ILE A 1 273 ? 8.487 11.955 -0.050 1.00 91.62 273 ILE A CA 1
ATOM 2142 C C . ILE A 1 273 ? 9.233 11.145 1.017 1.00 91.62 273 ILE A C 1
ATOM 2144 O O . ILE A 1 273 ? 10.092 10.336 0.672 1.00 91.62 273 ILE A O 1
ATOM 2148 N N . GLN A 1 274 ? 8.891 11.311 2.298 1.00 89.81 274 GLN A N 1
ATOM 2149 C CA . GLN A 1 274 ? 9.526 10.584 3.398 1.00 89.81 274 GLN A CA 1
ATOM 2150 C C . GLN A 1 274 ? 9.318 9.064 3.288 1.00 89.81 274 GLN A C 1
ATOM 2152 O O . GLN A 1 274 ? 10.274 8.304 3.454 1.00 89.81 274 GLN A O 1
ATOM 2157 N N . LEU A 1 275 ? 8.098 8.608 2.978 1.00 91.56 275 LEU A N 1
ATOM 2158 C CA . LEU A 1 275 ? 7.806 7.184 2.764 1.00 91.56 275 LEU A CA 1
ATOM 2159 C C . LEU A 1 275 ? 8.574 6.619 1.564 1.00 91.56 275 LEU A C 1
ATOM 2161 O O . LEU A 1 275 ? 9.172 5.547 1.667 1.00 91.56 275 LEU A O 1
ATOM 2165 N N . ALA A 1 276 ? 8.595 7.350 0.448 1.00 91.88 276 ALA A N 1
ATOM 2166 C CA . ALA A 1 276 ? 9.289 6.936 -0.765 1.00 91.88 276 ALA A CA 1
ATOM 2167 C C . ALA A 1 276 ? 10.820 6.910 -0.572 1.00 91.88 276 ALA A C 1
ATOM 2169 O O . ALA A 1 276 ? 11.485 5.976 -1.017 1.00 91.88 276 ALA A O 1
ATOM 2170 N N . PHE A 1 277 ? 11.389 7.876 0.157 1.00 89.31 277 PHE A N 1
ATOM 2171 C CA . PHE A 1 277 ? 12.809 7.878 0.520 1.00 89.31 277 PHE A CA 1
ATOM 2172 C C . PHE A 1 277 ? 13.163 6.709 1.451 1.00 89.31 277 PHE A C 1
ATOM 2174 O O . PHE A 1 277 ? 14.183 6.047 1.248 1.00 89.31 277 PHE A O 1
ATOM 2181 N N . GLY A 1 278 ? 12.308 6.424 2.441 1.00 86.31 278 GLY A N 1
ATOM 2182 C CA . GLY A 1 278 ? 12.460 5.285 3.348 1.00 86.31 278 GLY A CA 1
ATOM 2183 C C . GLY A 1 278 ? 12.450 3.949 2.606 1.00 86.31 278 GLY A C 1
ATOM 2184 O O . GLY A 1 278 ? 13.361 3.150 2.788 1.00 86.31 278 GLY A O 1
ATOM 2185 N N . PHE A 1 279 ? 11.488 3.752 1.701 1.00 88.75 279 PHE A N 1
ATOM 2186 C CA . PHE A 1 279 ? 11.399 2.577 0.828 1.00 88.75 279 PHE A CA 1
ATOM 2187 C C . PHE A 1 279 ? 12.651 2.362 -0.025 1.00 88.75 279 PHE A C 1
ATOM 2189 O O . PHE A 1 279 ? 13.208 1.269 -0.091 1.00 88.75 279 PHE A O 1
ATOM 2196 N N . VAL A 1 280 ? 13.117 3.421 -0.679 1.00 88.25 280 VAL A N 1
ATOM 2197 C CA . VAL A 1 280 ? 14.276 3.347 -1.569 1.00 88.25 280 VAL A CA 1
ATOM 2198 C C . VAL A 1 280 ? 15.579 3.133 -0.789 1.00 88.25 280 VAL A C 1
ATOM 2200 O O . VAL A 1 280 ? 16.521 2.556 -1.324 1.00 88.25 280 VAL A O 1
ATOM 2203 N N . SER A 1 281 ? 15.626 3.546 0.480 1.00 84.75 281 SER A N 1
ATOM 2204 C CA . SER A 1 281 ? 16.773 3.335 1.374 1.00 84.75 281 SER A CA 1
ATOM 2205 C C . SER A 1 281 ? 16.732 1.993 2.118 1.00 84.75 281 SER A C 1
ATOM 2207 O O . SER A 1 281 ? 17.782 1.475 2.468 1.00 84.75 281 SER A O 1
ATOM 2209 N N . SER A 1 282 ? 15.559 1.382 2.328 1.00 78.06 282 SER A N 1
ATOM 2210 C CA . SER A 1 282 ? 15.455 -0.008 2.812 1.00 78.06 282 SER A CA 1
ATOM 2211 C C . SER A 1 282 ? 15.723 -1.043 1.706 1.00 78.06 282 SER A C 1
ATOM 2213 O O . SER A 1 282 ? 16.000 -2.209 1.993 1.00 78.06 282 SER A O 1
ATOM 2215 N N . SER A 1 283 ? 15.695 -0.610 0.442 1.00 70.12 283 SER A N 1
ATOM 2216 C CA . SER A 1 283 ? 15.862 -1.436 -0.763 1.00 70.12 283 SER A CA 1
ATOM 2217 C C . SER A 1 283 ? 17.317 -1.624 -1.224 1.00 70.12 283 SER A C 1
ATOM 2219 O O . SER A 1 283 ? 17.553 -1.961 -2.381 1.00 70.12 283 SER A O 1
ATOM 2221 N N . ASP A 1 284 ? 18.307 -1.450 -0.341 1.00 65.50 284 ASP A N 1
ATOM 2222 C CA . ASP A 1 284 ? 19.734 -1.620 -0.680 1.00 65.50 284 ASP A CA 1
ATOM 2223 C C . ASP A 1 284 ? 20.092 -3.058 -1.134 1.00 65.50 284 ASP A C 1
ATOM 2225 O O . ASP A 1 284 ? 21.123 -3.275 -1.771 1.00 65.50 284 ASP A O 1
ATOM 2229 N N . ASN A 1 285 ? 19.224 -4.047 -0.878 1.00 77.88 285 ASN A N 1
ATOM 2230 C CA . ASN A 1 285 ? 19.260 -5.337 -1.570 1.00 77.88 285 ASN A CA 1
ATOM 2231 C C . ASN A 1 285 ? 18.359 -5.289 -2.823 1.00 77.88 285 ASN A C 1
ATOM 2233 O O . ASN A 1 285 ? 17.130 -5.328 -2.729 1.00 77.88 285 ASN A O 1
ATOM 2237 N N . VAL A 1 286 ? 19.002 -5.260 -3.995 1.00 78.81 286 VAL A N 1
ATOM 2238 C CA . VAL A 1 286 ? 18.361 -5.156 -5.318 1.00 78.81 286 VAL A CA 1
ATOM 2239 C C . VAL A 1 286 ? 17.441 -6.343 -5.640 1.00 78.81 286 VAL A C 1
ATOM 2241 O O . VAL A 1 286 ? 16.410 -6.146 -6.275 1.00 78.81 286 VAL A O 1
ATOM 2244 N N . GLU A 1 287 ? 17.756 -7.556 -5.181 1.00 81.44 287 GLU A N 1
ATOM 2245 C CA . GLU A 1 287 ? 16.920 -8.746 -5.420 1.00 81.44 287 GLU A CA 1
ATOM 2246 C C . GLU A 1 287 ? 15.574 -8.607 -4.695 1.00 81.44 287 GLU A C 1
ATOM 2248 O O . GLU A 1 287 ? 14.511 -8.757 -5.300 1.00 81.44 287 GLU A O 1
ATOM 2253 N N . LYS A 1 288 ? 15.607 -8.186 -3.420 1.00 86.88 288 LYS A N 1
ATOM 2254 C CA . LYS A 1 288 ? 14.390 -7.903 -2.639 1.00 86.88 288 LYS A CA 1
ATOM 2255 C C . LYS A 1 288 ? 13.538 -6.811 -3.279 1.00 86.88 288 LYS A C 1
ATOM 2257 O O . LYS A 1 288 ? 12.314 -6.893 -3.218 1.00 86.88 288 LYS A O 1
ATOM 2262 N N . PHE A 1 289 ? 14.161 -5.795 -3.878 1.00 90.31 289 PHE A N 1
ATOM 2263 C CA . PHE A 1 289 ? 13.444 -4.741 -4.594 1.00 90.31 289 PHE A CA 1
ATOM 2264 C C . PHE A 1 289 ? 12.669 -5.306 -5.794 1.00 90.31 289 PHE A C 1
ATOM 2266 O O . PHE A 1 289 ? 11.477 -5.035 -5.927 1.00 90.31 289 PHE A O 1
ATOM 2273 N N . VAL A 1 290 ? 13.299 -6.148 -6.620 1.00 90.81 290 VAL A N 1
ATOM 2274 C CA . VAL A 1 290 ? 12.629 -6.803 -7.757 1.00 90.81 290 VAL A CA 1
ATOM 2275 C C . VAL A 1 290 ? 11.469 -7.689 -7.289 1.00 90.81 290 VAL A C 1
ATOM 2277 O O . VAL A 1 290 ? 10.378 -7.607 -7.856 1.00 90.81 290 VAL A O 1
ATOM 2280 N N . ASP A 1 291 ? 11.649 -8.479 -6.228 1.00 90.38 291 ASP A N 1
ATOM 2281 C CA . ASP A 1 291 ? 10.582 -9.335 -5.691 1.00 90.38 291 ASP A CA 1
ATOM 2282 C C . ASP A 1 291 ? 9.404 -8.541 -5.112 1.00 90.38 291 ASP A C 1
ATOM 2284 O O . ASP A 1 291 ? 8.247 -8.894 -5.358 1.00 90.38 291 ASP A O 1
ATOM 2288 N N . ILE A 1 292 ? 9.671 -7.415 -4.438 1.00 92.31 292 ILE A N 1
ATOM 2289 C CA . ILE A 1 292 ? 8.627 -6.473 -4.016 1.00 92.31 292 ILE A CA 1
ATOM 2290 C C . ILE A 1 292 ? 7.825 -6.001 -5.237 1.00 92.31 292 ILE A C 1
ATOM 2292 O O . ILE A 1 292 ? 6.594 -6.064 -5.216 1.00 92.31 292 ILE A O 1
ATOM 2296 N N . LEU A 1 293 ? 8.493 -5.572 -6.313 1.00 92.75 293 LEU A N 1
ATOM 2297 C CA . LEU A 1 293 ? 7.830 -5.069 -7.523 1.00 92.75 293 LEU A CA 1
ATOM 2298 C C . LEU A 1 293 ? 7.100 -6.148 -8.337 1.00 92.75 293 LEU A C 1
ATOM 2300 O O . LEU A 1 293 ? 6.169 -5.825 -9.073 1.00 92.75 293 LEU A O 1
ATOM 2304 N N . ARG A 1 294 ? 7.461 -7.428 -8.191 1.00 91.50 294 ARG A N 1
ATOM 2305 C CA . ARG A 1 294 ? 6.698 -8.555 -8.757 1.00 91.50 294 ARG A CA 1
ATOM 2306 C C . ARG A 1 294 ? 5.356 -8.783 -8.047 1.00 91.50 294 ARG A C 1
ATOM 2308 O O . ARG A 1 294 ? 4.438 -9.341 -8.653 1.00 91.50 294 ARG A O 1
ATOM 2315 N N . SER A 1 295 ? 5.221 -8.348 -6.792 1.00 91.75 295 SER A N 1
ATOM 2316 C CA . SER A 1 295 ? 3.970 -8.460 -6.031 1.00 91.75 295 SER A CA 1
ATOM 2317 C C . SER A 1 295 ? 2.944 -7.365 -6.398 1.00 91.75 295 SER A C 1
ATOM 2319 O O . SER A 1 295 ? 3.328 -6.237 -6.737 1.00 91.75 295 SER A O 1
ATOM 2321 N N . PRO A 1 296 ? 1.627 -7.626 -6.252 1.00 90.81 296 PRO A N 1
ATOM 2322 C CA . PRO A 1 296 ? 0.596 -6.597 -6.417 1.00 90.81 296 PRO A CA 1
ATOM 2323 C C . PRO A 1 296 ? 0.726 -5.439 -5.412 1.00 90.81 296 PRO A C 1
ATOM 2325 O O . PRO A 1 296 ? 0.456 -4.288 -5.759 1.00 90.81 296 PRO A O 1
ATOM 2328 N N . VAL A 1 297 ? 1.177 -5.724 -4.185 1.00 92.31 297 VAL A N 1
ATOM 2329 C CA . VAL A 1 297 ? 1.355 -4.728 -3.115 1.00 92.31 297 VAL A CA 1
ATOM 2330 C C . VAL A 1 297 ? 2.474 -3.748 -3.455 1.00 92.31 297 VAL A C 1
ATOM 2332 O O . VAL A 1 297 ? 2.263 -2.539 -3.395 1.00 92.31 297 VAL A O 1
ATOM 2335 N N . GLY A 1 298 ? 3.643 -4.243 -3.874 1.00 93.19 298 GLY A N 1
ATOM 2336 C CA . GLY A 1 298 ? 4.761 -3.392 -4.288 1.00 93.19 298 GLY A CA 1
ATOM 2337 C C . GLY A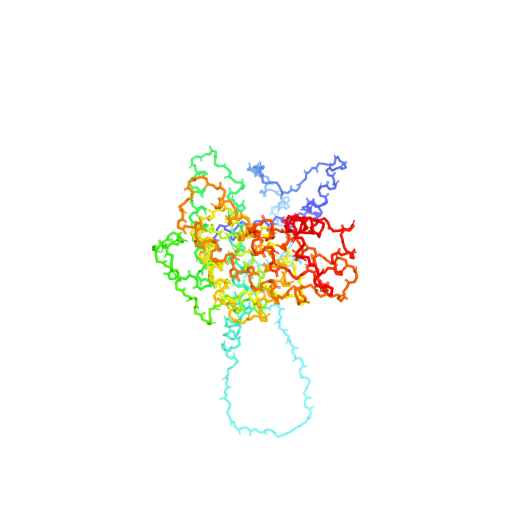 1 298 ? 4.430 -2.548 -5.519 1.00 93.19 298 GLY A C 1
ATOM 2338 O O . GLY A 1 298 ? 4.659 -1.339 -5.498 1.00 93.19 298 GLY A O 1
ATOM 2339 N N . CYS A 1 299 ? 3.787 -3.141 -6.536 1.00 92.62 299 CYS A N 1
ATOM 2340 C CA . CYS A 1 299 ? 3.227 -2.393 -7.669 1.00 92.62 299 CYS A CA 1
ATOM 2341 C C . CYS A 1 299 ? 2.297 -1.257 -7.208 1.00 92.62 299 CYS A C 1
ATOM 2343 O O . CYS A 1 299 ? 2.402 -0.131 -7.695 1.00 92.62 299 CYS A O 1
ATOM 2345 N N . SER A 1 300 ? 1.407 -1.537 -6.249 1.00 93.44 300 SER A N 1
ATOM 2346 C CA . SER A 1 300 ? 0.457 -0.551 -5.721 1.00 93.44 300 SER A CA 1
ATOM 2347 C C . SER A 1 300 ? 1.154 0.603 -5.001 1.00 93.44 300 SER A C 1
ATOM 2349 O O . SER A 1 300 ? 0.787 1.756 -5.216 1.00 93.44 300 SER A O 1
ATOM 2351 N N . PHE A 1 301 ? 2.186 0.322 -4.196 1.00 94.50 301 PHE A N 1
ATOM 2352 C CA . PHE A 1 301 ? 2.991 1.360 -3.548 1.00 94.50 301 PHE A CA 1
ATOM 2353 C C . PHE A 1 301 ? 3.676 2.275 -4.568 1.00 94.50 301 PHE A C 1
ATOM 2355 O O . PHE A 1 301 ? 3.562 3.493 -4.450 1.00 94.50 301 PHE A O 1
ATOM 2362 N N . ILE A 1 302 ? 4.327 1.716 -5.596 1.00 94.56 302 ILE A N 1
ATOM 2363 C CA . ILE A 1 302 ? 4.954 2.519 -6.658 1.00 94.56 302 ILE A CA 1
ATOM 2364 C C . ILE A 1 302 ? 3.928 3.385 -7.387 1.00 94.56 302 ILE A C 1
ATOM 2366 O O . ILE A 1 302 ? 4.171 4.578 -7.544 1.00 94.56 302 ILE A O 1
ATOM 2370 N N . LEU A 1 303 ? 2.784 2.824 -7.787 1.00 93.31 303 LEU A N 1
ATOM 2371 C CA . LEU A 1 303 ? 1.709 3.573 -8.448 1.00 93.31 303 LEU A CA 1
ATOM 2372 C C . LEU A 1 303 ? 1.198 4.729 -7.570 1.00 93.31 303 LEU A C 1
ATOM 2374 O O . LEU A 1 303 ? 1.046 5.852 -8.047 1.00 93.31 303 LEU A O 1
ATOM 2378 N N . CYS A 1 304 ? 1.005 4.497 -6.267 1.00 94.38 304 CYS A N 1
ATOM 2379 C CA . CYS A 1 304 ? 0.581 5.546 -5.337 1.00 94.38 304 CYS A CA 1
ATOM 2380 C C . CYS A 1 304 ? 1.652 6.639 -5.153 1.00 94.38 304 CYS A C 1
ATOM 2382 O O . CYS A 1 304 ? 1.310 7.823 -5.103 1.00 94.38 304 CYS A O 1
ATOM 2384 N N . PHE A 1 305 ? 2.942 6.274 -5.102 1.00 94.44 305 PHE A N 1
ATOM 2385 C CA . PHE A 1 305 ? 4.046 7.241 -5.097 1.00 94.44 305 PHE A CA 1
ATOM 2386 C C . PHE A 1 305 ? 4.090 8.058 -6.395 1.00 94.44 305 PHE A C 1
ATOM 2388 O O . PHE A 1 305 ? 4.190 9.281 -6.331 1.00 94.44 305 PHE A O 1
ATOM 2395 N N . CYS A 1 306 ? 3.978 7.407 -7.556 1.00 91.94 306 CYS A N 1
ATOM 2396 C CA . CYS A 1 306 ? 4.015 8.045 -8.874 1.00 91.94 306 CYS A CA 1
ATOM 2397 C C . CYS A 1 306 ? 2.896 9.071 -9.029 1.00 91.94 306 CYS A C 1
ATOM 2399 O O . CYS A 1 306 ? 3.183 10.248 -9.241 1.00 91.94 306 CYS A O 1
ATOM 2401 N N . LYS A 1 307 ? 1.648 8.657 -8.786 1.00 92.44 307 LYS A N 1
ATOM 2402 C CA . LYS A 1 307 ? 0.464 9.519 -8.836 1.00 92.44 307 LYS A CA 1
ATOM 2403 C C . LYS A 1 307 ? 0.594 10.750 -7.929 1.00 92.44 307 LYS A C 1
ATOM 2405 O O . LYS A 1 307 ? 0.501 11.882 -8.405 1.00 92.44 307 LYS A O 1
ATOM 2410 N N . ARG A 1 308 ? 0.880 10.562 -6.633 1.00 92.00 308 ARG A N 1
ATOM 2411 C CA . ARG A 1 308 ? 1.019 11.687 -5.683 1.00 92.00 308 ARG A CA 1
ATOM 2412 C C . ARG A 1 308 ? 2.234 12.564 -5.984 1.00 92.00 308 ARG A C 1
ATOM 2414 O O . ARG A 1 308 ? 2.186 13.767 -5.740 1.00 92.00 308 ARG A O 1
ATOM 2421 N N . GLY A 1 309 ? 3.302 11.990 -6.531 1.00 89.69 309 GLY A N 1
ATOM 2422 C CA . GLY A 1 309 ? 4.488 12.705 -6.993 1.00 89.69 309 GLY A CA 1
ATOM 2423 C C . GLY A 1 309 ? 4.287 13.478 -8.303 1.00 89.69 309 GLY A C 1
ATOM 2424 O O . GLY A 1 309 ? 4.927 14.507 -8.520 1.00 89.69 309 GLY A O 1
ATOM 2425 N N . HIS A 1 310 ? 3.377 13.034 -9.169 1.00 88.88 310 HIS A N 1
ATOM 2426 C CA . HIS A 1 310 ? 2.933 13.798 -10.330 1.00 88.88 310 HIS A CA 1
ATOM 2427 C C . HIS A 1 310 ? 2.096 14.999 -9.898 1.00 88.88 310 HIS A C 1
ATOM 2429 O O . HIS A 1 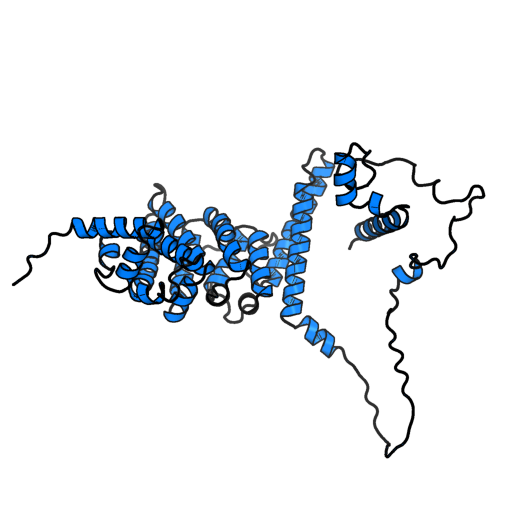310 ? 2.427 16.122 -10.270 1.00 88.88 310 HIS A O 1
ATOM 2435 N N . GLU A 1 311 ? 1.096 14.778 -9.040 1.00 90.06 311 GLU A N 1
ATOM 2436 C CA . GLU A 1 311 ? 0.272 15.843 -8.456 1.00 90.06 311 GLU A CA 1
ATOM 2437 C C . GLU A 1 311 ? 1.153 16.909 -7.776 1.00 90.06 311 GLU A C 1
ATOM 2439 O O . GLU A 1 311 ? 0.994 18.102 -8.033 1.00 90.06 311 GLU A O 1
ATOM 2444 N N . LEU A 1 312 ? 2.169 16.475 -7.018 1.00 89.12 312 LEU A N 1
ATOM 2445 C CA . LEU A 1 312 ? 3.206 17.320 -6.414 1.00 89.12 312 LEU A CA 1
ATOM 2446 C C . LEU A 1 312 ? 3.933 18.196 -7.450 1.00 89.12 312 LEU A C 1
ATOM 2448 O O . LEU A 1 312 ? 4.077 19.400 -7.239 1.00 89.12 312 LEU A O 1
ATOM 2452 N N . ARG A 1 313 ? 4.377 17.611 -8.574 1.00 88.88 313 ARG A N 1
ATOM 2453 C CA . ARG A 1 313 ? 5.083 18.319 -9.663 1.00 88.88 313 ARG A CA 1
ATOM 2454 C C . ARG A 1 313 ? 4.182 19.252 -10.472 1.00 88.88 313 ARG A C 1
ATOM 2456 O O . ARG A 1 313 ? 4.683 20.241 -10.996 1.00 88.88 313 ARG A O 1
ATOM 2463 N N . SER A 1 314 ? 2.899 18.923 -10.625 1.00 89.62 314 SER A N 1
ATOM 2464 C CA . SER A 1 314 ? 1.945 19.703 -11.423 1.00 89.62 314 SER A CA 1
ATOM 2465 C C . SER A 1 314 ? 1.289 20.844 -10.644 1.00 89.62 314 SER A C 1
ATOM 2467 O O . SER A 1 314 ? 0.789 21.7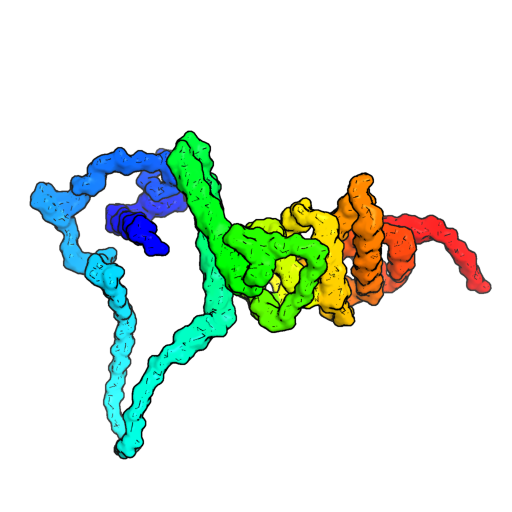92 -11.246 1.00 89.62 314 SER A O 1
ATOM 2469 N N . HIS A 1 315 ? 1.237 20.747 -9.315 1.00 89.38 315 HIS A N 1
ATOM 2470 C CA . HIS A 1 315 ? 0.496 21.685 -8.483 1.00 89.38 315 HIS A CA 1
ATOM 2471 C C . HIS A 1 315 ? 1.263 23.015 -8.291 1.00 89.38 315 HIS A C 1
ATOM 2473 O O . HIS A 1 315 ? 2.407 23.012 -7.831 1.00 89.38 315 HIS A O 1
ATOM 2479 N N . PRO A 1 316 ? 0.653 24.178 -8.600 1.00 86.88 316 PRO A N 1
ATOM 2480 C CA . PRO A 1 316 ? 1.373 25.450 -8.738 1.00 86.88 316 PRO A CA 1
ATOM 2481 C C . PRO A 1 316 ? 1.861 26.061 -7.416 1.00 86.88 316 PRO A C 1
ATOM 2483 O O . PRO A 1 316 ? 2.670 26.984 -7.440 1.00 86.88 316 PRO A O 1
ATOM 2486 N N . LEU A 1 317 ? 1.368 25.576 -6.271 1.00 90.31 317 LEU A N 1
ATOM 2487 C CA . LEU A 1 317 ? 1.750 26.063 -4.937 1.00 90.31 317 LEU A CA 1
ATOM 2488 C C . LEU A 1 317 ? 2.737 25.131 -4.213 1.00 90.31 317 LEU A C 1
ATOM 2490 O O . LEU A 1 317 ? 3.026 25.347 -3.038 1.00 90.31 317 LEU A O 1
ATOM 2494 N N . THR A 1 318 ? 3.225 24.070 -4.865 1.00 89.06 318 THR A N 1
ATOM 2495 C CA . THR A 1 318 ? 4.159 23.130 -4.230 1.00 89.06 318 THR A CA 1
ATOM 2496 C C . THR A 1 318 ? 5.525 23.789 -3.997 1.00 89.06 318 THR A C 1
ATOM 2498 O O . THR A 1 318 ? 6.069 24.397 -4.924 1.00 89.06 318 THR A O 1
ATOM 2501 N N . PRO A 1 319 ? 6.138 23.650 -2.804 1.00 91.75 319 PRO A N 1
ATOM 2502 C CA . PRO A 1 319 ? 7.488 24.144 -2.560 1.00 91.75 319 PRO A CA 1
ATOM 2503 C C . PRO A 1 319 ? 8.505 23.543 -3.549 1.00 91.75 319 PRO A C 1
ATOM 2505 O O . PRO A 1 319 ? 8.534 22.323 -3.731 1.00 91.75 319 PRO A O 1
ATOM 2508 N N . PRO A 1 320 ? 9.407 24.342 -4.151 1.00 91.81 320 PRO A N 1
ATOM 2509 C CA . PRO A 1 320 ? 10.381 23.827 -5.118 1.00 91.81 320 PRO A CA 1
ATOM 2510 C C . PRO A 1 320 ? 11.369 22.823 -4.498 1.00 91.81 320 PRO A C 1
ATOM 2512 O O . PRO A 1 320 ? 11.891 21.961 -5.203 1.00 91.81 320 PRO A O 1
ATOM 2515 N N . GLY A 1 321 ? 11.592 22.894 -3.178 1.00 93.25 321 GLY A N 1
ATOM 2516 C CA . GLY A 1 321 ? 12.369 21.900 -2.432 1.00 93.25 321 GLY A CA 1
ATOM 2517 C C . GLY A 1 321 ? 11.721 20.512 -2.436 1.00 93.25 321 GLY A C 1
ATOM 2518 O O . GLY A 1 321 ? 12.407 19.528 -2.704 1.00 93.25 321 GLY A O 1
ATOM 2519 N N . ASP A 1 322 ? 10.402 20.436 -2.241 1.00 92.06 322 ASP A N 1
ATOM 2520 C CA . ASP A 1 322 ? 9.648 19.176 -2.277 1.00 92.06 322 ASP A CA 1
ATOM 2521 C C . ASP A 1 322 ? 9.664 18.578 -3.690 1.00 92.06 322 ASP A C 1
ATOM 2523 O O . ASP A 1 322 ? 9.884 17.380 -3.863 1.00 92.06 322 ASP A O 1
ATOM 2527 N N . VAL A 1 323 ? 9.514 19.423 -4.719 1.00 94.00 323 VAL A N 1
ATOM 2528 C CA . VAL A 1 323 ? 9.622 19.018 -6.133 1.00 94.00 323 VAL A CA 1
ATOM 2529 C C . VAL A 1 323 ? 10.999 18.411 -6.424 1.00 94.00 323 VAL A C 1
ATOM 2531 O O . VAL A 1 323 ? 11.085 17.340 -7.029 1.00 94.00 323 VAL A O 1
ATOM 2534 N N . ALA A 1 324 ? 12.078 19.054 -5.969 1.00 94.62 324 ALA A N 1
ATOM 2535 C CA . ALA A 1 324 ? 13.441 18.559 -6.151 1.00 94.62 324 ALA A CA 1
ATOM 2536 C C . ALA A 1 324 ? 13.698 17.244 -5.390 1.00 94.62 324 ALA A C 1
ATOM 2538 O O . ALA A 1 324 ? 14.267 16.309 -5.960 1.00 94.62 324 ALA A O 1
ATOM 2539 N N . ALA A 1 325 ? 13.234 17.142 -4.140 1.00 94.12 325 ALA A N 1
ATOM 2540 C CA . ALA A 1 325 ? 13.354 15.935 -3.325 1.00 94.12 325 ALA A CA 1
ATOM 2541 C C . ALA A 1 325 ? 12.584 14.753 -3.939 1.00 94.12 325 ALA A C 1
ATOM 2543 O O . ALA A 1 325 ? 13.123 13.649 -4.048 1.00 94.12 325 ALA A O 1
ATOM 2544 N N . TRP A 1 326 ? 11.362 14.984 -4.431 1.00 94.94 326 TRP A N 1
ATOM 2545 C CA . TRP A 1 326 ? 10.610 13.973 -5.171 1.00 94.94 326 TRP A CA 1
ATOM 2546 C C . TRP A 1 326 ? 11.341 13.526 -6.445 1.00 94.94 326 TRP A C 1
ATOM 2548 O O . TRP A 1 326 ? 11.470 12.326 -6.672 1.00 94.94 326 TRP A O 1
ATOM 2558 N N . ILE A 1 327 ? 11.878 14.451 -7.252 1.00 94.69 327 ILE A N 1
ATOM 2559 C CA . ILE A 1 327 ? 12.638 14.104 -8.469 1.00 94.69 327 ILE A CA 1
ATOM 2560 C C . ILE A 1 327 ? 13.863 13.237 -8.135 1.00 94.69 327 ILE A C 1
ATOM 2562 O O . ILE A 1 327 ? 14.162 12.296 -8.872 1.00 94.69 327 ILE A O 1
ATOM 2566 N N . GLN A 1 328 ? 14.557 13.504 -7.024 1.00 94.38 328 GLN A N 1
ATOM 2567 C CA . GLN A 1 328 ? 15.682 12.680 -6.569 1.00 94.38 328 GLN A CA 1
ATOM 2568 C C . GLN A 1 328 ? 15.242 11.248 -6.223 1.00 94.38 328 GLN A C 1
ATOM 2570 O O . GLN A 1 328 ? 15.880 10.287 -6.660 1.00 94.38 328 GLN A O 1
ATOM 2575 N N . VAL A 1 329 ? 14.145 11.095 -5.474 1.00 93.69 329 VAL A N 1
ATOM 2576 C CA . VAL A 1 329 ? 13.594 9.779 -5.111 1.00 93.69 329 VAL A CA 1
ATOM 2577 C C . VAL A 1 329 ? 13.097 9.033 -6.350 1.00 93.69 329 VAL A C 1
ATOM 2579 O O . VAL A 1 329 ? 13.481 7.883 -6.561 1.00 93.69 329 VAL A O 1
ATOM 2582 N N . TYR A 1 330 ? 12.330 9.704 -7.215 1.00 95.38 330 TYR A N 1
ATOM 2583 C CA . TYR A 1 330 ? 11.853 9.170 -8.491 1.00 95.38 330 TYR A CA 1
ATOM 2584 C C . TYR A 1 330 ? 13.008 8.634 -9.348 1.00 95.38 330 TYR A C 1
ATOM 2586 O O . TYR A 1 330 ? 12.947 7.499 -9.811 1.00 95.38 330 TYR A O 1
ATOM 2594 N N . ARG A 1 331 ? 14.099 9.397 -9.503 1.00 94.62 331 ARG A N 1
ATOM 2595 C CA . ARG A 1 331 ? 15.281 8.966 -10.269 1.00 94.62 331 ARG A CA 1
ATOM 2596 C C . ARG A 1 331 ? 15.941 7.716 -9.699 1.00 94.62 331 ARG A C 1
ATOM 2598 O O . ARG A 1 331 ? 16.391 6.874 -10.473 1.00 9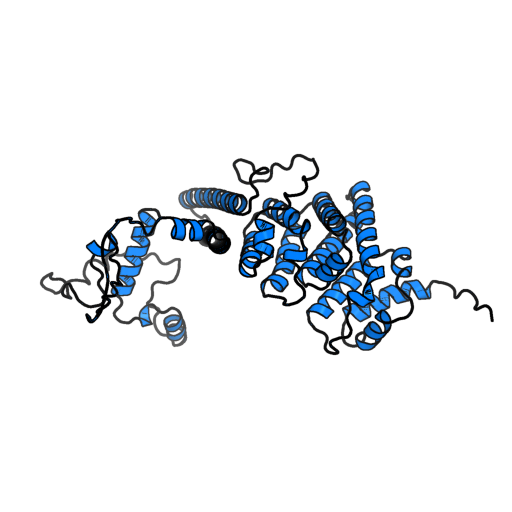4.62 331 ARG A O 1
ATOM 2605 N N . ARG A 1 332 ? 15.988 7.567 -8.370 1.00 93.25 332 ARG A N 1
ATOM 2606 C CA . ARG A 1 332 ? 16.541 6.362 -7.731 1.00 93.25 332 ARG A CA 1
ATOM 2607 C C . ARG A 1 332 ? 15.608 5.155 -7.919 1.00 93.25 332 ARG A C 1
ATOM 2609 O O . ARG A 1 332 ? 16.111 4.083 -8.231 1.00 93.25 332 ARG A O 1
ATOM 2616 N N . ILE A 1 333 ? 14.280 5.327 -7.848 1.00 93.44 333 ILE A N 1
ATOM 2617 C CA . ILE A 1 333 ? 13.300 4.277 -8.209 1.00 93.44 333 ILE A CA 1
ATOM 2618 C C . ILE A 1 333 ? 13.465 3.869 -9.681 1.00 93.44 333 ILE A C 1
ATOM 2620 O O . ILE A 1 333 ? 13.620 2.688 -9.980 1.00 93.44 333 ILE A O 1
ATOM 2624 N N . TRP A 1 334 ? 13.477 4.843 -10.594 1.00 94.38 334 TRP A N 1
ATOM 2625 C CA . TRP A 1 334 ? 13.618 4.623 -12.034 1.00 94.38 334 TRP A CA 1
ATOM 2626 C C . TRP A 1 334 ? 14.913 3.881 -12.377 1.00 94.38 334 TRP A C 1
ATOM 2628 O O . TRP A 1 334 ? 14.875 2.868 -13.071 1.00 94.38 334 TRP A O 1
ATOM 2638 N N . GLY A 1 335 ? 16.049 4.323 -11.826 1.00 92.62 335 GLY A N 1
ATOM 2639 C CA . GLY A 1 335 ? 17.345 3.675 -12.033 1.00 92.62 335 GLY A CA 1
ATOM 2640 C C . GLY A 1 335 ? 17.377 2.215 -11.567 1.00 92.62 335 GLY A C 1
ATOM 2641 O O . GLY A 1 335 ? 17.931 1.373 -12.268 1.00 92.62 335 GLY A O 1
ATOM 2642 N N . LEU A 1 336 ? 16.740 1.890 -10.435 1.00 91.44 336 LEU A N 1
ATOM 2643 C CA . LEU A 1 336 ? 16.628 0.506 -9.957 1.00 91.44 336 LEU A CA 1
ATOM 2644 C C . LEU A 1 336 ? 15.756 -0.368 -10.879 1.00 91.44 336 LEU A C 1
ATOM 2646 O O . LEU A 1 336 ? 16.059 -1.544 -11.063 1.00 91.44 336 LEU A O 1
ATOM 2650 N N . ILE A 1 337 ? 14.696 0.196 -11.469 1.00 92.56 337 ILE A N 1
ATOM 2651 C CA . ILE A 1 337 ? 13.766 -0.529 -12.352 1.00 92.56 337 ILE A CA 1
ATOM 2652 C C . ILE A 1 337 ? 14.360 -0.752 -13.745 1.00 92.56 337 ILE A C 1
ATOM 2654 O O . ILE A 1 337 ? 14.326 -1.875 -14.246 1.00 92.56 337 ILE A O 1
ATOM 2658 N N . VAL A 1 338 ? 14.933 0.285 -14.369 1.00 91.50 338 VAL A N 1
ATOM 2659 C CA . VAL A 1 338 ? 15.436 0.206 -15.753 1.00 91.50 338 VAL A CA 1
ATOM 2660 C C . VAL A 1 338 ? 16.550 -0.826 -15.906 1.00 91.50 338 VAL A C 1
ATOM 2662 O O . VAL A 1 338 ? 16.589 -1.547 -16.900 1.00 91.50 338 VAL A O 1
ATOM 2665 N N . LEU A 1 339 ? 17.412 -0.964 -14.895 1.00 89.62 339 LEU A N 1
ATOM 2666 C CA . LEU A 1 339 ? 18.478 -1.970 -14.874 1.00 89.62 339 LEU A CA 1
ATOM 2667 C C . LEU A 1 339 ? 17.961 -3.419 -14.762 1.00 89.62 339 LEU A C 1
ATOM 2669 O O . LEU A 1 339 ? 18.760 -4.349 -14.866 1.00 89.62 339 LEU A O 1
ATOM 2673 N N . ARG A 1 340 ? 16.661 -3.624 -14.499 1.00 90.81 340 ARG A N 1
ATOM 2674 C CA . ARG A 1 340 ? 16.064 -4.909 -14.091 1.00 90.81 340 ARG A CA 1
ATOM 2675 C C . ARG A 1 340 ? 14.741 -5.250 -14.792 1.00 90.81 340 ARG A C 1
ATOM 2677 O O . ARG A 1 340 ? 14.031 -6.142 -14.327 1.00 90.81 340 ARG A O 1
ATOM 2684 N N . PHE A 1 341 ? 14.413 -4.617 -15.925 1.00 90.31 341 PHE A N 1
ATOM 2685 C CA . PHE A 1 341 ? 13.194 -4.937 -16.691 1.00 90.31 341 PHE A CA 1
ATOM 2686 C C . PHE A 1 341 ? 13.047 -6.437 -16.996 1.00 90.31 341 PHE A C 1
ATOM 2688 O O . PHE A 1 341 ? 11.968 -6.994 -16.794 1.00 90.31 341 PHE A O 1
ATOM 2695 N N . ASP A 1 342 ? 14.136 -7.101 -17.391 1.00 88.06 342 ASP A N 1
ATOM 2696 C CA . ASP A 1 342 ? 14.144 -8.527 -17.743 1.00 88.06 342 ASP A CA 1
ATOM 2697 C C . ASP A 1 342 ? 13.865 -9.460 -16.553 1.00 88.06 342 ASP A C 1
ATOM 2699 O O . ASP A 1 342 ? 13.451 -10.603 -16.750 1.00 88.06 342 ASP A O 1
ATOM 2703 N N . GLU A 1 343 ? 14.091 -8.998 -15.321 1.00 90.31 343 GLU A N 1
ATOM 2704 C CA . GLU A 1 343 ? 13.759 -9.735 -14.097 1.00 90.31 343 GLU A CA 1
ATOM 2705 C C . GLU A 1 343 ? 12.343 -9.393 -13.612 1.00 90.31 343 GLU A C 1
ATOM 2707 O O . GLU A 1 343 ? 11.618 -10.267 -13.125 1.00 90.31 343 GLU A O 1
ATOM 2712 N N . LEU A 1 344 ? 11.921 -8.135 -13.770 1.00 90.00 344 LEU A N 1
ATOM 2713 C CA . LEU A 1 344 ? 10.578 -7.674 -13.427 1.00 90.00 344 LEU A CA 1
ATOM 2714 C C . LEU A 1 344 ? 9.502 -8.321 -14.318 1.00 90.00 344 LEU A C 1
ATOM 2716 O O . LEU A 1 344 ? 8.412 -8.623 -13.827 1.00 90.00 344 LEU A O 1
ATOM 2720 N N . LEU A 1 345 ? 9.815 -8.570 -15.594 1.00 89.69 345 LEU A N 1
ATOM 2721 C CA . LEU A 1 345 ? 8.921 -9.115 -16.619 1.00 89.69 345 LEU A CA 1
ATOM 2722 C C . LEU A 1 345 ? 9.402 -10.508 -17.110 1.00 89.69 345 LEU A C 1
ATOM 2724 O O . LEU A 1 345 ? 10.041 -10.617 -18.157 1.00 89.69 345 LEU A O 1
ATOM 2728 N N . PRO A 1 346 ? 9.132 -11.596 -16.363 1.00 79.81 346 PRO A N 1
ATOM 2729 C CA . PRO A 1 346 ? 9.458 -12.955 -16.783 1.00 79.81 346 PRO A CA 1
ATOM 2730 C C . PRO A 1 346 ? 8.531 -13.439 -17.912 1.00 79.81 346 PRO A C 1
ATOM 2732 O O . PRO A 1 346 ? 7.340 -13.145 -17.922 1.00 79.81 346 PRO A O 1
ATOM 2735 N N . VAL A 1 347 ? 9.088 -14.247 -18.819 1.00 68.00 347 VAL A N 1
ATOM 2736 C CA . VAL A 1 347 ? 8.428 -14.821 -20.022 1.00 68.00 347 VAL A CA 1
ATOM 2737 C C . VAL A 1 347 ? 7.547 -16.047 -19.705 1.00 68.00 347 VAL A C 1
ATOM 2739 O O . VAL A 1 347 ? 6.909 -16.612 -20.582 1.00 68.00 347 VAL A O 1
ATOM 2742 N N . GLU A 1 348 ? 7.508 -16.498 -18.450 1.00 61.41 348 GLU A N 1
ATOM 2743 C CA . GLU A 1 348 ? 7.060 -17.852 -18.076 1.00 61.41 348 GLU A CA 1
ATOM 2744 C C . GLU A 1 348 ? 5.560 -18.145 -18.279 1.00 61.41 348 GLU A C 1
ATOM 2746 O O . GLU A 1 348 ? 5.148 -19.297 -18.158 1.00 61.41 348 GLU A O 1
ATOM 2751 N N . THR A 1 349 ? 4.743 -17.147 -18.632 1.00 59.03 349 THR A N 1
ATOM 2752 C CA . THR A 1 349 ? 3.334 -17.340 -19.002 1.00 59.03 349 THR A CA 1
ATOM 2753 C C . THR A 1 349 ? 2.981 -16.538 -20.261 1.00 59.03 349 THR A C 1
ATOM 2755 O O . THR A 1 349 ? 2.999 -15.310 -20.187 1.00 59.03 349 THR A O 1
ATOM 2758 N N . PRO A 1 350 ? 2.584 -17.178 -21.383 1.00 59.62 350 PRO A N 1
ATOM 2759 C CA . PRO A 1 350 ? 2.096 -16.462 -22.570 1.00 59.62 350 PRO A CA 1
ATOM 2760 C C . PRO A 1 350 ? 0.732 -15.789 -22.335 1.00 59.62 350 PRO A C 1
ATOM 2762 O O . PRO A 1 350 ? 0.332 -14.897 -23.081 1.00 59.62 350 PRO A O 1
ATOM 2765 N N . GLU A 1 351 ? 0.005 -16.201 -21.293 1.00 72.06 351 GLU A N 1
ATOM 2766 C CA . GLU A 1 351 ? -1.223 -15.545 -20.852 1.00 72.06 351 GLU A CA 1
ATOM 2767 C C . GLU A 1 351 ? -0.922 -14.330 -19.965 1.00 72.06 351 GLU A C 1
ATOM 2769 O O . GLU A 1 351 ? -0.136 -14.394 -19.014 1.00 72.06 351 GLU A O 1
ATOM 2774 N N . LEU A 1 352 ? -1.602 -13.215 -20.246 1.00 79.19 352 LEU A N 1
ATOM 2775 C CA . LEU A 1 352 ? -1.452 -11.957 -19.518 1.00 79.19 352 LEU A CA 1
ATOM 2776 C C . LEU A 1 352 ? -2.081 -12.051 -18.114 1.00 79.19 352 LEU A C 1
ATOM 2778 O O . LEU A 1 352 ? -3.218 -11.637 -17.886 1.00 79.19 352 LEU A O 1
ATOM 2782 N N . SER A 1 353 ? -1.332 -12.589 -17.151 1.00 84.69 353 SER A N 1
ATOM 2783 C CA . SER A 1 353 ? -1.775 -12.668 -15.754 1.00 84.69 353 SER A CA 1
ATOM 2784 C C . SER A 1 353 ? -2.051 -11.281 -15.150 1.00 84.69 353 SER A C 1
ATOM 2786 O O . SER A 1 353 ? -1.401 -10.288 -15.486 1.00 84.69 353 SER A O 1
ATOM 2788 N N . ALA A 1 354 ? -2.965 -11.201 -14.176 1.00 82.56 354 ALA A N 1
ATOM 2789 C CA . ALA A 1 354 ? -3.278 -9.944 -13.482 1.00 82.56 354 ALA A CA 1
ATOM 2790 C C . ALA A 1 354 ? -2.043 -9.302 -12.801 1.00 82.56 354 ALA A C 1
ATOM 2792 O O . ALA A 1 354 ? -1.926 -8.079 -12.739 1.00 82.56 354 ALA A O 1
ATOM 2793 N N . SER A 1 355 ? -1.084 -10.119 -12.344 1.00 83.44 355 SER A N 1
ATOM 2794 C CA . SER A 1 355 ? 0.215 -9.651 -11.835 1.00 83.44 355 SER A CA 1
ATOM 2795 C C . SER A 1 355 ? 1.075 -9.010 -12.936 1.00 83.44 355 SER A C 1
ATOM 2797 O O . SER A 1 355 ? 1.716 -7.984 -12.699 1.00 83.44 355 SER A O 1
ATOM 2799 N N . LEU A 1 356 ? 1.101 -9.583 -14.143 1.00 88.12 356 LEU A N 1
ATOM 2800 C CA . LEU A 1 356 ? 1.837 -9.017 -15.277 1.00 88.12 356 LEU A CA 1
ATOM 2801 C C . LEU A 1 356 ? 1.196 -7.706 -15.762 1.00 88.12 356 LEU A C 1
ATOM 2803 O O . LEU A 1 356 ? 1.906 -6.729 -15.993 1.00 88.12 356 LEU A O 1
ATOM 2807 N N . LEU A 1 357 ? -0.139 -7.635 -15.811 1.00 90.00 357 LEU A N 1
ATOM 2808 C CA . LEU A 1 357 ? -0.872 -6.404 -16.128 1.00 90.00 357 LEU A CA 1
ATOM 2809 C C . LEU A 1 357 ? -0.579 -5.271 -15.125 1.00 90.00 357 LEU A C 1
ATOM 2811 O O . LEU A 1 357 ? -0.346 -4.135 -15.538 1.00 90.00 357 LEU A O 1
ATOM 2815 N N . ASN A 1 358 ? -0.538 -5.567 -13.821 1.00 89.50 358 ASN A N 1
ATOM 2816 C CA . ASN A 1 358 ? -0.198 -4.573 -12.793 1.00 89.50 358 ASN A CA 1
ATOM 2817 C C . ASN A 1 358 ? 1.238 -4.044 -12.939 1.00 89.50 358 ASN A C 1
ATOM 2819 O O . ASN A 1 358 ? 1.454 -2.838 -12.812 1.00 89.50 358 ASN A O 1
ATOM 2823 N N . ARG A 1 359 ? 2.202 -4.912 -13.276 1.00 92.69 359 ARG A N 1
ATOM 2824 C CA . ARG A 1 359 ? 3.585 -4.504 -13.576 1.00 92.69 359 ARG A CA 1
ATOM 2825 C C . ARG A 1 359 ? 3.667 -3.613 -14.810 1.00 92.69 359 ARG A C 1
ATOM 2827 O O . ARG A 1 359 ? 4.307 -2.568 -14.753 1.00 92.69 359 ARG A O 1
ATOM 2834 N N . TRP A 1 360 ? 2.974 -3.962 -15.892 1.00 94.12 360 TRP A N 1
ATOM 2835 C CA . TRP A 1 360 ? 2.914 -3.113 -17.084 1.00 94.12 360 TRP A CA 1
ATOM 2836 C C . TRP A 1 360 ? 2.257 -1.759 -16.814 1.00 94.12 360 TRP A C 1
ATOM 2838 O O . TRP A 1 360 ? 2.769 -0.738 -17.269 1.00 94.12 360 TRP A O 1
ATOM 2848 N N . ARG A 1 361 ? 1.180 -1.722 -16.019 1.00 93.62 361 ARG A N 1
ATOM 2849 C CA . ARG A 1 361 ? 0.565 -0.468 -15.560 1.00 93.62 361 ARG A CA 1
ATOM 2850 C C . ARG A 1 361 ? 1.560 0.387 -14.771 1.00 93.62 361 ARG A C 1
ATOM 2852 O O . ARG A 1 361 ? 1.686 1.566 -15.069 1.00 93.62 361 ARG A O 1
ATOM 2859 N N . MET A 1 362 ? 2.289 -0.206 -13.825 1.00 95.25 362 MET A N 1
ATOM 2860 C CA . MET A 1 362 ? 3.330 0.472 -13.045 1.00 95.25 362 MET A CA 1
ATOM 2861 C C . MET A 1 362 ? 4.448 1.041 -13.934 1.00 95.25 362 MET A C 1
ATOM 2863 O O . MET A 1 362 ? 4.818 2.200 -13.775 1.00 95.25 362 MET A O 1
ATOM 2867 N N . ILE A 1 363 ? 4.965 0.258 -14.887 1.00 95.38 363 ILE A N 1
ATOM 2868 C CA . ILE A 1 363 ? 6.023 0.692 -15.815 1.00 95.38 363 ILE A CA 1
ATOM 2869 C C . ILE A 1 363 ? 5.539 1.839 -16.709 1.00 95.38 363 ILE A C 1
ATOM 2871 O O . ILE A 1 363 ? 6.266 2.814 -16.904 1.00 95.38 363 ILE A O 1
ATOM 2875 N N . ALA A 1 364 ? 4.320 1.749 -17.242 1.00 94.94 364 ALA A N 1
ATOM 2876 C CA . ALA A 1 364 ? 3.765 2.768 -18.125 1.00 94.94 364 ALA A CA 1
ATOM 2877 C C . ALA A 1 364 ? 3.484 4.091 -17.380 1.00 94.94 364 ALA A C 1
ATOM 2879 O O . ALA A 1 364 ? 3.806 5.162 -17.892 1.00 94.94 364 ALA A O 1
ATOM 2880 N N . ASP A 1 365 ? 2.970 4.014 -16.148 1.00 93.50 365 ASP A N 1
ATOM 2881 C CA . ASP A 1 365 ? 2.734 5.163 -15.262 1.00 93.50 365 ASP A CA 1
ATOM 2882 C C . ASP A 1 365 ? 4.055 5.858 -14.882 1.00 93.50 365 ASP A C 1
ATOM 2884 O O . ASP A 1 365 ? 4.226 7.050 -15.144 1.00 93.50 365 ASP A O 1
ATOM 2888 N N . LEU A 1 366 ? 5.055 5.092 -14.419 1.00 94.06 366 LEU A N 1
ATOM 2889 C CA . LEU A 1 366 ? 6.428 5.570 -14.187 1.00 94.06 366 LEU A CA 1
ATOM 2890 C C . LEU A 1 366 ? 7.012 6.278 -15.415 1.00 94.06 366 LEU A C 1
ATOM 2892 O O . LEU A 1 366 ? 7.600 7.354 -15.284 1.00 94.06 366 LEU A O 1
ATOM 2896 N N . SER A 1 367 ? 6.855 5.678 -16.598 1.00 94.56 367 SER A N 1
ATOM 2897 C CA . SER A 1 367 ? 7.391 6.201 -17.861 1.00 94.56 367 SER A CA 1
ATOM 2898 C C . SER A 1 367 ? 6.706 7.499 -18.287 1.00 94.56 367 SER A C 1
ATOM 2900 O O . SER A 1 367 ? 7.348 8.354 -18.886 1.00 94.56 367 SER A O 1
ATOM 2902 N N . SER A 1 368 ? 5.434 7.701 -17.924 1.00 92.56 368 SER A N 1
ATOM 2903 C CA . SER A 1 368 ? 4.721 8.964 -18.169 1.00 92.56 368 SER A CA 1
ATOM 2904 C C . SER A 1 368 ? 5.256 10.139 -17.335 1.00 92.56 368 SER A C 1
ATOM 2906 O O . SER A 1 368 ? 4.970 11.299 -17.627 1.00 92.56 368 SER A O 1
ATOM 2908 N N . HIS A 1 369 ? 6.028 9.856 -16.279 1.00 89.44 369 HIS A N 1
ATOM 2909 C CA . HIS A 1 369 ? 6.620 10.856 -15.384 1.00 89.44 369 HIS A CA 1
ATOM 2910 C C . HIS A 1 369 ? 8.131 11.043 -15.586 1.00 89.44 369 HIS A C 1
ATOM 2912 O O . HIS A 1 369 ? 8.715 11.981 -15.023 1.00 89.44 369 HIS A O 1
ATOM 2918 N N . ALA A 1 370 ? 8.755 10.179 -16.388 1.00 92.69 370 ALA A N 1
ATOM 2919 C CA . ALA A 1 370 ? 10.151 10.279 -16.787 1.00 92.69 370 ALA A CA 1
ATOM 2920 C C . ALA A 1 370 ? 10.379 11.546 -17.627 1.00 92.69 370 ALA A C 1
ATOM 2922 O O . ALA A 1 370 ? 9.509 11.958 -18.395 1.00 92.69 370 ALA A O 1
ATOM 2923 N N . PHE A 1 371 ? 11.554 12.174 -17.512 1.00 91.75 371 PHE A N 1
ATOM 2924 C CA . PHE A 1 371 ? 11.972 13.145 -18.524 1.00 91.75 371 PHE A CA 1
ATOM 2925 C C . PHE A 1 371 ? 12.614 12.385 -19.699 1.00 91.75 371 PHE A C 1
ATOM 2927 O O . PHE A 1 371 ? 12.892 11.186 -19.614 1.00 91.75 371 PHE A O 1
ATOM 2934 N N . ALA A 1 372 ? 12.879 13.080 -20.808 1.00 92.06 372 ALA A N 1
ATOM 2935 C CA . ALA A 1 372 ? 13.479 12.463 -21.993 1.00 92.06 372 ALA A CA 1
ATOM 2936 C C . ALA A 1 372 ? 14.809 11.741 -21.686 1.00 92.06 372 ALA A C 1
ATOM 2938 O O . ALA A 1 372 ? 15.057 10.669 -22.230 1.00 92.06 372 ALA A O 1
ATOM 2939 N N . ALA A 1 373 ? 15.631 12.278 -20.775 1.00 92.44 373 ALA A N 1
ATOM 2940 C CA . ALA A 1 373 ? 16.879 11.644 -20.350 1.00 92.44 373 ALA A CA 1
ATOM 2941 C C . ALA A 1 373 ? 16.634 10.272 -19.693 1.00 92.44 373 ALA A C 1
ATOM 2943 O O . ALA A 1 373 ? 17.234 9.278 -20.098 1.00 92.44 373 ALA A O 1
ATOM 2944 N N . GLU A 1 374 ? 15.708 10.192 -18.739 1.00 94.19 374 GLU A N 1
ATOM 2945 C CA . GLU A 1 374 ? 15.306 8.950 -18.079 1.00 94.19 374 GLU A CA 1
ATOM 2946 C C . GLU A 1 374 ? 14.727 7.932 -19.079 1.00 94.19 374 GLU A C 1
ATOM 2948 O O . GLU A 1 374 ? 15.097 6.760 -19.021 1.00 94.19 374 GLU A O 1
ATOM 2953 N N . LEU A 1 375 ? 13.909 8.366 -20.049 1.00 93.44 375 LEU A N 1
ATOM 2954 C CA . LEU A 1 375 ? 13.388 7.489 -21.110 1.00 93.44 375 LEU A CA 1
ATOM 2955 C C . LEU A 1 375 ? 14.488 6.967 -22.048 1.00 93.44 375 LEU A C 1
ATOM 2957 O O . LEU A 1 375 ? 14.430 5.809 -22.457 1.00 93.44 375 LEU A O 1
ATOM 2961 N N . THR A 1 376 ? 15.533 7.752 -22.344 1.00 92.50 376 THR A N 1
ATOM 2962 C CA . THR A 1 376 ? 16.663 7.256 -23.156 1.00 92.50 376 THR A CA 1
ATOM 2963 C C . THR A 1 376 ? 17.485 6.155 -22.482 1.00 92.50 376 THR A C 1
ATOM 2965 O O . THR A 1 376 ? 18.214 5.461 -23.186 1.00 92.50 376 THR A O 1
ATOM 2968 N N . MET A 1 377 ? 17.353 5.953 -21.162 1.00 93.06 377 MET A N 1
ATOM 2969 C CA . MET A 1 377 ? 18.019 4.856 -20.441 1.00 93.06 377 MET A CA 1
ATOM 2970 C C . MET A 1 377 ? 17.417 3.477 -20.738 1.00 93.06 377 MET A C 1
ATOM 2972 O O . MET A 1 377 ? 18.052 2.464 -20.448 1.00 93.06 377 MET A O 1
ATOM 2976 N N . ILE A 1 378 ? 16.195 3.419 -21.274 1.00 92.81 378 ILE A N 1
ATOM 2977 C CA . ILE A 1 378 ? 15.549 2.161 -21.657 1.00 92.81 378 ILE A CA 1
ATOM 2978 C C . ILE A 1 378 ? 16.401 1.514 -22.769 1.00 92.81 378 ILE A C 1
ATOM 2980 O O . ILE A 1 378 ? 16.845 2.212 -23.685 1.00 92.81 378 ILE A O 1
ATOM 2984 N N . PRO A 1 379 ? 16.695 0.202 -22.719 1.00 90.06 379 PRO A N 1
ATOM 2985 C CA . PRO A 1 379 ? 17.447 -0.446 -23.790 1.00 90.06 379 PRO A CA 1
ATOM 2986 C C . PRO A 1 379 ? 16.628 -0.406 -25.085 1.00 90.06 379 PRO A C 1
ATOM 2988 O O . PRO A 1 379 ? 15.436 -0.680 -25.054 1.00 90.06 379 PRO A O 1
ATOM 2991 N N . ARG A 1 380 ? 17.238 -0.092 -26.237 1.00 87.50 380 ARG A N 1
ATOM 2992 C CA . ARG A 1 380 ? 16.538 -0.036 -27.546 1.00 87.50 380 ARG A CA 1
ATOM 2993 C C . ARG A 1 380 ? 16.215 -1.404 -28.156 1.00 87.50 380 ARG A C 1
ATOM 2995 O O . ARG A 1 380 ? 15.484 -1.481 -29.136 1.00 87.50 380 ARG A O 1
ATOM 3002 N N . THR A 1 381 ? 16.815 -2.462 -27.629 1.00 86.88 381 THR A N 1
ATOM 3003 C CA . THR A 1 381 ? 16.738 -3.836 -28.134 1.00 86.88 381 THR A CA 1
ATOM 3004 C C . THR A 1 381 ? 16.779 -4.806 -26.957 1.00 86.88 381 THR A C 1
ATOM 3006 O O . THR A 1 381 ? 17.232 -4.448 -25.871 1.00 86.88 381 THR A O 1
ATOM 3009 N N . GLY A 1 382 ? 16.315 -6.039 -27.166 1.00 87.62 382 GLY A N 1
ATOM 3010 C CA . GLY A 1 382 ? 16.345 -7.100 -26.157 1.00 87.62 382 GLY A CA 1
ATOM 3011 C C . GLY A 1 382 ? 14.957 -7.569 -25.724 1.00 87.62 382 GLY A C 1
ATOM 3012 O O . GLY A 1 382 ? 13.950 -7.266 -26.366 1.00 87.62 382 GLY A O 1
ATOM 3013 N N . ARG A 1 383 ? 14.926 -8.333 -24.630 1.00 87.00 383 ARG A N 1
ATOM 3014 C CA . ARG A 1 383 ? 13.757 -9.086 -24.149 1.00 87.00 383 ARG A CA 1
ATOM 3015 C C . ARG A 1 383 ? 12.550 -8.203 -23.825 1.00 87.00 383 ARG A C 1
ATOM 3017 O O . ARG A 1 383 ? 11.428 -8.585 -24.141 1.00 87.00 383 ARG A O 1
ATOM 3024 N N . LEU A 1 384 ? 12.775 -7.008 -23.270 1.00 90.44 384 LEU A N 1
ATOM 3025 C CA . LEU A 1 384 ? 11.718 -6.018 -23.036 1.00 90.44 384 LEU A CA 1
ATOM 3026 C C . LEU A 1 384 ? 10.869 -5.761 -24.293 1.00 90.44 384 LEU A C 1
ATOM 3028 O O . LEU A 1 384 ? 9.647 -5.755 -24.201 1.00 90.44 384 LEU A O 1
ATOM 3032 N N . TRP A 1 385 ? 11.497 -5.582 -25.461 1.00 91.75 385 TRP A N 1
ATOM 3033 C CA . TRP A 1 385 ? 10.774 -5.273 -26.700 1.00 91.75 385 TRP A CA 1
ATOM 3034 C C . TRP A 1 385 ? 10.074 -6.481 -27.310 1.00 91.75 385 TRP A C 1
ATOM 3036 O O . TRP A 1 385 ? 9.000 -6.315 -27.869 1.00 91.75 385 TRP A O 1
ATOM 3046 N N . GLN A 1 386 ? 10.605 -7.691 -27.117 1.00 90.94 386 GLN A N 1
ATOM 3047 C CA . GLN A 1 386 ? 9.902 -8.925 -27.491 1.00 90.94 386 GLN A CA 1
ATOM 3048 C C . GLN A 1 386 ? 8.560 -9.022 -26.747 1.00 90.94 386 GLN A C 1
ATOM 3050 O O . GLN A 1 386 ? 7.518 -9.196 -27.369 1.00 90.94 386 GLN A O 1
ATOM 3055 N N . LEU A 1 387 ? 8.569 -8.777 -25.431 1.00 90.12 387 LEU A N 1
ATOM 3056 C CA . LEU A 1 387 ? 7.353 -8.735 -24.611 1.00 90.12 387 LEU A CA 1
ATOM 3057 C C . LEU A 1 387 ? 6.428 -7.551 -24.947 1.00 90.12 387 LEU A C 1
ATOM 3059 O O . LEU A 1 387 ? 5.216 -7.647 -24.754 1.00 90.12 387 LEU A O 1
ATOM 3063 N N . VAL A 1 388 ? 6.973 -6.429 -25.438 1.00 92.44 388 VAL A N 1
ATOM 3064 C CA . VAL A 1 388 ? 6.156 -5.336 -25.988 1.00 92.44 388 VAL A CA 1
ATOM 3065 C C . VAL A 1 388 ? 5.447 -5.812 -27.253 1.00 92.44 388 VAL A C 1
ATOM 3067 O O . VAL A 1 388 ? 4.225 -5.726 -27.306 1.00 92.44 388 VAL A O 1
ATOM 3070 N N . ASP A 1 389 ? 6.165 -6.355 -28.235 1.00 92.38 389 ASP A N 1
ATOM 3071 C CA . ASP A 1 389 ? 5.597 -6.797 -29.515 1.00 92.38 389 ASP A CA 1
ATOM 3072 C C . ASP A 1 389 ? 4.554 -7.920 -29.336 1.00 92.38 389 ASP A C 1
ATOM 3074 O O . ASP A 1 389 ? 3.519 -7.918 -30.005 1.00 92.38 389 ASP A O 1
ATOM 3078 N N . GLU A 1 390 ? 4.768 -8.832 -28.381 1.00 91.62 390 GLU A N 1
ATOM 3079 C CA . GLU A 1 390 ? 3.822 -9.899 -28.014 1.00 91.62 390 GLU A CA 1
ATOM 3080 C C . GLU A 1 390 ? 2.506 -9.373 -27.406 1.00 91.62 390 GLU A C 1
ATOM 3082 O O . GLU A 1 390 ? 1.442 -9.966 -27.613 1.00 91.62 390 GLU A O 1
ATOM 3087 N N . HIS A 1 391 ? 2.543 -8.262 -26.661 1.00 91.94 391 HIS A N 1
ATOM 3088 C CA . HIS A 1 391 ? 1.400 -7.782 -25.870 1.00 91.94 391 HIS A CA 1
ATOM 3089 C C . HIS A 1 391 ? 0.838 -6.412 -26.288 1.00 91.94 391 HIS A C 1
ATOM 3091 O O . HIS A 1 391 ? -0.212 -6.009 -25.785 1.00 91.94 391 HIS A O 1
ATOM 3097 N N . ILE A 1 392 ? 1.465 -5.687 -27.219 1.00 94.38 392 ILE A N 1
ATOM 3098 C CA . ILE A 1 392 ? 1.054 -4.332 -27.635 1.00 94.38 392 ILE A CA 1
ATOM 3099 C C . ILE A 1 392 ? -0.374 -4.275 -28.196 1.00 94.38 392 ILE A C 1
ATOM 3101 O O . ILE A 1 392 ? -1.070 -3.276 -28.024 1.00 94.38 392 ILE A O 1
ATOM 3105 N N . SER A 1 393 ? -0.837 -5.353 -28.829 1.00 92.19 393 SER A N 1
ATOM 3106 C CA . SER A 1 393 ? -2.185 -5.463 -29.401 1.00 92.19 393 SER A CA 1
ATOM 3107 C C . SER A 1 393 ? -3.268 -5.835 -28.380 1.00 92.19 393 SER A C 1
ATOM 3109 O O . SER A 1 393 ? -4.448 -5.605 -28.639 1.00 92.19 393 SER A O 1
ATOM 3111 N N . THR A 1 394 ? -2.891 -6.397 -27.226 1.00 91.38 394 THR A N 1
ATOM 3112 C CA . THR A 1 394 ? -3.816 -6.969 -26.228 1.00 91.38 394 THR A CA 1
ATOM 3113 C C . THR A 1 394 ? -3.788 -6.257 -24.874 1.00 91.38 394 THR A C 1
ATOM 3115 O O . THR A 1 394 ? -4.745 -6.363 -24.108 1.00 91.38 394 THR A O 1
ATOM 3118 N N . CYS A 1 395 ? -2.730 -5.499 -24.572 1.00 92.38 395 CYS A N 1
ATOM 3119 C CA . CYS A 1 395 ? -2.499 -4.860 -23.280 1.00 92.38 395 CYS A CA 1
ATOM 3120 C C . CYS A 1 395 ? -2.335 -3.331 -23.437 1.00 92.38 395 CYS A C 1
ATOM 3122 O O . CYS A 1 395 ? -1.252 -2.858 -23.793 1.00 92.38 395 CYS A O 1
ATOM 3124 N N . PRO A 1 396 ? -3.366 -2.511 -23.141 1.00 94.88 396 PRO A N 1
ATOM 3125 C CA . PRO A 1 396 ? -3.293 -1.057 -23.320 1.00 94.88 396 PRO A CA 1
ATOM 3126 C C . PRO A 1 396 ? -2.127 -0.358 -22.587 1.00 94.88 396 PRO A C 1
ATOM 3128 O O . PRO A 1 396 ? -1.533 0.544 -23.180 1.00 94.88 396 PRO A O 1
ATOM 3131 N N . PRO A 1 397 ? -1.720 -0.762 -21.361 1.00 95.12 397 PRO A N 1
ATOM 3132 C CA . PRO A 1 397 ? -0.510 -0.230 -20.728 1.00 95.12 397 PRO A CA 1
ATOM 3133 C C . PRO A 1 397 ? 0.784 -0.477 -21.519 1.00 95.12 397 PRO A C 1
ATOM 3135 O O . PRO A 1 397 ? 1.645 0.399 -21.538 1.00 95.12 397 PRO A O 1
ATOM 3138 N N . VAL A 1 398 ? 0.913 -1.618 -22.210 1.00 95.00 398 VAL A N 1
ATOM 3139 C CA . VAL A 1 398 ? 2.072 -1.926 -23.073 1.00 95.00 398 VAL A CA 1
ATOM 3140 C C . VAL A 1 398 ? 2.105 -0.979 -24.269 1.00 95.00 398 VAL A C 1
ATOM 3142 O O . VAL A 1 398 ? 3.141 -0.382 -24.553 1.00 95.00 398 VAL A O 1
ATOM 3145 N N . ALA A 1 399 ? 0.962 -0.769 -24.927 1.00 95.38 399 ALA A N 1
ATOM 3146 C CA . ALA A 1 399 ? 0.852 0.187 -26.027 1.00 95.38 399 ALA A CA 1
ATOM 3147 C C . ALA A 1 399 ? 1.136 1.630 -25.584 1.00 95.38 399 ALA A C 1
ATOM 3149 O O . ALA A 1 399 ? 1.801 2.379 -26.300 1.00 95.38 399 ALA A O 1
ATOM 3150 N N . TYR A 1 400 ? 0.671 2.031 -24.398 1.00 96.56 400 TYR A N 1
ATOM 3151 C CA . TYR A 1 400 ? 0.962 3.355 -23.849 1.00 96.56 400 TYR A CA 1
ATOM 3152 C C . TYR A 1 400 ? 2.461 3.533 -23.554 1.00 96.56 400 TYR A C 1
ATOM 3154 O O . TYR A 1 400 ? 3.053 4.518 -23.995 1.00 96.56 400 TYR A O 1
ATOM 3162 N N . PHE A 1 401 ? 3.094 2.545 -22.911 1.00 95.69 401 PHE A N 1
ATOM 3163 C CA . PHE A 1 401 ? 4.542 2.508 -22.692 1.00 95.69 401 PHE A CA 1
ATOM 3164 C C . PHE A 1 401 ? 5.330 2.607 -24.008 1.00 95.69 401 PHE A C 1
ATOM 3166 O O . PHE A 1 401 ? 6.171 3.493 -24.157 1.00 95.69 401 PHE A O 1
ATOM 3173 N N . ALA A 1 402 ? 5.018 1.760 -24.993 1.00 95.00 402 ALA A N 1
ATOM 3174 C CA . ALA A 1 402 ? 5.701 1.745 -26.284 1.00 95.00 402 ALA A CA 1
ATOM 3175 C C . ALA A 1 402 ? 5.610 3.102 -27.006 1.00 95.00 402 ALA A C 1
ATOM 3177 O O . ALA A 1 402 ? 6.612 3.594 -27.525 1.00 95.00 402 ALA A O 1
ATOM 3178 N N . ASN A 1 403 ? 4.436 3.744 -26.988 1.00 94.88 403 ASN A N 1
ATOM 3179 C CA . ASN A 1 403 ? 4.231 5.061 -27.595 1.00 94.88 403 ASN A CA 1
ATOM 3180 C C . ASN A 1 403 ? 5.031 6.175 -26.897 1.00 94.88 403 ASN A C 1
ATOM 3182 O O . ASN A 1 403 ? 5.630 7.007 -27.583 1.00 94.88 403 ASN A O 1
ATOM 3186 N N . LEU A 1 404 ? 5.082 6.181 -25.557 1.00 93.44 404 LEU A N 1
ATOM 3187 C CA . LEU A 1 404 ? 5.903 7.126 -24.789 1.00 93.44 404 LEU A CA 1
ATOM 3188 C C . LEU A 1 404 ? 7.380 7.012 -25.182 1.00 93.44 404 LEU A C 1
ATOM 3190 O O . LEU A 1 404 ? 8.007 8.005 -25.545 1.00 93.44 404 LEU A O 1
ATOM 3194 N N . VAL A 1 405 ? 7.926 5.798 -25.176 1.00 92.25 405 VAL A N 1
ATOM 3195 C CA . VAL A 1 405 ? 9.343 5.560 -25.476 1.00 92.25 405 VAL A CA 1
ATOM 3196 C C . VAL A 1 405 ? 9.670 5.849 -26.948 1.00 92.25 405 VAL A C 1
ATOM 3198 O O . VAL A 1 405 ? 10.686 6.477 -27.249 1.00 92.25 405 VAL A O 1
ATOM 3201 N N . ALA A 1 406 ? 8.781 5.478 -27.875 1.00 91.00 406 ALA A N 1
ATOM 3202 C CA . ALA A 1 406 ? 8.947 5.759 -29.300 1.00 91.00 406 ALA A CA 1
ATOM 3203 C C . ALA A 1 406 ? 8.974 7.264 -29.620 1.00 91.00 406 ALA A C 1
ATOM 3205 O O . ALA A 1 406 ? 9.664 7.658 -30.561 1.00 91.00 406 ALA A O 1
ATOM 3206 N N . SER A 1 407 ? 8.267 8.107 -28.855 1.00 90.00 407 SER A N 1
ATOM 3207 C CA . SER A 1 407 ? 8.305 9.566 -29.048 1.00 90.00 407 SER A CA 1
ATOM 3208 C C . SER A 1 407 ? 9.723 10.128 -28.879 1.00 90.00 407 SER A C 1
ATOM 3210 O O . SER A 1 407 ? 10.207 10.847 -29.748 1.00 90.00 407 SER A O 1
ATOM 3212 N N . VAL A 1 408 ? 10.446 9.690 -27.843 1.00 88.44 408 VAL A N 1
ATOM 3213 C CA . VAL A 1 408 ? 11.800 10.172 -27.527 1.00 88.44 408 VAL A CA 1
ATOM 3214 C C . VAL A 1 408 ? 12.841 9.697 -28.545 1.00 88.44 408 VAL A C 1
ATOM 3216 O O . VAL A 1 408 ? 13.787 10.425 -28.843 1.00 88.44 408 VAL A O 1
ATOM 3219 N N . TYR A 1 409 ? 12.685 8.495 -29.110 1.00 82.94 409 TYR A N 1
ATOM 3220 C CA . TYR A 1 409 ? 13.627 7.992 -30.117 1.00 82.94 409 TYR A CA 1
ATOM 3221 C C . TYR A 1 409 ? 13.390 8.527 -31.533 1.00 82.94 409 TYR A C 1
ATOM 3223 O O . TYR A 1 409 ? 14.330 8.511 -32.324 1.00 82.94 409 TYR A O 1
ATOM 3231 N N . ARG A 1 410 ? 12.186 9.017 -31.865 1.00 75.81 410 ARG A N 1
ATOM 3232 C CA . ARG A 1 410 ? 11.926 9.670 -33.164 1.00 75.81 410 ARG A CA 1
ATOM 3233 C C . ARG A 1 410 ? 12.622 11.025 -33.289 1.00 75.81 410 ARG A C 1
ATOM 3235 O O . ARG A 1 410 ? 13.063 11.367 -34.381 1.00 75.81 410 ARG A O 1
ATOM 3242 N N . ASP A 1 411 ? 12.757 11.746 -32.178 1.00 61.03 411 ASP A N 1
ATOM 3243 C CA . ASP A 1 411 ? 13.334 13.095 -32.148 1.00 61.03 411 ASP A CA 1
ATOM 3244 C C . ASP A 1 411 ? 14.872 13.108 -32.071 1.00 61.03 411 ASP A C 1
ATOM 3246 O O . ASP A 1 411 ? 15.497 14.161 -32.209 1.00 61.03 411 ASP A O 1
ATOM 3250 N N . GLN A 1 412 ? 15.516 11.950 -31.878 1.00 59.47 412 GLN A N 1
ATOM 3251 C CA . GLN A 1 412 ? 16.972 11.854 -31.971 1.00 59.47 412 GLN A CA 1
ATOM 3252 C C . GLN A 1 412 ? 17.397 11.667 -33.435 1.00 59.47 412 GLN A C 1
ATOM 3254 O O . GLN A 1 412 ? 17.042 10.649 -34.035 1.00 59.47 412 GLN A O 1
ATOM 3259 N N . PRO A 1 413 ? 18.195 12.586 -34.020 1.00 52.16 413 PRO A N 1
ATOM 3260 C CA . PRO A 1 413 ? 18.735 12.373 -35.353 1.00 52.16 413 PRO A CA 1
ATOM 3261 C C . PRO A 1 413 ? 19.561 11.089 -35.338 1.00 52.16 413 PRO A C 1
ATOM 3263 O O . PRO A 1 413 ? 20.405 10.898 -34.459 1.00 52.16 413 PRO A O 1
ATOM 3266 N N . GLN A 1 414 ? 19.316 10.205 -36.307 1.00 50.62 414 GLN A N 1
ATOM 3267 C CA . GLN A 1 414 ? 20.143 9.018 -36.483 1.00 50.62 414 GLN A CA 1
ATOM 3268 C C . GLN A 1 414 ? 21.575 9.489 -36.735 1.00 50.62 414 GLN A C 1
ATOM 3270 O O . GLN A 1 414 ? 21.879 10.036 -37.795 1.00 50.62 414 GLN A O 1
ATOM 3275 N N . SER A 1 415 ? 22.446 9.307 -35.738 1.00 46.47 415 SER A N 1
ATOM 3276 C CA . SER A 1 415 ? 23.884 9.491 -35.896 1.00 46.47 415 SER A CA 1
ATOM 3277 C C . SER A 1 415 ? 24.304 8.655 -37.103 1.00 46.47 415 SER A C 1
ATOM 3279 O O . SER A 1 415 ? 24.032 7.448 -37.077 1.00 46.47 415 SER A O 1
ATOM 3281 N N . PRO A 1 416 ? 24.881 9.259 -38.159 1.00 49.53 416 PRO A N 1
ATOM 3282 C CA . PRO A 1 416 ? 25.108 8.559 -39.411 1.00 49.53 416 PRO A CA 1
ATOM 3283 C C . PRO A 1 416 ? 25.948 7.321 -39.128 1.00 49.53 416 PRO A C 1
ATOM 3285 O O . PRO A 1 416 ? 27.050 7.424 -38.589 1.00 49.53 416 PRO A O 1
ATOM 3288 N N . THR A 1 417 ? 25.392 6.154 -39.447 1.00 51.72 417 THR A N 1
ATOM 3289 C CA . THR A 1 417 ? 26.092 4.878 -39.337 1.00 51.72 417 THR A CA 1
ATOM 3290 C C . THR A 1 417 ? 27.370 4.971 -40.150 1.00 51.72 417 THR A C 1
ATOM 3292 O O . THR A 1 417 ? 27.317 5.047 -41.377 1.00 51.72 417 THR A O 1
ATOM 3295 N N . SER A 1 418 ? 28.507 4.987 -39.458 1.00 44.78 418 SER A N 1
ATOM 3296 C CA . SER A 1 418 ? 29.818 4.787 -40.057 1.00 44.78 418 SER A CA 1
ATOM 3297 C C . SER A 1 418 ? 29.855 3.375 -40.638 1.00 44.78 418 SER A C 1
ATOM 3299 O O . SER A 1 418 ? 29.917 2.404 -39.880 1.00 44.78 418 SER A O 1
ATOM 3301 N N . ILE A 1 419 ? 29.724 3.309 -41.964 1.00 45.03 419 ILE A N 1
ATOM 3302 C CA . ILE A 1 419 ? 29.895 2.115 -42.804 1.00 45.03 419 ILE A CA 1
ATOM 3303 C C . ILE A 1 419 ? 31.374 1.717 -42.810 1.00 45.03 419 ILE A C 1
ATOM 3305 O O . ILE A 1 419 ? 32.209 2.645 -42.914 1.00 45.03 419 ILE A O 1
#

pLDDT: mean 75.48, std 20.54, range [26.08, 96.56]

Secondary structure (DSSP, 8-state):
--HHHHHHHHHHHHHHTT-SSGGGS-HHHHHHHHHTTPPP-SS--TT----SSTTSSSSB-TTS-BSS-TT-TT---HHHHHS---S-------------------------THHHHHHHTSHHHHHHHHHHHHHHHHHHHHHHHH----SHHHHHHHHHHHHHHHHHHHHHHHHTT--TTB-TTS-B---SSPPPPPPTT-HHHHHHTSHHHHHHHHHHHHHS-HHHHHHHHHHHHHTGGGT--SSS--HHHHHHHHHHHHHHTTS-HHHHHHHHHHHHHHT-SHHHHHHHHHSHHHHHHHHHHHHHHHHHHH-TTS-HHHHHHHHHHHHHHHHHHHTTHHHHS--S-SS--HHHHHHHHHHHHHHHH--HHHHHTS-SSSHHHHHHHHHTTT-HHHHHHHHHHHHHHHSS-------